Protein AF-A0A7M4A6W7-F1 (afdb_monomer)

Sequence (415 aa):
VLIIGISIMILLLTSDSSNPSLQWVFSGVILMFYASWSSSATIPQAIAGMSPFLIIWLISDDEDDLQLLLLPFKSESARMKFAKAIPWYGTSAFLLLTWLLLTVEIDGTNLEAHEFYGAPFIGLLAIGLTIYAWGKSVDIKTGNIIFVSIFFISILLAIYSEKFNLPGDSSLLFASSFSRGSVSIFLLTWMALAIPPNIKQAYSTLTSVIPKIRDDGLLSKKNSSRIRLLGSHLSHLGILLLLVGHIFTTTLIDRSDPSHLVTLSRDQPILHDGYEFIFTDVELIALDSEDYDYPVGDGYLGVVIEMRKDGELIDTLRPGILRFDSPSGQVTPRSEPDRHVGLFGDTIIILDIFQSNDLLDAMMFRETSQVDRIRVTVHDLQGSHAVWLGWILIIIGGGLALASSQKFHPKKQKI

Radius of gyration: 26.53 Å; Cα contacts (8 Å, |Δi|>4): 626; chains: 1; bounding box: 72×64×66 Å

Foldseek 3Di:
DVVVLVVLLVVQVPPDLQDGPVVSLVVQLLLLVLCCLLVVDPPVRSVVSSCSSVVSVVPHPPPCVVVLVCVLLVDLVSVLVLLVCLVPVLVVSLVSSLVSNVVSCPPDRPLLSSLVVNLVSLLSNLLSLLSNLCRVVADSVRSVVVVVVLQVVLQVCLVVLVVDPADAQQQPDSDPPHGLSSSLSSSVSSLVSRQVSLVVQLVVLCVVLVVVCVVQPLLDLVNLVSLLSNLVSLLSNLSSLLSNLCSQQRSRHDPPDCLLKDKEFAQDWDDDPQKTKHWHFKDKAAPPDPPDPDPDAGIKIWTWIFIGHPRHTPDIWTWTWGWHADPVRDTDIDTDWTWDDDDFFIKIKTFDVVCVVVVVVCCVVPNRVPCGMGIIRIDTSGSVVSSVSSVVSNVSSVVSNVSSDDDDDDPPPDD

pLDDT: mean 86.1, std 11.52, range [39.28, 97.81]

Structure (mmCIF, N/CA/C/O backbone):
data_AF-A0A7M4A6W7-F1
#
_entry.id   AF-A0A7M4A6W7-F1
#
loop_
_atom_site.group_PDB
_atom_site.id
_atom_site.type_symbol
_atom_site.label_atom_id
_atom_site.label_alt_id
_atom_site.label_comp_id
_atom_site.label_asym_id
_atom_site.label_entity_id
_atom_site.label_seq_id
_atom_site.pdbx_PDB_ins_code
_atom_site.Cartn_x
_atom_site.Cartn_y
_atom_site.Cartn_z
_atom_site.occupancy
_atom_site.B_iso_or_equiv
_atom_site.auth_seq_id
_atom_site.auth_comp_id
_atom_site.auth_asym_id
_atom_site.auth_atom_id
_atom_site.pdbx_PDB_model_num
ATOM 1 N N . VAL A 1 1 ? 22.076 -0.193 12.879 1.00 81.12 1 VAL A N 1
ATOM 2 C CA . VAL A 1 1 ? 22.725 0.823 12.006 1.00 81.12 1 VAL A CA 1
ATOM 3 C C . VAL A 1 1 ? 24.238 0.631 11.890 1.00 81.12 1 VAL A C 1
ATOM 5 O O . VAL A 1 1 ? 24.693 0.329 10.797 1.00 81.12 1 VAL A O 1
ATOM 8 N N . LEU A 1 2 ? 25.015 0.731 12.980 1.00 84.94 2 LEU A N 1
ATOM 9 C CA . LEU A 1 2 ? 26.492 0.737 12.935 1.00 84.94 2 LEU A CA 1
ATOM 10 C C . LEU A 1 2 ? 27.124 -0.468 12.207 1.00 84.94 2 LEU A C 1
ATOM 12 O O . LEU A 1 2 ? 27.942 -0.273 11.317 1.00 84.94 2 LEU A O 1
ATOM 16 N N . ILE A 1 3 ? 26.707 -1.700 12.523 1.00 86.75 3 ILE A N 1
ATOM 17 C CA . ILE A 1 3 ? 27.237 -2.926 11.886 1.00 86.75 3 ILE A CA 1
ATOM 18 C C . ILE A 1 3 ? 27.010 -2.917 10.366 1.00 86.75 3 ILE A C 1
ATOM 20 O O . ILE A 1 3 ? 27.916 -3.228 9.592 1.00 86.75 3 ILE A O 1
ATOM 24 N N . ILE A 1 4 ? 25.810 -2.526 9.930 1.00 86.25 4 ILE A N 1
ATOM 25 C CA . ILE A 1 4 ? 25.458 -2.452 8.506 1.00 86.25 4 ILE A CA 1
ATOM 26 C C . ILE A 1 4 ? 26.243 -1.325 7.832 1.00 86.25 4 ILE A C 1
ATOM 28 O O . ILE A 1 4 ? 26.831 -1.549 6.779 1.00 86.25 4 ILE A O 1
ATOM 32 N N . GLY A 1 5 ? 26.323 -0.149 8.459 1.00 86.50 5 GLY A N 1
ATOM 33 C CA . GLY A 1 5 ? 27.091 0.985 7.941 1.00 86.50 5 GLY A CA 1
ATOM 34 C C . GLY A 1 5 ? 28.569 0.645 7.745 1.00 86.50 5 GLY A C 1
ATOM 35 O O . GLY A 1 5 ? 29.120 0.916 6.684 1.00 86.50 5 GLY A O 1
ATOM 36 N N . ILE A 1 6 ? 29.187 -0.036 8.715 1.00 89.44 6 ILE A N 1
ATOM 37 C CA . ILE A 1 6 ? 30.567 -0.532 8.604 1.00 89.44 6 ILE A CA 1
ATOM 38 C C . ILE A 1 6 ? 30.689 -1.562 7.477 1.00 89.44 6 ILE A C 1
ATOM 40 O O . ILE A 1 6 ? 31.643 -1.509 6.710 1.00 89.44 6 ILE A O 1
ATOM 44 N N . SER A 1 7 ? 29.724 -2.470 7.333 1.00 90.19 7 SER A N 1
ATOM 45 C CA . SER A 1 7 ? 29.748 -3.479 6.265 1.00 90.19 7 SER A CA 1
ATOM 46 C C . SER A 1 7 ? 29.684 -2.840 4.874 1.00 90.19 7 SER A C 1
ATOM 48 O O . SER A 1 7 ? 30.476 -3.190 4.003 1.00 90.19 7 SER A O 1
ATOM 50 N N . ILE A 1 8 ? 28.796 -1.858 4.673 1.00 89.12 8 ILE A N 1
ATOM 51 C CA . ILE A 1 8 ? 28.703 -1.094 3.418 1.00 89.12 8 ILE A CA 1
ATOM 52 C C . ILE A 1 8 ? 29.994 -0.305 3.180 1.00 89.12 8 ILE A C 1
ATOM 54 O O . ILE A 1 8 ? 30.490 -0.274 2.058 1.00 89.12 8 ILE A O 1
ATOM 58 N N . MET A 1 9 ? 30.565 0.294 4.228 1.00 87.56 9 MET A N 1
ATOM 59 C CA . MET A 1 9 ? 31.833 1.015 4.136 1.00 87.56 9 MET A CA 1
ATOM 60 C C . MET A 1 9 ? 32.981 0.095 3.716 1.00 87.56 9 MET A C 1
ATOM 62 O O . MET A 1 9 ? 33.744 0.444 2.825 1.00 87.56 9 MET A O 1
ATOM 66 N N . ILE A 1 10 ? 33.087 -1.102 4.301 1.00 87.81 10 ILE A N 1
ATOM 67 C CA . ILE A 1 10 ? 34.086 -2.098 3.897 1.00 87.81 10 ILE A CA 1
ATOM 68 C C . ILE A 1 10 ? 33.892 -2.455 2.423 1.00 87.81 10 ILE A C 1
ATOM 70 O O . ILE A 1 10 ? 34.859 -2.433 1.673 1.00 87.81 10 ILE A O 1
ATOM 74 N N . LEU A 1 11 ? 32.656 -2.714 1.986 1.00 87.88 11 LEU A N 1
ATOM 75 C CA . LEU A 1 11 ? 32.366 -3.026 0.584 1.00 87.88 11 LEU A CA 1
ATOM 76 C C . LEU A 1 11 ? 32.756 -1.883 -0.361 1.00 87.88 11 LEU A C 1
ATOM 78 O O . LEU A 1 11 ? 33.349 -2.144 -1.407 1.00 87.88 11 LEU A O 1
ATOM 82 N N . LEU A 1 12 ? 32.486 -0.634 0.024 1.00 86.25 12 LEU A N 1
ATOM 83 C CA . LEU A 1 12 ? 32.900 0.557 -0.716 1.00 86.25 12 LEU A CA 1
ATOM 84 C C . LEU A 1 12 ? 34.430 0.673 -0.790 1.00 86.25 12 LEU A C 1
ATOM 86 O O . LEU A 1 12 ? 34.968 0.871 -1.873 1.00 86.25 12 LEU A O 1
ATOM 90 N N . LEU A 1 13 ? 35.138 0.482 0.324 1.00 83.06 13 LEU A N 1
ATOM 91 C CA . LEU A 1 13 ? 36.604 0.542 0.378 1.00 83.06 13 LEU A CA 1
ATOM 92 C C . LEU A 1 13 ? 37.283 -0.614 -0.369 1.00 83.06 13 LEU A C 1
ATOM 94 O O . LEU A 1 13 ? 38.390 -0.453 -0.868 1.00 83.06 13 LEU A O 1
ATOM 98 N N . THR A 1 14 ? 36.639 -1.782 -0.434 1.00 82.25 14 THR A N 1
ATOM 99 C CA . THR A 1 14 ? 37.110 -2.922 -1.239 1.00 82.25 14 THR A CA 1
ATOM 100 C C . THR A 1 14 ? 36.725 -2.815 -2.713 1.00 82.25 14 THR A C 1
ATOM 102 O O . THR A 1 14 ? 37.202 -3.612 -3.521 1.00 82.25 14 THR A O 1
ATOM 105 N N . SER A 1 15 ? 35.849 -1.869 -3.068 1.00 75.88 15 SER A N 1
ATOM 106 C CA . SER A 1 15 ? 35.567 -1.541 -4.464 1.00 75.88 15 SER A CA 1
ATOM 107 C C . SER A 1 15 ? 36.706 -0.705 -5.052 1.00 75.88 15 SER A C 1
ATOM 109 O O . SER A 1 15 ? 37.571 -0.230 -4.318 1.00 75.88 15 SER A O 1
ATOM 111 N N . ASP A 1 16 ? 36.752 -0.583 -6.377 1.00 71.38 16 ASP A N 1
ATOM 112 C CA . ASP A 1 16 ? 37.822 0.151 -7.053 1.00 71.38 16 ASP A CA 1
ATOM 113 C C . ASP A 1 16 ? 37.899 1.594 -6.529 1.00 71.38 16 ASP A C 1
ATOM 115 O O . ASP A 1 16 ? 36.956 2.369 -6.679 1.00 71.38 16 ASP A O 1
AT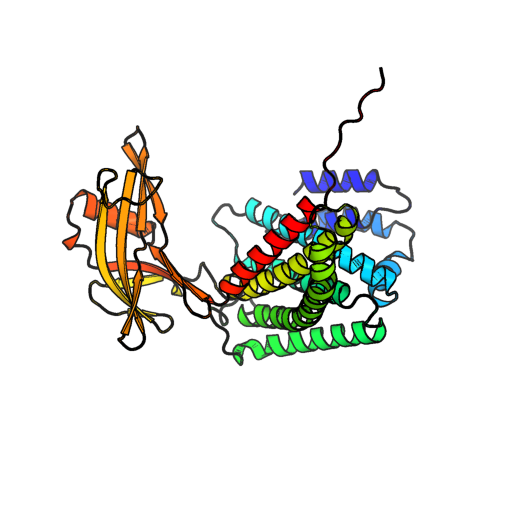OM 119 N N . SER A 1 17 ? 39.020 1.954 -5.897 1.00 63.34 17 SER A N 1
ATOM 120 C CA . SER A 1 17 ? 39.212 3.278 -5.297 1.00 63.34 17 SER A CA 1
ATOM 121 C C . SER A 1 17 ? 39.213 4.404 -6.330 1.00 63.34 17 SER A C 1
ATOM 123 O O . SER A 1 17 ? 39.034 5.557 -5.954 1.00 63.34 17 SER A O 1
ATOM 125 N N . SER A 1 18 ? 39.444 4.084 -7.609 1.00 62.94 18 SER A N 1
ATOM 126 C CA . SER A 1 18 ? 39.410 5.049 -8.713 1.00 62.94 18 SER A CA 1
ATOM 127 C C . SER A 1 18 ? 38.010 5.262 -9.300 1.00 62.94 18 SER A C 1
ATOM 129 O O . SER A 1 18 ? 37.769 6.301 -9.902 1.00 62.94 18 SER A O 1
ATOM 131 N N . ASN A 1 19 ? 37.083 4.322 -9.086 1.00 68.94 19 ASN A N 1
ATOM 132 C CA . ASN A 1 19 ? 35.680 4.431 -9.484 1.00 68.94 19 ASN A CA 1
ATOM 133 C C . ASN A 1 19 ? 34.794 3.801 -8.388 1.00 68.94 19 ASN A C 1
ATOM 135 O O . ASN A 1 19 ? 34.422 2.620 -8.477 1.00 68.94 19 ASN A O 1
ATOM 139 N N . PRO A 1 20 ? 34.517 4.546 -7.299 1.00 70.25 20 PRO A N 1
ATOM 140 C CA . PRO A 1 20 ? 33.761 4.019 -6.176 1.00 70.25 20 PRO A CA 1
ATOM 141 C C . PRO A 1 20 ? 32.350 3.640 -6.625 1.00 70.25 20 PRO A C 1
ATOM 143 O O . PRO A 1 20 ? 31.628 4.425 -7.236 1.00 70.25 20 PRO A O 1
ATOM 146 N N . SER A 1 21 ? 31.907 2.431 -6.276 1.00 81.38 21 SER A N 1
ATOM 147 C CA . SER A 1 21 ? 30.565 1.977 -6.653 1.00 81.38 21 SER A CA 1
ATOM 148 C C . SER A 1 21 ? 29.491 2.877 -6.032 1.00 81.38 21 SER A C 1
ATOM 150 O O . SER A 1 21 ? 29.217 2.803 -4.828 1.00 81.38 21 SER A O 1
ATOM 152 N N . LEU A 1 22 ? 28.810 3.656 -6.882 1.00 80.44 22 LEU A N 1
ATOM 153 C CA . LEU A 1 22 ? 27.685 4.525 -6.508 1.00 80.44 22 LEU A CA 1
ATOM 154 C C . LEU A 1 22 ? 26.631 3.791 -5.674 1.00 80.44 22 LEU A C 1
ATOM 156 O O . LEU A 1 22 ? 26.018 4.363 -4.779 1.00 80.44 22 LEU A O 1
ATOM 160 N N . GLN A 1 23 ? 26.442 2.496 -5.925 1.00 84.19 23 GLN A N 1
ATOM 161 C CA . GLN A 1 23 ? 25.480 1.661 -5.210 1.00 84.19 23 GLN A CA 1
ATOM 162 C C . GLN A 1 23 ? 25.777 1.621 -3.705 1.00 84.19 23 GLN A C 1
ATOM 164 O O . GLN A 1 23 ? 24.855 1.718 -2.896 1.00 84.19 23 GLN A O 1
ATOM 169 N N . TRP A 1 24 ? 27.053 1.506 -3.321 1.00 87.88 24 TRP A N 1
ATOM 170 C CA . TRP A 1 24 ? 27.468 1.453 -1.918 1.00 87.88 24 TRP A CA 1
ATOM 171 C C . TRP A 1 24 ? 27.454 2.833 -1.269 1.00 87.88 24 TRP A C 1
ATOM 173 O O . TRP A 1 24 ? 27.007 2.953 -0.129 1.00 87.88 24 TRP A O 1
ATOM 183 N N . VAL A 1 25 ? 27.842 3.872 -2.015 1.00 87.50 25 VAL A N 1
ATOM 184 C CA . VAL A 1 25 ? 27.713 5.270 -1.578 1.00 87.50 25 VAL A CA 1
ATOM 185 C C . VAL A 1 25 ? 26.253 5.582 -1.243 1.00 87.50 25 VAL A C 1
ATOM 187 O O . VAL A 1 25 ? 25.941 5.933 -0.104 1.00 87.50 25 VAL A O 1
ATOM 190 N N . PHE A 1 26 ? 25.336 5.374 -2.194 1.00 87.38 26 PHE A N 1
ATOM 191 C CA . PHE A 1 26 ? 23.910 5.629 -1.988 1.00 87.38 26 PHE A CA 1
ATOM 192 C C . PHE A 1 26 ? 23.313 4.740 -0.897 1.00 87.38 26 PHE A C 1
ATOM 194 O O . PHE A 1 26 ? 22.505 5.227 -0.114 1.00 87.38 26 PHE A O 1
ATOM 201 N N . SER A 1 27 ? 23.729 3.475 -0.781 1.00 88.75 27 SER A N 1
ATOM 202 C CA . SER A 1 27 ? 23.250 2.592 0.294 1.00 88.75 27 SER A CA 1
ATOM 203 C C . SER A 1 27 ? 23.642 3.107 1.6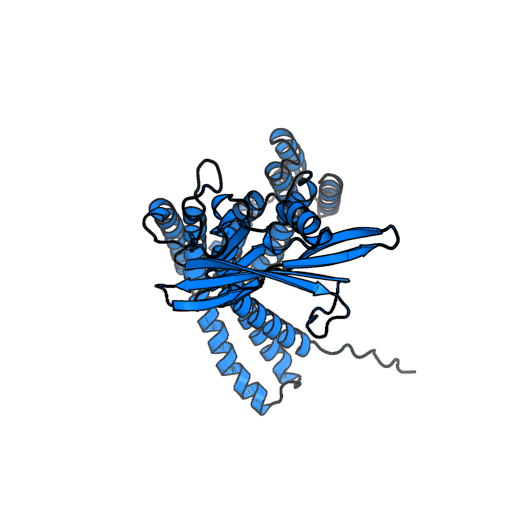82 1.00 88.75 27 SER A C 1
ATOM 205 O O . SER A 1 27 ? 22.821 3.079 2.596 1.00 88.75 27 SER A O 1
ATOM 207 N N . GLY A 1 28 ? 24.870 3.610 1.843 1.00 90.38 28 GLY A N 1
ATOM 208 C CA . GLY A 1 28 ? 25.335 4.206 3.096 1.00 90.38 28 GLY A CA 1
ATOM 209 C C . GLY A 1 28 ? 24.610 5.508 3.434 1.00 90.38 28 GLY A C 1
ATOM 210 O O . GLY A 1 28 ? 24.173 5.698 4.570 1.00 90.38 28 GLY A O 1
ATOM 211 N N . VAL A 1 29 ? 24.404 6.372 2.436 1.00 91.12 29 VAL A N 1
ATOM 212 C CA . VAL A 1 29 ? 23.643 7.620 2.599 1.00 91.12 29 VAL A CA 1
ATOM 213 C C . VAL A 1 29 ? 22.188 7.331 2.974 1.00 91.12 29 VAL A C 1
ATOM 215 O O . VAL A 1 29 ? 21.700 7.882 3.958 1.00 91.12 29 VAL A O 1
ATOM 218 N N . ILE A 1 30 ? 21.514 6.430 2.253 1.00 90.31 30 ILE A N 1
ATOM 219 C CA . ILE A 1 30 ? 20.128 6.026 2.533 1.00 90.31 30 ILE A CA 1
ATOM 220 C C . ILE A 1 30 ? 20.012 5.423 3.937 1.00 90.31 30 ILE A C 1
ATOM 222 O O . ILE A 1 30 ? 19.104 5.791 4.677 1.00 90.31 30 ILE A O 1
ATOM 226 N N . LEU A 1 31 ? 20.945 4.554 4.344 1.00 91.75 31 LEU A N 1
ATOM 227 C CA . LEU A 1 31 ? 20.949 3.966 5.686 1.00 91.75 31 LEU A CA 1
ATOM 228 C C . LEU A 1 31 ? 20.985 5.043 6.779 1.00 91.75 31 LEU A C 1
ATOM 230 O O . LEU A 1 31 ? 20.229 4.965 7.746 1.00 91.75 31 LEU A O 1
ATOM 234 N N . MET A 1 32 ? 21.862 6.038 6.638 1.00 92.38 32 MET A N 1
ATOM 235 C CA . MET A 1 32 ? 21.992 7.111 7.626 1.00 92.38 32 MET A CA 1
ATOM 236 C C . MET A 1 32 ? 20.821 8.090 7.581 1.00 92.38 32 MET A C 1
ATOM 238 O O . MET A 1 32 ? 20.424 8.622 8.615 1.00 92.38 32 MET A O 1
ATOM 242 N N . PHE A 1 33 ? 20.238 8.295 6.403 1.00 89.19 33 PHE A N 1
ATOM 243 C CA . PHE A 1 33 ? 19.039 9.105 6.234 1.00 89.19 33 PHE A CA 1
ATOM 244 C C . PHE A 1 33 ? 17.855 8.472 6.960 1.00 89.19 33 PHE A C 1
ATOM 246 O O . PHE A 1 33 ? 17.207 9.120 7.779 1.00 89.19 33 PHE A O 1
ATOM 253 N N . TYR A 1 34 ? 17.652 7.172 6.760 1.00 89.62 34 TYR A N 1
ATOM 254 C CA . TYR A 1 34 ? 16.643 6.420 7.490 1.00 89.62 34 TYR A CA 1
ATOM 255 C C . TYR A 1 34 ? 16.919 6.356 8.981 1.00 89.62 34 TYR A C 1
ATOM 257 O O . TYR A 1 34 ? 15.977 6.470 9.747 1.00 89.62 34 TYR A O 1
ATOM 265 N N . ALA A 1 35 ? 18.180 6.238 9.405 1.00 87.81 35 ALA A N 1
ATOM 266 C CA . ALA A 1 35 ? 18.519 6.293 10.823 1.00 87.81 35 ALA A CA 1
ATOM 267 C C . ALA A 1 35 ? 18.080 7.620 11.469 1.00 87.81 35 ALA A C 1
ATOM 269 O O . ALA A 1 35 ? 17.709 7.628 12.640 1.00 87.81 35 ALA A O 1
ATOM 270 N N . SER A 1 36 ? 18.091 8.729 10.717 1.00 87.56 36 SER A N 1
ATOM 271 C CA . SER A 1 36 ? 17.516 9.995 11.181 1.00 87.56 36 SER A CA 1
ATOM 272 C C . SER A 1 36 ? 15.993 9.947 11.255 1.00 87.56 36 SER A C 1
ATOM 274 O O . SER A 1 36 ? 15.415 10.436 12.219 1.00 87.56 36 SER A O 1
ATOM 276 N N . TRP A 1 37 ? 15.341 9.397 10.232 1.00 82.50 37 TRP A N 1
ATOM 277 C CA . TRP A 1 37 ? 13.880 9.330 10.130 1.00 82.50 37 TRP A CA 1
ATOM 278 C C . TRP A 1 37 ? 13.242 8.375 11.137 1.00 82.50 37 TRP A C 1
ATOM 280 O O . TRP A 1 37 ? 12.178 8.670 11.672 1.00 82.50 37 TRP A O 1
ATOM 290 N N . SER A 1 38 ? 13.914 7.268 11.446 1.00 79.06 38 SER A N 1
ATOM 291 C CA . SER A 1 38 ? 13.515 6.318 12.482 1.00 79.06 38 SER A CA 1
ATOM 292 C C . SER A 1 38 ? 13.868 6.790 13.889 1.00 79.06 38 SER A C 1
ATOM 294 O O . SER A 1 38 ? 13.641 6.055 14.839 1.00 79.06 38 SER A O 1
ATOM 296 N N . SER A 1 39 ? 14.467 7.974 14.051 1.00 79.31 39 SER A N 1
ATOM 297 C CA . SER A 1 39 ? 15.006 8.462 15.329 1.00 79.31 39 SER A CA 1
ATOM 298 C C . SER A 1 39 ? 16.094 7.566 15.953 1.00 79.31 39 SER A C 1
ATOM 300 O O . SER A 1 39 ? 16.449 7.749 17.115 1.00 79.31 39 SER A O 1
ATOM 302 N N . SER A 1 40 ? 16.693 6.634 15.191 1.00 83.69 40 SER A N 1
ATOM 303 C CA . SER A 1 40 ? 17.869 5.857 15.632 1.00 83.69 40 SER A CA 1
ATOM 304 C C . SER A 1 40 ? 19.121 6.720 15.806 1.00 83.69 40 SER A C 1
ATOM 306 O O . SER A 1 40 ? 20.054 6.336 16.511 1.00 83.69 40 SER A O 1
ATOM 308 N N . ALA A 1 41 ? 19.188 7.836 15.084 1.00 86.00 41 ALA A N 1
ATOM 309 C CA . ALA A 1 41 ? 20.276 8.794 15.103 1.00 86.00 41 ALA A CA 1
ATOM 310 C C . ALA A 1 41 ? 19.696 10.208 15.066 1.00 86.00 41 ALA A C 1
ATOM 312 O O . ALA A 1 41 ? 18.734 10.488 14.358 1.00 86.00 41 ALA A O 1
ATOM 313 N N . THR A 1 42 ? 20.313 11.129 15.797 1.00 88.00 42 THR A N 1
ATOM 314 C CA . THR A 1 42 ? 19.988 12.553 15.659 1.00 88.00 42 THR A CA 1
ATOM 315 C C . THR A 1 42 ? 20.433 13.068 14.287 1.00 88.00 42 THR A C 1
ATOM 317 O O . THR A 1 42 ? 21.354 12.515 13.684 1.00 88.00 42 THR A O 1
ATOM 320 N N . ILE A 1 43 ? 19.841 14.165 13.802 1.00 88.19 43 ILE A N 1
ATOM 321 C CA . ILE A 1 43 ? 20.225 14.774 12.513 1.00 88.19 43 ILE A CA 1
ATOM 322 C C . ILE A 1 43 ? 21.751 15.008 12.417 1.00 88.19 43 ILE A C 1
ATOM 324 O O . ILE A 1 43 ? 22.342 14.593 11.418 1.00 88.19 43 ILE A O 1
ATOM 328 N N . PRO A 1 44 ? 22.445 15.570 13.435 1.00 93.25 44 PRO A N 1
ATOM 329 C CA . PRO A 1 44 ? 23.902 15.709 13.384 1.00 93.25 44 PRO A CA 1
ATOM 330 C C . PRO A 1 44 ? 24.650 14.374 13.277 1.00 93.25 44 PRO A C 1
ATOM 332 O O . PRO A 1 44 ? 25.635 14.283 12.548 1.00 93.25 44 PRO A O 1
ATOM 335 N N . GLN A 1 45 ? 24.186 13.326 13.967 1.00 92.00 45 GLN A N 1
ATOM 336 C CA . GLN A 1 45 ? 24.784 11.987 13.885 1.00 92.00 45 GLN A CA 1
ATOM 337 C C . GLN A 1 45 ? 24.557 11.347 12.512 1.00 92.00 45 GLN A C 1
ATOM 339 O O . GLN A 1 45 ? 25.462 10.709 11.977 1.00 92.00 45 GLN A O 1
ATOM 344 N N . ALA A 1 46 ? 23.374 11.537 11.927 1.00 92.44 46 ALA A N 1
ATOM 345 C CA . ALA A 1 46 ? 23.061 11.079 10.583 1.00 92.44 46 ALA A CA 1
ATOM 346 C C . ALA A 1 46 ? 23.969 11.748 9.547 1.00 92.44 46 ALA A C 1
ATOM 348 O O . ALA A 1 46 ? 24.612 11.049 8.767 1.00 92.44 46 ALA A O 1
ATOM 349 N N . ILE A 1 47 ? 24.112 13.077 9.609 1.00 92.94 47 ILE A N 1
ATOM 350 C CA . ILE A 1 47 ? 25.037 13.837 8.756 1.00 92.94 47 ILE A CA 1
ATOM 351 C C . ILE A 1 47 ? 26.471 13.326 8.939 1.00 92.94 47 ILE A C 1
ATOM 353 O O . ILE A 1 47 ? 27.136 13.005 7.957 1.00 92.94 47 ILE A O 1
ATOM 357 N N . ALA A 1 48 ? 26.935 13.176 10.184 1.00 92.88 48 ALA A N 1
ATOM 358 C CA . ALA A 1 48 ? 28.277 12.673 10.469 1.00 92.88 48 ALA A CA 1
ATOM 359 C C . ALA A 1 48 ? 28.513 11.261 9.908 1.00 92.88 48 ALA A C 1
ATOM 361 O O . ALA A 1 48 ? 29.597 10.985 9.400 1.00 92.88 48 ALA A O 1
ATOM 362 N N . GLY A 1 49 ? 27.512 10.378 9.958 1.00 91.00 49 GLY A N 1
ATOM 363 C CA . GLY A 1 49 ? 27.605 9.037 9.380 1.00 91.00 49 GLY A CA 1
ATOM 364 C C . GLY A 1 49 ? 27.480 8.999 7.853 1.00 91.00 49 GLY A C 1
ATOM 365 O O . GLY A 1 49 ? 28.009 8.075 7.240 1.00 91.00 49 GLY A O 1
ATOM 366 N N . MET A 1 50 ? 26.823 9.980 7.221 1.00 93.69 50 MET A N 1
ATOM 367 C CA . MET A 1 50 ? 26.793 10.123 5.756 1.00 93.69 50 MET A CA 1
ATOM 368 C C . MET A 1 50 ? 28.135 10.597 5.201 1.00 93.69 50 MET A C 1
ATOM 370 O O . MET A 1 50 ? 28.532 10.166 4.117 1.00 93.69 50 MET A O 1
ATOM 374 N N . SER A 1 51 ? 28.831 11.475 5.934 1.00 92.31 51 SER A N 1
ATOM 375 C CA . SER A 1 51 ? 30.052 12.142 5.471 1.00 92.31 51 SER A CA 1
ATOM 376 C C . SER A 1 51 ? 31.103 11.184 4.901 1.00 92.31 51 SER A C 1
ATOM 378 O O . SER A 1 51 ? 31.565 11.449 3.797 1.00 92.31 51 SER A O 1
ATOM 380 N N . PRO A 1 52 ? 31.456 10.051 5.540 1.00 89.44 52 PRO A N 1
ATOM 381 C CA . PRO A 1 52 ? 32.413 9.103 4.972 1.00 89.44 52 PRO A CA 1
ATOM 382 C C . PRO A 1 52 ? 32.041 8.589 3.572 1.00 89.44 52 PRO A C 1
ATOM 384 O O . PRO A 1 52 ? 32.916 8.460 2.724 1.00 89.44 52 PRO A O 1
ATOM 387 N N . PHE A 1 53 ? 30.756 8.335 3.303 1.00 90.31 53 PHE A N 1
ATOM 388 C CA . PHE A 1 53 ? 30.294 7.865 1.991 1.00 90.31 53 PHE A CA 1
ATOM 389 C C . PHE A 1 53 ? 30.352 8.979 0.943 1.00 90.31 53 PHE A C 1
ATOM 391 O O . PHE A 1 53 ? 30.829 8.759 -0.168 1.00 90.31 53 PHE A O 1
ATOM 398 N N . LEU A 1 54 ? 29.896 10.181 1.309 1.00 88.44 54 LEU A N 1
ATOM 399 C CA . LEU A 1 54 ? 29.892 11.341 0.415 1.00 88.44 54 LEU A CA 1
ATOM 400 C C . LEU A 1 54 ? 31.303 11.850 0.114 1.00 88.44 54 LEU A C 1
ATOM 402 O O . LEU A 1 54 ? 31.559 12.263 -1.007 1.00 88.44 54 LEU A O 1
ATOM 406 N N . ILE A 1 55 ? 32.220 11.807 1.084 1.00 87.25 55 ILE A N 1
ATOM 407 C CA . ILE A 1 55 ? 33.617 12.223 0.905 1.00 87.25 55 ILE A CA 1
ATOM 408 C C . ILE A 1 55 ? 34.318 11.314 -0.103 1.00 87.25 55 ILE A C 1
ATOM 410 O O . ILE A 1 55 ? 35.000 11.818 -0.987 1.00 87.25 55 ILE A O 1
ATOM 414 N N . ILE A 1 56 ? 34.126 9.993 -0.006 1.00 83.38 56 ILE A N 1
ATOM 415 C CA . ILE A 1 56 ? 34.695 9.044 -0.975 1.00 83.38 56 ILE A CA 1
ATOM 416 C C . ILE A 1 56 ? 34.188 9.353 -2.389 1.00 83.38 56 ILE A C 1
ATOM 418 O O . ILE A 1 56 ? 34.976 9.363 -3.326 1.00 83.38 56 ILE A O 1
ATOM 422 N N . TRP A 1 57 ? 32.896 9.660 -2.527 1.00 82.81 57 TRP A N 1
ATOM 423 C CA . TRP A 1 57 ? 32.299 10.039 -3.808 1.00 82.81 57 TRP A CA 1
ATOM 424 C C . TRP A 1 57 ? 32.742 11.421 -4.317 1.00 82.81 57 TRP A C 1
ATOM 426 O O . TRP A 1 57 ? 32.892 11.622 -5.513 1.00 82.81 57 TRP A O 1
ATOM 436 N N . LEU A 1 58 ? 32.984 12.388 -3.431 1.00 81.06 58 LEU A N 1
ATOM 437 C CA . LEU A 1 58 ? 33.435 13.726 -3.826 1.00 81.06 58 LEU A CA 1
ATOM 438 C C . LEU A 1 58 ? 34.911 13.745 -4.256 1.00 81.06 58 LEU A C 1
ATOM 440 O O . LEU A 1 58 ? 35.314 14.625 -5.008 1.00 81.06 58 LEU A O 1
ATOM 444 N N . ILE A 1 59 ? 35.719 12.813 -3.743 1.00 79.94 59 ILE A N 1
ATOM 445 C CA . ILE A 1 59 ? 37.145 12.683 -4.077 1.00 79.94 59 ILE A CA 1
ATOM 446 C C . ILE A 1 59 ? 37.352 11.928 -5.400 1.00 79.94 59 ILE A C 1
ATOM 448 O O . ILE A 1 59 ? 38.412 12.070 -6.004 1.00 79.94 59 ILE A O 1
ATOM 452 N N . SER A 1 60 ? 36.384 11.131 -5.866 1.00 73.19 60 SER A N 1
ATOM 4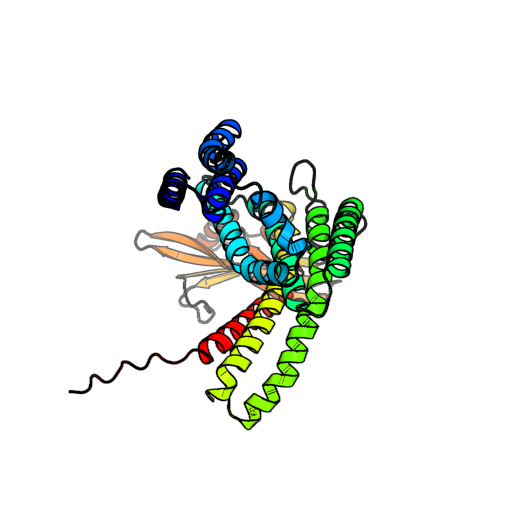53 C CA . SER A 1 60 ? 36.504 10.485 -7.176 1.00 73.19 60 SER A CA 1
ATOM 454 C C . SER A 1 60 ? 36.424 11.511 -8.309 1.00 73.19 60 SER A C 1
ATOM 456 O O . SER A 1 60 ? 35.473 12.283 -8.382 1.00 73.19 60 SER A O 1
ATOM 458 N N . ASP A 1 61 ? 37.408 11.481 -9.210 1.00 59.66 61 ASP A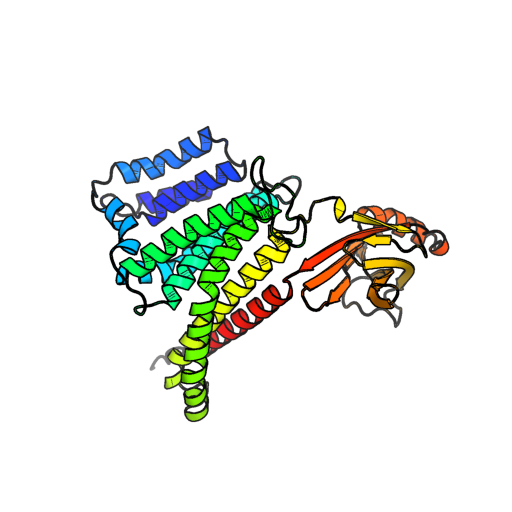 N 1
ATOM 459 C CA . ASP A 1 61 ? 37.597 12.425 -10.327 1.00 59.66 61 ASP A CA 1
ATOM 460 C C . ASP A 1 61 ? 36.629 12.205 -11.522 1.00 59.66 61 ASP A C 1
ATOM 462 O O . ASP A 1 61 ? 36.922 12.596 -12.652 1.00 59.66 61 ASP A O 1
ATOM 466 N N . ASP A 1 62 ? 35.461 11.591 -11.309 1.00 62.72 62 ASP A N 1
ATOM 467 C CA . ASP A 1 62 ? 34.495 11.308 -12.381 1.00 62.72 62 ASP A CA 1
ATOM 468 C C . ASP A 1 62 ? 33.485 12.467 -12.556 1.00 62.72 62 ASP A C 1
ATOM 470 O O . ASP A 1 62 ? 32.382 12.469 -12.004 1.00 62.72 62 ASP A O 1
ATOM 474 N N . GLU A 1 63 ? 33.821 13.451 -13.406 1.00 57.78 63 GLU A N 1
ATOM 475 C CA . GLU A 1 63 ? 32.890 14.517 -13.852 1.00 57.78 63 GLU A CA 1
ATOM 476 C C . GLU A 1 63 ? 31.614 13.961 -14.542 1.00 57.78 63 GLU A C 1
ATOM 478 O O . GLU A 1 63 ? 30.608 14.664 -14.701 1.00 57.78 63 GLU A O 1
ATOM 483 N N . ASP A 1 64 ? 31.624 12.679 -14.923 1.00 65.56 64 ASP A N 1
ATOM 484 C CA . ASP A 1 64 ? 30.533 11.978 -15.602 1.00 65.56 64 ASP A CA 1
ATOM 485 C C . ASP A 1 64 ? 29.451 11.405 -14.658 1.00 65.56 64 ASP A C 1
ATOM 487 O O . ASP A 1 64 ? 28.372 11.027 -15.127 1.00 65.56 64 ASP A O 1
ATOM 491 N N . ASP A 1 65 ? 29.641 11.408 -13.335 1.00 68.19 65 ASP A N 1
ATOM 492 C CA . ASP A 1 65 ? 28.686 10.821 -12.373 1.00 68.19 65 ASP A CA 1
ATOM 493 C C . ASP A 1 65 ? 27.334 11.547 -12.310 1.00 68.19 65 ASP A C 1
ATOM 495 O O . ASP A 1 65 ? 26.258 10.935 -12.292 1.00 68.19 65 ASP A O 1
ATOM 499 N N . LEU A 1 66 ? 27.348 12.880 -12.358 1.00 68.56 66 LEU A N 1
ATOM 500 C CA . LEU A 1 66 ? 26.111 13.660 -12.472 1.00 68.56 66 LEU A CA 1
ATOM 501 C C . LEU A 1 66 ? 25.434 13.438 -13.829 1.00 68.56 66 LEU A C 1
ATOM 503 O O . LEU A 1 66 ? 24.203 13.462 -13.933 1.00 68.56 66 LEU A O 1
ATOM 507 N N . GLN A 1 67 ? 26.217 13.185 -14.880 1.00 71.94 67 GLN A N 1
ATOM 508 C CA . GLN A 1 67 ? 25.664 12.846 -16.184 1.00 71.94 67 GLN A CA 1
ATOM 509 C C . GLN A 1 67 ? 25.009 11.463 -16.162 1.00 71.94 67 GLN A C 1
ATOM 511 O O . GLN A 1 67 ? 23.921 11.327 -16.728 1.00 71.94 67 GLN A O 1
ATOM 516 N N . LEU A 1 68 ? 25.605 10.491 -15.458 1.00 72.38 68 LEU A N 1
ATOM 517 C CA . LEU A 1 68 ? 25.073 9.147 -15.211 1.00 72.38 68 LEU A CA 1
ATOM 518 C C . LEU A 1 68 ? 23.687 9.192 -14.552 1.00 72.38 68 LEU A C 1
ATOM 520 O O . LEU A 1 68 ? 22.774 8.505 -15.019 1.00 72.38 68 LEU A O 1
ATOM 524 N N . LEU A 1 69 ? 23.482 10.060 -13.553 1.00 74.69 69 LEU A N 1
ATOM 525 C CA . LEU A 1 69 ? 22.172 10.260 -12.910 1.00 74.69 69 LEU A CA 1
ATOM 526 C C . LEU A 1 69 ? 21.107 10.819 -13.867 1.00 74.69 69 LEU A C 1
ATOM 528 O O . LEU A 1 69 ? 19.922 10.513 -13.734 1.00 74.69 69 LEU A O 1
ATOM 532 N N . LEU A 1 70 ? 21.516 11.604 -14.868 1.00 82.19 70 LEU A N 1
ATOM 533 C CA . LEU A 1 70 ? 20.618 12.179 -15.873 1.00 82.19 70 LEU A CA 1
ATOM 534 C C . LEU A 1 70 ? 20.401 11.272 -17.095 1.00 82.19 70 LEU A C 1
ATOM 536 O O . LEU A 1 70 ? 19.499 11.533 -17.897 1.00 82.19 70 LEU A O 1
ATOM 540 N N . LEU A 1 71 ? 21.181 10.197 -17.263 1.00 84.38 71 LEU A N 1
ATOM 541 C CA . LEU A 1 71 ? 21.063 9.280 -18.405 1.00 84.38 71 LEU A CA 1
ATOM 542 C C . LEU A 1 71 ? 19.663 8.680 -18.606 1.00 84.38 71 LEU A C 1
ATOM 544 O O . LEU A 1 71 ? 19.273 8.549 -19.774 1.00 84.38 71 LEU A O 1
ATOM 548 N N . PRO A 1 72 ? 18.878 8.333 -17.562 1.00 84.06 72 PRO A N 1
ATOM 549 C CA . PRO A 1 72 ? 17.506 7.854 -17.740 1.00 84.06 72 PRO A CA 1
ATOM 550 C C . PRO A 1 72 ? 16.603 8.859 -18.469 1.00 84.06 72 PRO A C 1
ATOM 552 O O . PRO A 1 72 ? 15.663 8.460 -19.150 1.00 84.06 72 PRO A O 1
ATOM 555 N N . PHE A 1 73 ? 16.917 10.152 -18.391 1.00 86.31 73 PHE A N 1
ATOM 556 C CA . PHE A 1 73 ? 16.178 11.226 -19.056 1.00 86.31 73 PHE A CA 1
ATOM 557 C C . PHE A 1 73 ? 16.767 11.617 -20.416 1.00 86.31 73 PHE A C 1
ATOM 559 O O . PHE A 1 73 ? 16.197 12.468 -21.095 1.00 86.31 73 PHE A O 1
ATOM 566 N N . LYS A 1 74 ? 17.897 11.017 -20.816 1.00 87.44 74 LYS A N 1
ATOM 567 C CA . LYS A 1 74 ? 18.626 11.327 -22.060 1.00 87.44 74 LYS A CA 1
ATOM 568 C C . LYS A 1 74 ? 18.725 10.150 -23.030 1.00 87.44 74 LYS A C 1
ATOM 570 O O . LYS A 1 74 ? 18.842 10.382 -24.229 1.00 87.44 74 LYS A O 1
ATOM 575 N N . SER A 1 75 ? 18.661 8.900 -22.556 1.00 88.19 75 SER A N 1
ATOM 576 C CA . SER A 1 75 ? 18.719 7.708 -23.419 1.00 88.19 75 SER A CA 1
ATOM 577 C C . SER A 1 75 ? 17.657 6.653 -23.078 1.00 88.19 75 SER A C 1
ATOM 579 O O . SER A 1 75 ? 17.443 6.314 -21.915 1.00 88.19 75 SER A O 1
ATOM 581 N N . GLU A 1 76 ? 17.024 6.061 -24.098 1.00 86.81 76 GLU A N 1
ATOM 582 C CA . GLU A 1 76 ? 15.993 5.026 -23.907 1.00 86.81 76 GLU A CA 1
ATOM 583 C C . GLU A 1 76 ? 16.566 3.761 -23.267 1.00 86.81 76 GLU A C 1
ATOM 585 O O . GLU A 1 76 ? 15.920 3.120 -22.439 1.00 86.81 76 GLU A O 1
ATOM 590 N N . SER A 1 77 ? 17.801 3.409 -23.637 1.00 86.88 77 SER A N 1
ATOM 591 C CA . SER A 1 77 ? 18.503 2.246 -23.095 1.00 86.88 77 SER A CA 1
ATOM 592 C C . SER A 1 77 ? 18.756 2.401 -21.595 1.00 86.88 77 SER A C 1
ATOM 594 O O . SER A 1 77 ? 18.429 1.490 -20.832 1.00 86.88 77 SER A O 1
ATOM 596 N N . ALA A 1 78 ? 19.265 3.557 -21.144 1.00 86.94 78 ALA A N 1
ATOM 597 C CA . ALA A 1 78 ? 19.453 3.807 -19.715 1.00 86.94 78 ALA A CA 1
ATOM 598 C C . ALA A 1 78 ? 18.114 3.896 -18.977 1.00 86.94 78 ALA A C 1
ATOM 600 O O . ALA A 1 78 ? 17.974 3.289 -17.919 1.00 86.94 78 ALA A O 1
ATOM 601 N N . ARG A 1 79 ? 17.101 4.548 -19.566 1.00 89.88 79 ARG A N 1
ATOM 602 C CA . ARG A 1 79 ? 15.744 4.624 -19.002 1.00 89.88 79 ARG A CA 1
ATOM 603 C C . ARG A 1 79 ? 15.150 3.234 -18.755 1.00 89.88 79 ARG A C 1
ATOM 605 O O . ARG A 1 79 ? 14.599 2.964 -17.694 1.00 89.88 79 ARG A O 1
ATOM 612 N N . MET A 1 80 ? 15.325 2.320 -19.709 1.00 89.81 80 MET A N 1
ATOM 613 C CA . MET A 1 80 ? 14.867 0.935 -19.591 1.00 89.81 80 MET A CA 1
ATOM 614 C C . MET A 1 80 ? 15.689 0.113 -18.589 1.00 89.81 80 MET A C 1
ATOM 616 O O . MET A 1 80 ? 15.130 -0.725 -17.882 1.00 89.81 80 MET A O 1
ATOM 620 N N . LYS A 1 81 ? 17.010 0.326 -18.506 1.00 88.00 81 LYS A N 1
ATOM 621 C CA . LYS A 1 81 ? 17.845 -0.296 -17.462 1.00 88.00 81 LYS A CA 1
ATOM 622 C C . LYS A 1 81 ? 17.389 0.147 -16.071 1.00 88.00 81 LYS A C 1
ATOM 624 O O . LYS A 1 81 ? 17.208 -0.701 -15.206 1.00 88.00 81 LYS A O 1
ATOM 629 N N . PHE A 1 82 ? 17.131 1.441 -15.900 1.00 85.81 82 PHE A N 1
ATOM 630 C CA . PHE A 1 82 ? 16.623 2.019 -14.660 1.00 85.81 82 PHE A CA 1
ATOM 631 C C . PHE A 1 82 ? 15.257 1.435 -14.276 1.00 85.81 82 PHE A C 1
ATOM 633 O O . PHE A 1 82 ? 15.093 0.933 -13.169 1.00 85.81 82 PHE A O 1
ATOM 640 N N . ALA A 1 83 ? 14.312 1.368 -15.219 1.00 90.06 83 ALA A N 1
ATOM 641 C CA . ALA A 1 83 ? 12.996 0.765 -14.995 1.00 90.06 83 ALA A CA 1
ATOM 642 C C . ALA A 1 83 ? 13.057 -0.688 -14.505 1.00 90.06 83 ALA A C 1
ATOM 644 O O . ALA A 1 83 ? 12.302 -1.078 -13.621 1.00 90.06 83 ALA A O 1
ATOM 645 N N . LYS A 1 84 ? 13.979 -1.490 -15.050 1.00 87.38 84 LYS A N 1
ATOM 646 C CA . LYS A 1 84 ? 14.191 -2.882 -14.619 1.00 87.38 84 LYS A CA 1
ATOM 647 C C . LYS A 1 84 ? 14.832 -2.991 -13.237 1.00 87.38 84 LYS A C 1
ATOM 649 O O . LYS A 1 84 ? 14.665 -4.009 -12.576 1.00 87.38 84 LYS A O 1
ATOM 654 N N . ALA A 1 85 ? 15.584 -1.974 -12.833 1.00 86.19 85 ALA A N 1
ATOM 655 C CA . ALA A 1 85 ? 16.293 -1.931 -11.565 1.00 86.19 85 ALA A CA 1
ATOM 656 C C . ALA A 1 85 ? 15.388 -1.460 -10.410 1.00 86.19 85 ALA A C 1
ATOM 658 O O . ALA A 1 85 ? 15.563 -1.917 -9.282 1.00 86.19 85 ALA A O 1
ATOM 659 N N . ILE A 1 86 ? 14.401 -0.598 -10.692 1.00 86.94 86 ILE A N 1
ATOM 660 C CA . ILE A 1 86 ? 13.498 -0.016 -9.686 1.00 86.94 86 ILE A CA 1
ATOM 661 C C . ILE A 1 86 ? 12.822 -1.066 -8.795 1.00 86.94 86 ILE A C 1
ATOM 663 O O . ILE A 1 86 ? 12.898 -0.892 -7.583 1.00 86.94 86 ILE A O 1
ATOM 667 N N . PRO A 1 87 ? 12.202 -2.149 -9.310 1.00 82.69 87 PRO A N 1
ATOM 668 C CA . PRO A 1 87 ? 11.570 -3.132 -8.433 1.00 82.69 87 PRO A CA 1
ATOM 669 C C . PRO A 1 87 ? 12.546 -3.736 -7.420 1.00 82.69 87 PRO A C 1
ATOM 671 O O . PRO A 1 87 ? 12.185 -3.954 -6.276 1.00 82.69 87 PRO A O 1
ATOM 674 N N . TRP A 1 88 ? 13.806 -3.954 -7.801 1.00 83.06 88 TRP A N 1
ATOM 675 C CA . TRP A 1 88 ? 14.798 -4.523 -6.892 1.00 83.06 88 TRP A CA 1
ATOM 676 C C . TRP A 1 88 ? 15.296 -3.509 -5.857 1.00 83.06 88 TRP A C 1
ATOM 678 O O . TRP A 1 88 ? 15.197 -3.747 -4.651 1.00 83.06 88 TRP A O 1
ATOM 688 N N . TYR A 1 89 ? 15.820 -2.369 -6.318 1.00 84.50 89 TYR A N 1
ATOM 689 C CA . TYR A 1 89 ? 16.404 -1.359 -5.431 1.00 84.50 89 TYR A CA 1
ATOM 690 C C . TYR A 1 89 ? 15.341 -0.630 -4.608 1.00 84.50 89 TYR A C 1
ATOM 692 O O . TYR A 1 89 ? 15.558 -0.386 -3.427 1.00 84.50 89 TYR A O 1
ATOM 700 N N . GLY A 1 90 ? 14.183 -0.333 -5.200 1.00 83.88 90 GLY A N 1
ATOM 701 C CA . GLY A 1 90 ? 13.051 0.290 -4.518 1.00 83.88 90 GLY A CA 1
ATOM 702 C C . GLY A 1 90 ? 12.497 -0.601 -3.411 1.00 83.88 90 GLY A C 1
ATOM 703 O O . GLY A 1 90 ? 12.374 -0.146 -2.279 1.00 83.88 90 GLY A O 1
ATOM 704 N N . THR A 1 91 ? 12.252 -1.887 -3.690 1.00 82.38 91 THR A N 1
ATOM 705 C CA . THR A 1 91 ? 11.806 -2.829 -2.652 1.00 82.38 91 THR A CA 1
ATOM 706 C C . THR A 1 91 ? 12.874 -3.035 -1.582 1.00 82.38 91 THR A C 1
ATOM 708 O O . THR A 1 91 ? 12.544 -3.044 -0.403 1.00 82.38 91 THR A O 1
ATOM 711 N N . SER A 1 92 ? 14.154 -3.132 -1.950 1.00 85.19 92 SER A N 1
ATOM 712 C CA . SER A 1 92 ? 15.241 -3.261 -0.968 1.00 85.19 92 SER A CA 1
ATOM 713 C C . SER A 1 92 ? 15.348 -2.032 -0.056 1.00 85.19 92 SER A C 1
ATOM 715 O O . SER A 1 92 ? 15.487 -2.179 1.155 1.00 85.19 92 SER A O 1
ATOM 717 N N . ALA A 1 93 ? 15.225 -0.823 -0.612 1.00 86.56 93 ALA A N 1
ATOM 718 C CA . ALA A 1 93 ? 15.218 0.420 0.155 1.00 86.56 93 ALA A CA 1
ATOM 719 C C . ALA A 1 93 ? 13.983 0.533 1.064 1.00 86.56 93 ALA A C 1
ATOM 721 O O . ALA A 1 93 ? 14.108 0.972 2.204 1.00 86.56 93 ALA A O 1
ATOM 722 N N . PHE A 1 94 ? 12.810 0.101 0.597 1.00 86.50 94 PHE A N 1
ATOM 723 C CA . PHE A 1 94 ? 11.582 0.081 1.394 1.00 86.50 94 PHE A CA 1
ATOM 724 C C . PHE A 1 94 ? 11.654 -0.937 2.544 1.00 86.50 94 PHE A C 1
ATOM 726 O O . PHE A 1 94 ? 11.302 -0.629 3.682 1.00 86.50 94 PHE A O 1
ATOM 733 N N . LEU A 1 95 ? 12.176 -2.139 2.286 1.00 87.56 95 LEU A N 1
ATOM 734 C CA . LEU A 1 95 ? 12.387 -3.154 3.322 1.00 87.56 95 LEU A CA 1
ATOM 735 C C . LEU A 1 95 ? 13.431 -2.709 4.350 1.00 87.56 95 LEU A C 1
ATOM 737 O O . LEU A 1 95 ? 13.245 -2.953 5.537 1.00 87.56 95 LEU A O 1
ATOM 741 N N . LEU A 1 96 ? 14.497 -2.025 3.921 1.00 87.94 96 LEU A N 1
ATOM 742 C CA . LEU A 1 96 ? 15.487 -1.454 4.836 1.00 87.94 96 LEU A CA 1
ATOM 743 C C . LEU A 1 96 ? 14.866 -0.393 5.754 1.00 87.94 96 LEU A C 1
ATOM 745 O O . LEU A 1 96 ? 15.143 -0.401 6.951 1.00 87.94 96 LEU A O 1
ATOM 749 N N . LEU A 1 97 ? 14.027 0.493 5.206 1.00 86.81 97 LEU A N 1
ATOM 750 C CA . LEU A 1 97 ? 13.271 1.473 5.989 1.00 86.81 97 LEU A CA 1
ATOM 751 C C . LEU A 1 97 ? 12.380 0.771 7.018 1.00 86.81 97 LEU A C 1
ATOM 753 O O . LEU A 1 97 ? 12.451 1.078 8.202 1.00 86.81 97 LEU A O 1
ATOM 757 N N . THR A 1 98 ? 11.593 -0.206 6.563 1.00 85.81 98 THR A N 1
ATOM 758 C CA . THR A 1 98 ? 10.691 -0.998 7.414 1.00 85.81 98 THR A CA 1
ATOM 759 C C . THR A 1 98 ? 11.456 -1.655 8.553 1.00 85.81 98 THR A C 1
ATOM 761 O O . THR A 1 98 ? 11.083 -1.534 9.712 1.00 85.81 98 THR A O 1
ATOM 764 N N . TRP A 1 99 ? 12.568 -2.312 8.229 1.00 86.25 99 TRP A N 1
ATOM 765 C CA . TRP A 1 99 ? 13.411 -2.960 9.219 1.00 86.25 99 TRP A CA 1
ATOM 766 C C . TRP A 1 99 ? 13.965 -1.962 10.240 1.00 86.25 99 TRP A C 1
ATOM 768 O O . TRP A 1 99 ? 13.953 -2.252 11.430 1.00 86.25 99 TRP A O 1
ATOM 778 N N . LEU A 1 100 ? 14.415 -0.779 9.809 1.00 85.38 100 LEU A N 1
ATOM 779 C CA . LEU A 1 100 ? 14.907 0.239 10.737 1.00 85.38 100 LEU A CA 1
ATOM 780 C C . LEU A 1 100 ? 13.817 0.760 11.672 1.00 85.38 100 LEU A C 1
ATOM 782 O O . LEU A 1 100 ? 14.091 0.896 12.863 1.00 85.38 100 LEU A O 1
ATOM 786 N N . LEU A 1 101 ? 12.611 1.013 11.165 1.00 82.88 101 LEU A N 1
ATOM 787 C CA . LEU A 1 101 ? 11.482 1.435 11.997 1.00 82.88 101 LEU A CA 1
ATOM 788 C C . LEU A 1 101 ? 11.172 0.376 13.060 1.00 82.88 101 LEU A C 1
ATOM 790 O O . LEU A 1 101 ? 11.252 0.680 14.247 1.00 82.88 101 LEU A O 1
ATOM 794 N N . LEU A 1 102 ? 11.041 -0.892 12.654 1.00 82.00 102 LEU A N 1
ATOM 795 C CA . LEU A 1 102 ? 10.823 -2.017 13.572 1.00 82.00 102 LEU A CA 1
ATOM 796 C C . LEU A 1 102 ? 11.916 -2.156 14.650 1.00 82.00 102 LEU A C 1
ATOM 798 O O . LEU A 1 102 ? 11.658 -2.698 15.719 1.00 82.00 102 LEU A O 1
ATOM 802 N N . THR A 1 103 ? 13.151 -1.702 14.397 1.00 77.69 103 THR A N 1
ATOM 803 C CA . THR A 1 103 ? 14.240 -1.782 15.395 1.00 77.69 103 THR A CA 1
ATOM 804 C C . THR A 1 103 ? 14.227 -0.674 16.447 1.00 77.69 103 THR A C 1
ATOM 806 O O . THR A 1 103 ? 14.892 -0.827 17.470 1.00 77.69 103 THR A O 1
ATOM 809 N N . VAL A 1 104 ? 13.536 0.443 16.201 1.00 74.38 104 VAL A N 1
ATOM 810 C CA . VAL A 1 104 ? 13.462 1.580 17.144 1.00 74.38 104 VAL A CA 1
ATOM 811 C C . VAL A 1 104 ? 12.148 1.597 17.920 1.00 74.38 104 VAL A C 1
ATOM 813 O O . VAL A 1 104 ? 12.039 2.265 18.945 1.00 74.38 104 VAL A O 1
ATOM 816 N N . GLU A 1 105 ? 11.162 0.837 17.464 1.00 69.50 105 GLU A N 1
ATOM 817 C CA . GLU A 1 105 ? 9.851 0.700 18.088 1.00 69.50 105 GLU A CA 1
ATOM 818 C C . GLU A 1 105 ? 9.943 -0.099 19.398 1.00 69.50 105 GLU A C 1
ATOM 820 O O . GLU A 1 105 ? 9.733 -1.308 19.436 1.00 69.50 105 GLU A O 1
ATOM 825 N N . ILE A 1 106 ? 10.299 0.588 20.489 1.00 56.25 106 ILE A N 1
ATOM 826 C CA . ILE A 1 106 ? 10.295 0.025 21.849 1.00 56.25 106 ILE A CA 1
ATOM 827 C C . ILE A 1 106 ? 8.867 0.016 22.433 1.00 56.25 106 ILE A C 1
ATOM 829 O O . ILE A 1 106 ? 8.523 -0.923 23.145 1.00 56.25 106 ILE A O 1
ATOM 833 N N . ASP A 1 107 ? 8.025 1.000 22.079 1.00 49.09 107 ASP A N 1
ATOM 834 C CA . ASP A 1 107 ? 6.708 1.234 22.707 1.00 49.09 107 ASP A CA 1
ATOM 835 C C . ASP A 1 107 ? 5.491 1.044 21.768 1.00 49.09 107 ASP A C 1
ATOM 837 O O . ASP A 1 107 ? 4.353 1.263 22.177 1.00 49.09 107 ASP A O 1
ATOM 841 N N . GLY A 1 108 ? 5.696 0.624 20.514 1.00 55.66 108 GLY A N 1
ATOM 842 C CA . GLY A 1 108 ? 4.615 0.379 19.547 1.00 55.66 108 GLY A CA 1
ATOM 843 C C . GLY A 1 108 ? 5.025 0.659 18.103 1.00 55.66 108 GLY A C 1
ATOM 844 O O . GLY A 1 108 ? 6.013 1.349 17.864 1.00 55.66 108 GLY A O 1
ATOM 845 N N . THR A 1 109 ? 4.276 0.119 17.138 1.00 63.44 109 THR A N 1
ATOM 846 C CA . THR A 1 109 ? 4.599 0.256 15.711 1.00 63.44 109 THR A CA 1
ATOM 847 C C . THR A 1 109 ? 4.337 1.670 15.192 1.00 63.44 109 THR A C 1
ATOM 849 O O . THR A 1 109 ? 3.202 2.136 15.246 1.00 63.44 109 THR A O 1
ATOM 852 N N . ASN A 1 110 ? 5.342 2.334 14.621 1.00 73.19 110 ASN A N 1
ATOM 853 C CA . ASN A 1 110 ? 5.243 3.643 13.981 1.00 73.19 110 ASN A CA 1
ATOM 854 C C . ASN A 1 110 ? 4.787 3.483 12.521 1.00 73.19 110 ASN A C 1
ATOM 856 O O . ASN A 1 110 ? 5.534 3.693 11.557 1.00 73.19 110 ASN A O 1
ATOM 860 N N . LEU A 1 111 ? 3.530 3.058 12.382 1.00 75.06 111 LEU A N 1
ATOM 861 C CA . LEU A 1 111 ? 2.863 2.819 11.101 1.00 75.06 111 LEU A CA 1
ATOM 862 C C . LEU A 1 111 ? 2.837 4.088 10.240 1.00 75.06 111 LEU A C 1
ATOM 864 O O . LEU A 1 111 ? 3.113 4.026 9.043 1.00 75.06 111 LEU A O 1
ATOM 868 N N . GLU A 1 112 ? 2.620 5.247 10.861 1.00 78.62 112 GLU A N 1
ATOM 869 C CA . GLU A 1 112 ? 2.645 6.545 10.185 1.00 78.62 112 GLU A CA 1
ATOM 870 C C . GLU A 1 112 ? 4.007 6.824 9.528 1.00 78.62 112 GLU A C 1
ATOM 872 O O . GLU A 1 112 ? 4.095 7.149 8.343 1.00 78.62 112 GLU A O 1
ATOM 877 N N . ALA A 1 113 ? 5.117 6.639 10.248 1.00 79.62 113 ALA A N 1
ATOM 878 C CA . ALA A 1 113 ? 6.438 6.833 9.655 1.00 79.62 113 ALA A CA 1
ATOM 879 C C . ALA A 1 113 ? 6.683 5.864 8.488 1.00 79.62 113 ALA A C 1
ATOM 881 O O . ALA A 1 113 ? 7.245 6.261 7.464 1.00 79.62 113 ALA A O 1
ATOM 882 N N . HIS A 1 114 ? 6.249 4.607 8.613 1.00 81.81 114 HIS A N 1
ATOM 883 C CA . HIS A 1 114 ? 6.396 3.609 7.554 1.00 81.81 114 HIS A CA 1
ATOM 884 C C . HIS A 1 114 ? 5.658 4.016 6.274 1.00 81.81 114 HIS A C 1
ATOM 886 O O . HIS A 1 114 ? 6.222 3.951 5.180 1.00 81.81 114 HIS A O 1
ATOM 892 N N . GLU A 1 115 ? 4.420 4.476 6.406 1.00 85.88 115 GLU A N 1
ATOM 893 C CA . GLU A 1 115 ? 3.582 4.851 5.273 1.00 85.88 115 GLU A CA 1
ATOM 894 C C . GLU A 1 115 ? 4.036 6.177 4.635 1.00 85.88 115 GLU A C 1
ATOM 896 O O . GLU A 1 115 ? 4.155 6.263 3.408 1.00 85.88 115 GLU A O 1
ATOM 901 N N . PHE A 1 116 ? 4.380 7.189 5.443 1.00 86.50 116 PHE A N 1
ATOM 902 C CA . PHE A 1 116 ? 4.829 8.492 4.941 1.00 86.50 116 PHE A CA 1
ATOM 903 C C . PHE A 1 116 ? 6.178 8.401 4.229 1.00 86.50 116 PHE A C 1
ATOM 905 O O . PHE A 1 116 ? 6.318 8.813 3.074 1.00 86.50 116 PHE A O 1
ATOM 912 N N . TYR A 1 117 ? 7.184 7.829 4.896 1.00 85.25 117 TYR A N 1
ATOM 913 C CA . TYR A 1 117 ? 8.522 7.678 4.323 1.00 85.25 117 TYR A CA 1
ATOM 914 C C . TYR A 1 117 ? 8.565 6.602 3.231 1.00 85.25 117 TYR A C 1
ATOM 916 O O . TYR A 1 117 ? 9.465 6.607 2.388 1.00 85.25 117 TYR A O 1
ATOM 924 N N . GLY A 1 118 ? 7.574 5.709 3.211 1.00 87.31 118 GLY A N 1
ATOM 925 C CA . GLY A 1 118 ? 7.337 4.727 2.162 1.00 87.31 118 GLY A CA 1
ATOM 926 C C . GLY A 1 118 ? 6.789 5.314 0.857 1.00 87.31 118 GLY A C 1
ATOM 927 O O . GLY A 1 118 ? 7.113 4.814 -0.226 1.00 87.31 118 GLY A O 1
ATOM 928 N N . ALA A 1 119 ? 6.008 6.398 0.927 1.00 90.19 119 ALA A N 1
ATOM 929 C CA . ALA A 1 119 ? 5.311 6.991 -0.217 1.00 90.19 119 ALA A CA 1
ATOM 930 C C . ALA A 1 119 ? 6.217 7.312 -1.431 1.00 90.19 119 ALA A C 1
ATOM 932 O O . ALA A 1 119 ? 5.847 6.963 -2.559 1.00 90.19 119 ALA A O 1
ATOM 933 N N . PRO A 1 120 ? 7.431 7.885 -1.274 1.00 89.50 120 PRO A N 1
ATOM 934 C CA . PRO A 1 120 ? 8.339 8.097 -2.402 1.00 89.50 120 PRO A CA 1
ATOM 935 C C . PRO A 1 120 ? 8.696 6.807 -3.157 1.00 89.50 120 PRO A C 1
ATOM 937 O O . PRO A 1 120 ? 8.793 6.824 -4.385 1.00 89.50 120 PRO A O 1
ATOM 940 N N . PHE A 1 121 ? 8.846 5.673 -2.462 1.00 89.44 121 PHE A N 1
ATOM 941 C CA . PHE A 1 121 ? 9.161 4.383 -3.089 1.00 89.44 121 PHE A CA 1
ATOM 942 C C . PHE A 1 121 ? 7.985 3.829 -3.883 1.00 89.44 121 PHE A C 1
ATOM 944 O O . PHE A 1 121 ? 8.188 3.286 -4.969 1.00 89.44 121 PHE A O 1
ATOM 951 N N . ILE A 1 122 ? 6.762 4.027 -3.387 1.00 91.62 122 ILE A N 1
ATOM 952 C CA . ILE A 1 122 ? 5.530 3.689 -4.109 1.00 91.62 122 ILE A CA 1
ATOM 953 C C . ILE A 1 122 ? 5.462 4.483 -5.421 1.00 91.62 122 ILE A C 1
ATOM 955 O O . ILE A 1 122 ? 5.259 3.900 -6.489 1.00 91.62 122 ILE A O 1
ATOM 959 N N . GLY A 1 123 ? 5.707 5.797 -5.364 1.00 92.69 123 GLY A N 1
ATOM 960 C CA . GLY A 1 123 ? 5.755 6.657 -6.550 1.00 92.69 123 GLY A CA 1
ATOM 961 C C . GLY A 1 123 ? 6.841 6.237 -7.546 1.00 92.69 123 GLY A C 1
ATOM 962 O O . GLY A 1 123 ? 6.572 6.091 -8.740 1.00 92.69 123 GLY A O 1
ATOM 963 N N . LEU A 1 124 ? 8.059 5.961 -7.066 1.00 91.50 124 LEU A N 1
ATOM 964 C CA . LEU A 1 124 ? 9.157 5.473 -7.907 1.00 91.50 124 LEU A CA 1
ATOM 965 C C . LEU A 1 124 ? 8.835 4.123 -8.555 1.00 91.50 124 LEU A C 1
ATOM 967 O O . LEU A 1 124 ? 9.142 3.937 -9.733 1.00 91.50 124 LEU A O 1
ATOM 971 N N . LEU A 1 125 ? 8.188 3.202 -7.833 1.00 92.94 125 LEU A N 1
ATOM 972 C CA . LEU A 1 125 ? 7.762 1.917 -8.384 1.00 92.94 125 LEU A CA 1
ATOM 973 C C . LEU A 1 125 ? 6.731 2.108 -9.500 1.00 92.94 125 LEU A C 1
ATOM 975 O O . LEU A 1 125 ? 6.874 1.510 -10.567 1.00 92.94 125 LEU A O 1
ATOM 979 N N . ALA A 1 126 ? 5.763 3.007 -9.306 1.00 94.75 126 ALA A N 1
ATOM 980 C CA . ALA A 1 126 ? 4.794 3.385 -10.334 1.00 94.75 126 ALA A CA 1
ATOM 981 C C . ALA A 1 126 ? 5.485 3.905 -11.601 1.00 94.75 126 ALA A C 1
ATOM 983 O O . ALA A 1 126 ? 5.199 3.450 -12.712 1.00 94.75 126 ALA A O 1
ATOM 984 N N . ILE A 1 127 ? 6.443 4.822 -11.436 1.00 93.81 127 ILE A N 1
ATOM 985 C CA . ILE A 1 127 ? 7.224 5.396 -12.537 1.00 93.81 127 ILE A CA 1
ATOM 986 C C . ILE A 1 127 ? 8.024 4.300 -13.246 1.00 93.81 127 ILE A C 1
ATOM 988 O O . ILE A 1 127 ? 7.962 4.187 -14.470 1.00 93.81 127 ILE A O 1
ATOM 992 N N . GLY A 1 128 ? 8.731 3.448 -12.502 1.00 93.25 128 GLY A N 1
ATOM 993 C CA . GLY A 1 128 ? 9.521 2.350 -13.059 1.00 93.25 128 GLY A CA 1
ATOM 994 C C . GLY A 1 128 ? 8.690 1.381 -13.887 1.00 93.25 128 GLY A C 1
ATOM 995 O O . GLY A 1 128 ? 9.051 1.074 -15.025 1.00 93.25 128 GLY A O 1
ATOM 996 N N . LEU A 1 129 ? 7.538 0.961 -13.362 1.00 94.56 129 LEU A N 1
ATOM 997 C CA . LEU A 1 129 ? 6.610 0.079 -14.069 1.00 94.56 129 LEU A CA 1
ATOM 998 C C . LEU A 1 129 ? 5.955 0.773 -15.271 1.00 94.56 129 LEU A C 1
ATOM 1000 O O . LEU A 1 129 ? 5.724 0.130 -16.295 1.00 94.56 129 LEU A O 1
ATOM 1004 N N . THR A 1 130 ? 5.714 2.084 -15.207 1.00 95.31 130 THR A N 1
ATOM 1005 C CA . THR A 1 130 ? 5.238 2.877 -16.355 1.00 95.31 130 THR A CA 1
ATOM 1006 C C . THR A 1 130 ? 6.270 2.889 -17.479 1.00 95.31 130 THR A C 1
ATOM 1008 O O . THR A 1 130 ? 5.954 2.555 -18.621 1.00 95.31 130 THR A O 1
ATOM 1011 N N . ILE A 1 131 ? 7.526 3.217 -17.158 1.00 94.25 131 ILE A N 1
ATOM 1012 C CA . ILE A 1 131 ? 8.632 3.231 -18.124 1.00 94.25 131 ILE A CA 1
ATOM 1013 C C . ILE A 1 131 ? 8.815 1.843 -18.738 1.00 94.25 131 ILE A C 1
ATOM 1015 O O . ILE A 1 131 ? 8.990 1.716 -19.954 1.00 94.25 131 ILE A O 1
ATOM 1019 N N . TYR A 1 132 ? 8.781 0.803 -17.903 1.00 93.25 132 TYR A N 1
ATOM 1020 C CA . TYR A 1 132 ? 8.891 -0.576 -18.358 1.00 93.25 132 TYR A CA 1
ATOM 1021 C C . TYR A 1 132 ? 7.786 -0.911 -19.368 1.00 93.25 132 TYR A C 1
ATOM 1023 O O . TYR A 1 132 ? 8.076 -1.446 -20.442 1.00 93.25 132 TYR A O 1
ATOM 1031 N N . ALA A 1 133 ? 6.538 -0.556 -19.053 1.00 93.94 133 ALA A N 1
ATOM 1032 C CA . ALA A 1 133 ? 5.386 -0.829 -19.902 1.00 93.94 133 ALA A CA 1
ATOM 1033 C C . ALA A 1 133 ? 5.407 -0.037 -21.216 1.00 93.94 133 ALA A C 1
ATOM 1035 O O . ALA A 1 133 ? 5.059 -0.574 -22.270 1.00 93.94 133 ALA A O 1
ATOM 1036 N N . TRP A 1 134 ? 5.870 1.215 -21.190 1.00 92.75 134 TRP A N 1
ATOM 1037 C CA . TRP A 1 134 ? 6.081 2.007 -22.402 1.00 92.75 134 TRP A CA 1
ATOM 1038 C C . TRP A 1 134 ? 7.163 1.421 -23.305 1.00 92.75 134 TRP A C 1
ATOM 1040 O O . TRP A 1 134 ? 7.040 1.489 -24.531 1.00 92.75 134 TRP A O 1
ATOM 1050 N N . GLY A 1 135 ? 8.214 0.817 -22.753 1.00 87.69 135 GLY A N 1
ATOM 1051 C CA . GLY A 1 135 ? 9.241 0.195 -23.578 1.00 87.69 135 GLY A CA 1
ATOM 1052 C C . GLY A 1 135 ? 9.904 1.208 -24.519 1.00 87.69 135 GLY A C 1
ATOM 1053 O O . GLY A 1 135 ? 10.376 2.263 -24.099 1.00 87.69 135 GLY A O 1
ATOM 1054 N N . LYS A 1 136 ? 9.901 0.874 -25.814 1.00 84.12 136 LYS A N 1
ATOM 1055 C CA . LYS A 1 136 ? 10.343 1.749 -26.915 1.00 84.12 136 LYS A CA 1
ATOM 1056 C C . LYS A 1 136 ? 9.191 2.477 -27.621 1.00 84.12 136 LYS A C 1
ATOM 1058 O O . LYS A 1 136 ? 9.401 3.086 -28.659 1.00 84.12 136 LYS A O 1
ATOM 1063 N N . SER A 1 137 ? 7.958 2.344 -27.128 1.00 87.56 137 SER A N 1
ATOM 1064 C CA . SER A 1 137 ? 6.782 2.938 -27.783 1.00 87.56 137 SER A CA 1
ATOM 1065 C C . SER A 1 137 ? 6.611 4.430 -27.494 1.00 87.56 137 SER A C 1
ATOM 1067 O O . SER A 1 137 ? 5.911 5.111 -28.235 1.00 87.56 137 SER A O 1
ATOM 1069 N N . VAL A 1 138 ? 7.257 4.930 -26.438 1.00 90.31 138 VAL A N 1
ATOM 1070 C CA . VAL A 1 138 ? 7.251 6.343 -26.050 1.00 90.31 138 VAL A CA 1
ATOM 1071 C C . VAL A 1 138 ? 8.685 6.843 -26.091 1.00 90.31 138 VAL A C 1
ATOM 1073 O O . VAL A 1 138 ? 9.546 6.278 -25.414 1.00 90.31 138 VAL A O 1
ATOM 1076 N N . ASP A 1 139 ? 8.952 7.897 -26.855 1.00 92.19 139 ASP A N 1
ATOM 1077 C CA . ASP A 1 139 ? 10.280 8.501 -26.922 1.00 92.19 139 ASP A CA 1
ATOM 1078 C C . ASP A 1 139 ? 10.642 9.220 -25.605 1.00 92.19 139 ASP A C 1
ATOM 1080 O O . ASP A 1 139 ? 9.866 9.319 -24.646 1.00 92.19 139 ASP A O 1
ATOM 1084 N N . ILE A 1 140 ? 11.877 9.699 -25.519 1.00 91.56 140 ILE A N 1
ATOM 1085 C CA . ILE A 1 140 ? 12.407 10.321 -24.302 1.00 91.56 140 ILE A CA 1
ATOM 1086 C C . ILE A 1 140 ? 11.758 11.672 -24.021 1.00 91.56 140 ILE A C 1
ATOM 1088 O O . ILE A 1 140 ? 11.382 11.932 -22.880 1.00 91.56 140 ILE A O 1
ATOM 1092 N N . LYS A 1 141 ? 11.599 12.519 -25.045 1.00 92.75 141 LYS A N 1
ATOM 1093 C CA . LYS A 1 141 ? 11.038 13.862 -24.869 1.00 92.75 141 LYS A CA 1
ATOM 1094 C C . LYS A 1 141 ? 9.596 13.766 -24.403 1.00 92.75 141 LYS A C 1
ATOM 1096 O O . LYS A 1 141 ? 9.255 14.373 -23.392 1.00 92.75 141 LYS A O 1
ATOM 1101 N N . THR A 1 142 ? 8.787 12.963 -25.089 1.00 93.50 142 THR A N 1
ATOM 1102 C CA . THR A 1 142 ? 7.382 12.756 -24.725 1.00 93.50 142 THR A CA 1
ATOM 1103 C C . THR A 1 142 ? 7.253 12.185 -23.319 1.00 93.50 142 THR A C 1
ATOM 1105 O O . THR A 1 142 ? 6.495 12.715 -22.511 1.00 93.50 142 THR A O 1
ATOM 1108 N N . GLY A 1 143 ? 8.038 11.153 -22.988 1.00 93.19 143 GLY A N 1
ATOM 1109 C CA . GLY A 1 143 ? 8.014 10.555 -21.652 1.00 93.19 143 GLY A CA 1
ATOM 1110 C C . GLY A 1 143 ? 8.372 11.552 -20.546 1.00 93.19 143 GLY A C 1
ATOM 1111 O O . GLY A 1 143 ? 7.673 11.622 -19.539 1.00 93.19 143 GLY A O 1
ATOM 1112 N N . ASN A 1 144 ? 9.412 12.368 -20.750 1.00 93.75 144 ASN A N 1
ATOM 1113 C CA . ASN A 1 144 ? 9.820 13.385 -19.779 1.00 93.75 144 ASN A CA 1
ATOM 1114 C C . ASN A 1 144 ? 8.749 14.471 -19.609 1.00 93.75 144 ASN A C 1
ATOM 1116 O O . ASN A 1 144 ? 8.471 14.866 -18.481 1.00 93.75 144 ASN A O 1
ATOM 1120 N N . ILE A 1 145 ? 8.125 14.923 -20.705 1.00 95.81 145 ILE A N 1
ATOM 1121 C CA . ILE A 1 145 ? 7.017 15.888 -20.648 1.00 95.81 145 ILE A CA 1
ATOM 1122 C C . ILE A 1 145 ? 5.867 15.308 -19.825 1.00 95.81 145 ILE A C 1
ATOM 1124 O O . ILE A 1 145 ? 5.397 15.974 -18.909 1.00 95.81 145 ILE A O 1
ATOM 1128 N N . ILE A 1 146 ? 5.468 14.058 -20.083 1.00 95.69 146 ILE A N 1
ATOM 1129 C CA . ILE A 1 146 ? 4.398 13.400 -19.323 1.00 95.69 146 ILE A CA 1
ATOM 1130 C C . ILE A 1 146 ? 4.755 13.322 -17.835 1.00 95.69 146 ILE A C 1
ATOM 1132 O O . ILE A 1 146 ? 3.919 13.670 -17.009 1.00 95.69 146 ILE A O 1
ATOM 1136 N N . PHE A 1 147 ? 5.976 12.918 -17.471 1.00 94.88 147 PHE A N 1
ATOM 1137 C CA . PHE A 1 147 ? 6.369 12.838 -16.059 1.00 94.88 147 PHE A CA 1
ATOM 1138 C C . PHE A 1 147 ? 6.390 14.193 -15.364 1.00 94.88 147 PHE A C 1
ATOM 1140 O O . PHE A 1 147 ? 5.898 14.296 -14.244 1.00 94.88 147 PHE A O 1
ATOM 1147 N N . VAL A 1 148 ? 6.901 15.233 -16.021 1.00 95.50 148 VAL A N 1
ATOM 1148 C CA . VAL A 1 148 ? 6.887 16.590 -15.467 1.00 95.50 148 VAL A CA 1
ATOM 1149 C C . VAL A 1 148 ? 5.449 17.082 -15.305 1.00 95.50 148 VAL A C 1
ATOM 1151 O O . VAL A 1 148 ? 5.087 17.571 -14.239 1.00 95.50 148 VAL A O 1
ATOM 1154 N N . SER A 1 149 ? 4.601 16.901 -16.321 1.00 96.88 149 SER A N 1
ATOM 1155 C CA . SER A 1 149 ? 3.186 17.269 -16.246 1.00 96.88 149 SER A CA 1
ATOM 1156 C C . SER A 1 149 ? 2.464 16.527 -15.123 1.00 96.88 149 SER A C 1
ATOM 1158 O O . SER A 1 149 ? 1.769 17.161 -14.337 1.00 96.88 149 SER A O 1
ATOM 1160 N N . ILE A 1 150 ? 2.658 15.212 -15.004 1.00 97.31 150 ILE A N 1
ATOM 1161 C CA . ILE A 1 150 ? 2.030 14.398 -13.958 1.00 97.31 150 ILE A CA 1
ATOM 1162 C C . ILE A 1 150 ? 2.538 14.783 -12.574 1.00 97.31 150 ILE A C 1
ATOM 1164 O O . ILE A 1 150 ? 1.726 14.861 -11.664 1.00 97.31 150 ILE A O 1
ATOM 1168 N N . PHE A 1 151 ? 3.821 15.108 -12.415 1.00 96.75 151 PHE A N 1
ATOM 1169 C CA . PHE A 1 151 ? 4.359 15.594 -11.145 1.00 96.75 151 PHE A CA 1
ATOM 1170 C C . PHE A 1 151 ? 3.690 16.902 -10.692 1.00 96.75 151 PHE A C 1
ATOM 1172 O O . PHE A 1 151 ? 3.261 17.024 -9.543 1.00 96.75 151 PHE A O 1
ATOM 1179 N N . PHE A 1 152 ? 3.534 17.872 -11.599 1.00 97.81 152 PHE A N 1
ATOM 1180 C CA . PHE A 1 152 ? 2.823 19.112 -11.277 1.00 97.81 152 PHE A CA 1
ATOM 1181 C C . PHE A 1 152 ? 1.335 18.869 -11.007 1.00 97.81 152 PHE A C 1
ATOM 1183 O O . PHE A 1 152 ? 0.791 19.433 -10.060 1.00 97.81 152 PHE A O 1
ATOM 1190 N N . ILE A 1 153 ? 0.687 18.001 -11.790 1.00 97.81 153 ILE A N 1
ATOM 1191 C CA . ILE A 1 153 ? -0.712 17.616 -11.573 1.00 97.81 153 ILE A CA 1
ATOM 1192 C C . ILE A 1 153 ? -0.872 16.918 -10.218 1.00 97.81 153 ILE A C 1
ATOM 1194 O O . ILE A 1 153 ? -1.786 17.264 -9.482 1.00 97.81 153 ILE A O 1
ATOM 1198 N N . SER A 1 154 ? 0.022 16.001 -9.839 1.00 97.38 154 SER A N 1
ATOM 1199 C CA . SER A 1 154 ? -0.067 15.275 -8.568 1.00 97.38 154 SER A CA 1
ATOM 1200 C C . SER A 1 154 ? 0.066 16.210 -7.371 1.00 97.38 154 SER A C 1
ATOM 1202 O O . SER A 1 154 ? -0.659 16.049 -6.396 1.00 97.38 154 SER A O 1
ATOM 1204 N N . ILE A 1 155 ? 0.942 17.220 -7.454 1.00 96.31 155 ILE A N 1
ATOM 1205 C CA . ILE A 1 155 ? 1.064 18.251 -6.412 1.00 96.31 155 ILE A CA 1
ATOM 1206 C C . ILE A 1 155 ? -0.201 19.110 -6.360 1.00 96.31 155 ILE A C 1
ATOM 1208 O O . ILE A 1 155 ? -0.750 19.331 -5.285 1.00 96.31 155 ILE A O 1
ATOM 1212 N N . LEU A 1 156 ? -0.684 19.576 -7.515 1.00 96.94 156 LEU A N 1
ATOM 1213 C CA . LEU A 1 156 ? -1.879 20.412 -7.587 1.00 96.94 156 LEU A CA 1
ATOM 1214 C C . LEU A 1 156 ? -3.103 19.686 -7.013 1.00 96.94 156 LEU A C 1
ATOM 1216 O O . LEU A 1 156 ? -3.838 20.259 -6.214 1.00 96.94 156 LEU A O 1
ATOM 1220 N N . LEU A 1 157 ? -3.307 18.422 -7.388 1.00 96.88 157 LEU A N 1
ATOM 1221 C CA . LEU A 1 157 ? -4.402 17.604 -6.877 1.00 96.88 157 LEU A CA 1
ATOM 1222 C C . LEU A 1 157 ? -4.252 17.336 -5.374 1.00 96.88 157 LEU A C 1
ATOM 1224 O O . LEU A 1 157 ? -5.245 17.415 -4.659 1.00 96.88 157 LEU A O 1
ATOM 1228 N N . ALA A 1 158 ? -3.034 17.089 -4.881 1.00 94.69 158 ALA A N 1
ATOM 1229 C CA . ALA A 1 158 ? -2.777 16.882 -3.456 1.00 94.69 158 ALA A CA 1
ATOM 1230 C C . ALA A 1 158 ? -3.109 18.121 -2.608 1.00 94.69 158 ALA A C 1
ATOM 1232 O O . ALA A 1 158 ? -3.715 17.988 -1.545 1.00 94.69 158 ALA A O 1
ATOM 1233 N N . ILE A 1 159 ? -2.783 19.324 -3.100 1.00 94.56 159 ILE A N 1
ATOM 1234 C CA . ILE A 1 159 ? -3.147 20.597 -2.451 1.00 94.56 159 ILE A CA 1
ATOM 1235 C C . ILE A 1 159 ? -4.672 20.747 -2.349 1.00 94.56 159 ILE A C 1
ATOM 1237 O O . ILE A 1 159 ? -5.176 21.259 -1.357 1.00 94.56 159 ILE A O 1
ATOM 1241 N N . TYR A 1 160 ? -5.416 20.283 -3.355 1.00 94.56 160 TYR A N 1
ATOM 1242 C CA . TYR A 1 160 ? -6.881 20.307 -3.362 1.00 94.56 160 TYR A CA 1
ATOM 1243 C C . TYR A 1 160 ? -7.519 18.997 -2.877 1.00 94.56 160 TYR A C 1
ATOM 1245 O O . TYR A 1 160 ? -8.693 18.764 -3.164 1.00 94.56 160 TYR A O 1
ATOM 1253 N N . SER A 1 161 ? -6.779 18.155 -2.147 1.00 93.44 161 SER A N 1
ATOM 1254 C CA . SER A 1 161 ? -7.247 16.831 -1.712 1.00 93.44 161 SER A CA 1
ATOM 1255 C C . SER A 1 161 ? -8.552 16.879 -0.911 1.00 93.44 161 SER A C 1
ATOM 1257 O O . SER A 1 161 ? -9.409 16.035 -1.131 1.00 93.44 161 SER A O 1
ATOM 1259 N N . GLU A 1 162 ? -8.767 17.913 -0.096 1.00 90.12 162 GLU A N 1
ATOM 1260 C CA . GLU A 1 162 ? -9.999 18.120 0.689 1.00 90.12 162 GLU A CA 1
ATOM 1261 C C . GLU A 1 162 ? -11.271 18.272 -0.164 1.00 90.12 162 GLU A C 1
ATOM 1263 O O . GLU A 1 162 ? -12.382 18.085 0.324 1.00 90.12 162 GLU A O 1
ATOM 1268 N N . LYS A 1 163 ? -11.137 18.625 -1.450 1.00 92.12 163 LYS A N 1
ATOM 1269 C CA . LYS A 1 163 ? -12.280 18.708 -2.376 1.00 92.12 163 LYS A CA 1
ATOM 1270 C C . LYS A 1 163 ? -12.692 17.346 -2.927 1.00 92.12 163 LYS A C 1
ATOM 1272 O O . LYS A 1 163 ? -13.742 17.245 -3.562 1.00 92.12 163 LYS A O 1
ATOM 1277 N N . PHE A 1 164 ? -11.858 16.327 -2.747 1.00 90.75 164 PHE A N 1
ATOM 1278 C CA . PHE A 1 164 ? -12.166 14.961 -3.130 1.00 90.75 164 PHE A CA 1
ATOM 1279 C C . PHE A 1 164 ? -12.812 14.259 -1.942 1.00 90.75 164 PHE A C 1
ATOM 1281 O O . PHE A 1 164 ? -12.291 14.296 -0.833 1.00 90.75 164 PHE A O 1
ATOM 1288 N N . ASN A 1 165 ? -13.939 13.592 -2.186 1.00 88.81 165 ASN A N 1
ATOM 1289 C CA . ASN A 1 165 ? -14.577 12.747 -1.184 1.00 88.81 165 ASN A CA 1
ATOM 1290 C C . ASN A 1 165 ? -13.819 11.414 -1.090 1.00 88.81 165 ASN A C 1
ATOM 1292 O O . ASN A 1 165 ? -14.216 10.423 -1.704 1.00 88.81 165 ASN A O 1
ATOM 1296 N N . LEU A 1 166 ? -12.658 11.442 -0.436 1.00 91.25 166 LEU A N 1
ATOM 1297 C CA . LEU A 1 166 ? -11.833 10.262 -0.198 1.00 91.25 166 LEU A CA 1
ATOM 1298 C C . LEU A 1 166 ? -12.356 9.489 1.016 1.00 91.25 166 LEU A C 1
ATOM 1300 O O . LEU A 1 166 ? -12.751 10.119 1.996 1.00 91.25 166 LEU A O 1
ATOM 1304 N N . PRO A 1 167 ? -12.328 8.149 0.971 1.00 90.50 167 PRO A N 1
ATOM 1305 C CA . PRO A 1 167 ? -12.744 7.329 2.099 1.00 90.50 167 PRO A CA 1
ATOM 1306 C C . PRO A 1 167 ? -11.706 7.318 3.224 1.00 90.50 167 PRO A C 1
ATOM 1308 O O . PRO A 1 167 ? -10.577 7.792 3.048 1.00 90.50 167 PRO A O 1
ATOM 1311 N N . GLY A 1 168 ? -12.097 6.725 4.352 1.00 88.62 168 GLY A N 1
ATOM 1312 C CA . GLY A 1 168 ? -11.264 6.606 5.542 1.00 88.62 168 GLY A CA 1
ATOM 1313 C C . GLY A 1 168 ? -10.917 7.966 6.141 1.00 88.62 168 GLY A C 1
ATOM 1314 O O . GLY A 1 168 ? -11.670 8.937 6.051 1.00 88.62 168 GLY A O 1
ATOM 1315 N N . ASP A 1 169 ? -9.714 8.056 6.680 1.00 91.88 169 ASP A N 1
ATOM 1316 C CA . ASP A 1 169 ? -9.248 9.150 7.522 1.00 91.88 169 ASP A CA 1
ATOM 1317 C C . ASP A 1 169 ? -8.514 10.229 6.723 1.00 91.88 169 ASP A C 1
ATOM 1319 O O . ASP A 1 169 ? -7.477 10.767 7.119 1.00 91.88 169 ASP A O 1
ATOM 1323 N N . SER A 1 170 ? -9.047 10.556 5.545 1.00 91.81 170 SER A N 1
ATOM 1324 C CA . SER A 1 170 ? -8.382 11.427 4.570 1.00 91.81 170 SER A CA 1
ATOM 1325 C C . SER A 1 170 ? -8.063 12.834 5.098 1.00 91.81 170 SER A C 1
ATOM 1327 O O . SER A 1 170 ? -7.106 13.463 4.632 1.00 91.81 170 SER A O 1
ATOM 1329 N N . SER A 1 171 ? -8.819 13.321 6.086 1.00 90.19 171 SER A N 1
ATOM 1330 C CA . SER A 1 171 ? -8.598 14.609 6.746 1.00 90.19 171 SER A CA 1
ATOM 1331 C C . SER A 1 171 ? -7.546 14.574 7.857 1.00 90.19 171 SER A C 1
ATOM 1333 O O . SER A 1 171 ? -7.063 15.638 8.245 1.00 90.19 171 SER A O 1
ATOM 1335 N N . LEU A 1 172 ? -7.186 13.397 8.383 1.00 89.81 172 LEU A N 1
ATOM 1336 C CA . LEU A 1 172 ? -6.180 13.290 9.440 1.00 89.81 172 LEU A CA 1
ATOM 1337 C C . LEU A 1 172 ? -4.785 13.624 8.903 1.00 89.81 172 LEU A C 1
ATOM 1339 O O . LEU A 1 172 ? -4.477 13.454 7.717 1.00 89.81 172 LEU A O 1
ATOM 1343 N N . LEU A 1 173 ? -3.935 14.145 9.785 1.00 86.69 173 LEU A N 1
ATOM 1344 C CA . LEU A 1 173 ? -2.571 14.539 9.451 1.00 86.69 173 LEU A CA 1
ATOM 1345 C C . LEU A 1 173 ? -1.629 13.332 9.501 1.00 86.69 173 LEU A C 1
ATOM 1347 O O . LEU A 1 173 ? -1.629 12.587 10.465 1.00 86.69 173 LEU A O 1
ATOM 1351 N N . PHE A 1 174 ? -0.796 13.192 8.470 1.00 72.19 174 PHE A N 1
ATOM 1352 C CA . PHE A 1 174 ? 0.321 12.238 8.399 1.00 72.19 174 PHE A CA 1
ATOM 1353 C C . PHE A 1 174 ? 1.577 12.761 9.101 1.00 72.19 174 PHE A C 1
ATOM 1355 O O . PHE A 1 174 ? 2.408 12.028 9.620 1.00 72.19 174 PHE A O 1
ATOM 1362 N N . ALA A 1 175 ? 1.762 14.070 8.989 1.00 69.38 175 ALA A N 1
ATOM 1363 C CA . ALA A 1 175 ? 2.863 14.846 9.525 1.00 69.38 175 ALA A CA 1
ATOM 1364 C C . ALA A 1 175 ? 2.324 16.252 9.802 1.00 69.38 175 ALA A C 1
ATOM 1366 O O . ALA A 1 175 ? 1.229 16.600 9.358 1.00 69.38 175 ALA A O 1
ATOM 1367 N N . SER A 1 176 ? 3.116 17.113 10.444 1.00 70.56 176 SER A N 1
ATOM 1368 C CA . SER A 1 176 ? 2.704 18.473 10.838 1.00 70.56 176 SER A CA 1
ATOM 1369 C C . SER A 1 176 ? 2.147 19.359 9.710 1.00 70.56 176 SER A C 1
ATOM 1371 O O . SER A 1 176 ? 1.659 20.452 9.983 1.00 70.56 176 SER A O 1
ATOM 1373 N N . SER A 1 177 ? 2.277 18.960 8.442 1.00 78.62 177 SER A N 1
ATOM 1374 C CA . SER A 1 177 ? 1.923 19.786 7.283 1.00 78.62 177 SER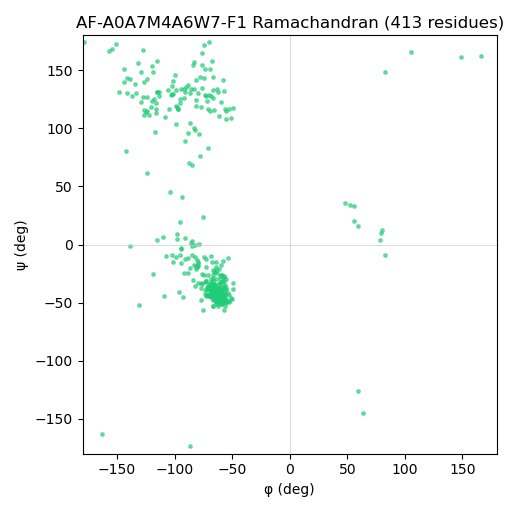 A CA 1
ATOM 1375 C C . SER A 1 177 ? 1.217 19.045 6.144 1.00 78.62 177 SER A C 1
ATOM 1377 O O . SER A 1 177 ? 0.875 19.688 5.156 1.00 78.62 177 SER A O 1
ATOM 1379 N N . PHE A 1 178 ? 0.997 17.730 6.245 1.00 86.69 178 PHE A N 1
ATOM 1380 C CA . PHE A 1 178 ? 0.406 16.935 5.160 1.00 86.69 178 PHE A CA 1
ATOM 1381 C C . PHE A 1 178 ? -0.688 16.018 5.700 1.00 86.69 178 PHE A C 1
ATOM 1383 O O . PHE A 1 178 ? -0.449 15.291 6.660 1.00 86.69 178 PHE A O 1
ATOM 1390 N N . SER A 1 179 ? -1.865 16.027 5.070 1.00 92.56 179 SER A N 1
ATOM 1391 C CA . SER A 1 179 ? -2.953 15.093 5.384 1.00 92.56 179 SER A CA 1
ATOM 1392 C C . SER A 1 179 ? -2.781 13.750 4.674 1.00 92.56 179 SER A C 1
ATOM 1394 O O . SER A 1 179 ? -2.160 13.678 3.606 1.00 92.56 179 SER A O 1
ATOM 1396 N N . ARG A 1 180 ? -3.396 12.695 5.215 1.00 92.88 180 ARG A N 1
ATOM 1397 C CA . ARG A 1 180 ? -3.511 11.373 4.576 1.00 92.88 180 ARG A CA 1
ATOM 1398 C C . ARG A 1 180 ? -4.107 11.460 3.176 1.00 92.88 180 ARG A C 1
ATOM 1400 O O . ARG A 1 180 ? -3.569 10.865 2.238 1.00 92.88 180 ARG A O 1
ATOM 1407 N N . GLY A 1 181 ? -5.136 12.284 2.991 1.00 94.81 181 GLY A N 1
ATOM 1408 C CA . GLY A 1 181 ? -5.750 12.556 1.693 1.00 94.81 181 GLY A CA 1
ATOM 1409 C C . GLY A 1 181 ? -4.787 13.193 0.689 1.00 94.81 181 GLY A C 1
ATOM 1410 O O . GLY A 1 181 ? -4.755 12.785 -0.473 1.00 94.81 181 GLY A O 1
ATOM 1411 N N . SER A 1 182 ? -3.946 14.140 1.123 1.00 94.75 182 SER A N 1
ATOM 1412 C CA . SER A 1 182 ? -2.973 14.805 0.244 1.00 94.75 182 SER A CA 1
ATOM 1413 C C . SER A 1 182 ? -1.921 13.835 -0.304 1.00 94.75 182 SER A C 1
ATOM 1415 O O . SER A 1 182 ? -1.694 13.786 -1.517 1.00 94.75 182 SER A O 1
ATOM 1417 N N . VAL A 1 183 ? -1.341 13.000 0.565 1.00 94.56 183 VAL A N 1
ATOM 1418 C CA . VAL A 1 183 ? -0.360 11.972 0.184 1.00 94.56 183 VAL A CA 1
ATOM 1419 C C . VAL A 1 183 ? -1.017 10.922 -0.711 1.00 94.56 183 VAL A C 1
ATOM 1421 O O . VAL A 1 183 ? -0.464 10.548 -1.747 1.00 94.56 183 VAL A O 1
ATOM 1424 N N . SER A 1 184 ? -2.231 10.497 -0.369 1.00 95.44 184 SER A N 1
ATOM 1425 C CA . SER A 1 184 ? -2.963 9.487 -1.133 1.00 95.44 184 SER A CA 1
ATOM 1426 C C . SER A 1 184 ? -3.305 9.966 -2.540 1.00 95.44 184 SER A C 1
ATOM 1428 O O . SER A 1 184 ? -3.030 9.256 -3.502 1.00 95.44 184 SER A O 1
ATOM 1430 N N . ILE A 1 185 ? -3.812 11.191 -2.708 1.00 96.62 185 ILE A N 1
ATOM 1431 C CA . ILE A 1 185 ? -4.088 11.769 -4.035 1.00 96.62 185 ILE A CA 1
ATOM 1432 C C . ILE A 1 185 ? -2.813 11.919 -4.860 1.00 96.62 185 ILE A C 1
ATOM 1434 O O . ILE A 1 185 ? -2.814 11.612 -6.059 1.00 96.62 185 ILE A O 1
ATOM 1438 N N . PHE A 1 186 ? -1.716 12.351 -4.232 1.00 96.25 186 PHE A N 1
ATOM 1439 C CA . PHE A 1 186 ? -0.421 12.417 -4.898 1.00 96.25 186 PHE A CA 1
ATOM 1440 C C . PHE A 1 186 ? -0.044 11.047 -5.486 1.00 96.25 186 PHE A C 1
ATOM 1442 O O . PHE A 1 186 ? 0.244 10.948 -6.680 1.00 96.25 186 PHE A O 1
ATOM 1449 N N . LEU A 1 187 ? -0.120 9.977 -4.687 1.00 96.88 187 LEU A N 1
ATOM 1450 C CA . LEU A 1 187 ? 0.213 8.617 -5.120 1.00 96.88 187 LEU A CA 1
ATOM 1451 C C . LEU A 1 187 ? -0.789 8.043 -6.131 1.00 96.88 187 LEU A C 1
ATOM 1453 O O . LEU A 1 187 ? -0.376 7.456 -7.133 1.00 96.88 187 LEU A O 1
ATOM 1457 N N . LEU A 1 188 ? -2.092 8.246 -5.925 1.00 97.19 188 LEU A N 1
ATOM 1458 C CA . LEU A 1 188 ? -3.147 7.795 -6.839 1.00 97.19 188 LEU A CA 1
ATOM 1459 C C . LEU A 1 188 ? -3.005 8.429 -8.224 1.00 97.19 188 LEU A C 1
ATOM 1461 O O . LEU A 1 188 ? -3.264 7.763 -9.225 1.00 97.19 188 LEU A O 1
ATOM 1465 N N . THR A 1 189 ? -2.521 9.670 -8.307 1.00 97.56 189 THR A N 1
ATOM 1466 C CA . THR A 1 189 ? -2.222 10.321 -9.592 1.00 97.56 189 THR A CA 1
ATOM 1467 C C . THR A 1 189 ? -1.141 9.553 -10.364 1.00 97.56 189 THR A C 1
ATOM 1469 O O . THR A 1 189 ? -1.275 9.318 -11.568 1.00 97.56 189 THR A O 1
ATOM 1472 N N . TRP A 1 190 ? -0.094 9.084 -9.678 1.00 97.81 190 TRP A N 1
ATOM 1473 C CA . TRP A 1 190 ? 0.936 8.234 -10.283 1.00 97.81 190 TRP A CA 1
ATOM 1474 C C . TRP A 1 190 ? 0.413 6.840 -10.643 1.00 97.81 190 TRP A C 1
ATOM 1476 O O . TRP A 1 190 ? 0.762 6.314 -11.702 1.00 97.81 190 TRP A O 1
ATOM 1486 N N . MET A 1 191 ? -0.468 6.256 -9.824 1.00 97.69 191 MET A N 1
ATOM 1487 C CA . MET A 1 191 ? -1.129 4.985 -10.153 1.00 97.69 191 MET A CA 1
ATOM 1488 C C . MET A 1 191 ? -2.009 5.108 -11.400 1.00 97.69 191 MET A C 1
ATOM 1490 O O . MET A 1 191 ? -1.959 4.241 -12.274 1.00 97.69 191 MET A O 1
ATOM 1494 N N . ALA A 1 192 ? -2.753 6.208 -11.534 1.00 97.00 192 ALA A N 1
ATOM 1495 C CA . ALA A 1 192 ? -3.592 6.483 -12.697 1.00 97.00 192 ALA A CA 1
ATOM 1496 C C . ALA A 1 192 ? -2.775 6.558 -13.998 1.00 97.00 192 ALA A C 1
ATOM 1498 O O . ALA A 1 192 ? -3.246 6.114 -15.046 1.00 97.00 192 ALA A O 1
ATOM 1499 N N . LEU A 1 193 ? -1.530 7.047 -13.934 1.00 96.38 193 LEU A N 1
ATOM 1500 C CA . LEU A 1 193 ? -0.593 6.993 -15.058 1.00 96.38 193 LEU A CA 1
ATOM 1501 C C . LEU A 1 193 ? -0.082 5.566 -15.322 1.00 96.38 193 LEU A C 1
ATOM 1503 O O . LEU A 1 193 ? 0.018 5.146 -16.478 1.00 96.38 193 LEU A O 1
ATOM 1507 N N . ALA A 1 194 ? 0.266 4.827 -14.267 1.00 97.19 194 ALA A N 1
ATOM 1508 C CA . ALA A 1 194 ? 0.956 3.545 -14.373 1.00 97.19 194 ALA A CA 1
ATOM 1509 C C . ALA A 1 194 ? 0.057 2.382 -14.809 1.00 97.19 194 ALA A C 1
ATOM 1511 O O . ALA A 1 194 ? 0.510 1.484 -15.527 1.00 97.19 194 ALA A O 1
ATOM 1512 N N . ILE A 1 195 ? -1.214 2.382 -14.406 1.00 97.69 195 ILE A N 1
ATOM 1513 C CA . ILE A 1 195 ? -2.135 1.260 -14.626 1.00 97.69 195 ILE A CA 1
ATOM 1514 C C . ILE A 1 195 ? -2.457 1.035 -16.115 1.00 97.69 195 ILE A C 1
ATOM 1516 O O . ILE A 1 195 ? -2.240 -0.085 -16.589 1.00 97.69 195 ILE A O 1
ATOM 1520 N N . PRO A 1 196 ? -2.910 2.034 -16.904 1.00 97.06 196 PRO A N 1
ATOM 1521 C CA . PRO A 1 196 ? -3.306 1.810 -18.295 1.00 97.06 196 PRO A CA 1
ATOM 1522 C C . PRO A 1 196 ? -2.233 1.154 -19.187 1.00 97.06 196 PRO A C 1
ATOM 1524 O O . PRO A 1 196 ? -2.558 0.175 -19.874 1.00 97.06 196 PRO A O 1
ATOM 1527 N N . PRO A 1 197 ? -0.957 1.605 -19.206 1.00 96.06 197 PRO A N 1
ATOM 1528 C CA . PRO A 1 197 ? 0.058 0.960 -20.034 1.00 96.06 197 PRO A CA 1
ATOM 1529 C C . PRO A 1 197 ? 0.371 -0.469 -19.565 1.00 96.06 197 PRO A C 1
ATOM 1531 O O . PRO A 1 197 ? 0.596 -1.338 -20.409 1.00 96.06 197 PRO A O 1
ATOM 1534 N N . ASN A 1 198 ? 0.316 -0.747 -18.258 1.00 97.06 198 ASN A N 1
ATOM 1535 C CA . ASN A 1 198 ? 0.541 -2.088 -17.715 1.00 97.06 198 ASN A CA 1
ATOM 1536 C C . ASN A 1 198 ? -0.624 -3.045 -18.021 1.00 97.06 198 ASN A C 1
ATOM 1538 O O . ASN A 1 198 ? -0.376 -4.184 -18.417 1.00 97.06 198 ASN A O 1
ATOM 1542 N N . ILE A 1 199 ? -1.881 -2.581 -17.964 1.00 97.62 199 ILE A N 1
ATOM 1543 C CA . ILE A 1 199 ? -3.048 -3.353 -18.430 1.00 97.62 199 ILE A CA 1
ATOM 1544 C C . ILE A 1 199 ? -2.884 -3.707 -19.908 1.00 97.62 199 ILE A C 1
ATOM 1546 O O . ILE A 1 199 ? -2.994 -4.874 -20.288 1.00 97.62 199 ILE A O 1
ATOM 1550 N N . LYS A 1 200 ? -2.573 -2.714 -20.753 1.00 96.31 200 LYS A N 1
ATOM 1551 C CA . LYS A 1 200 ? -2.369 -2.927 -22.192 1.00 96.31 200 LYS A CA 1
ATOM 1552 C C . LYS A 1 200 ? -1.256 -3.944 -22.456 1.00 96.31 200 LYS A C 1
ATOM 1554 O O . LYS A 1 200 ? -1.408 -4.813 -23.318 1.00 96.31 200 LYS A O 1
ATOM 1559 N N . GLN A 1 201 ? -0.145 -3.851 -21.725 1.00 94.81 201 GLN A N 1
ATOM 1560 C CA . GLN A 1 201 ? 0.991 -4.759 -21.864 1.00 94.81 201 GLN A CA 1
ATOM 1561 C C . GLN A 1 201 ? 0.637 -6.189 -21.432 1.00 94.81 201 GLN A C 1
ATOM 1563 O O . GLN A 1 201 ? 0.913 -7.137 -22.178 1.00 94.81 201 GLN A O 1
ATOM 1568 N N . ALA A 1 202 ? -0.016 -6.352 -20.278 1.00 95.94 202 ALA A N 1
ATOM 1569 C CA . ALA A 1 202 ? -0.480 -7.645 -19.786 1.00 95.94 202 ALA A CA 1
ATOM 1570 C C . ALA A 1 202 ? -1.475 -8.286 -20.762 1.00 95.94 202 ALA A C 1
ATOM 1572 O O . ALA A 1 202 ? -1.273 -9.426 -21.173 1.00 95.94 202 ALA A O 1
ATOM 1573 N N . TYR A 1 203 ? -2.474 -7.533 -21.231 1.00 96.75 203 TYR A N 1
ATOM 1574 C CA . TYR A 1 203 ? -3.481 -8.010 -22.182 1.00 96.75 203 TYR A CA 1
ATOM 1575 C C . TYR A 1 203 ? -2.883 -8.417 -23.540 1.00 96.75 203 TYR A C 1
ATOM 1577 O O . TYR A 1 203 ? -3.171 -9.497 -24.060 1.00 96.75 203 TYR A O 1
ATOM 1585 N N . SER A 1 204 ? -2.000 -7.593 -24.110 1.00 94.94 204 SER A N 1
ATOM 1586 C CA . SER A 1 204 ? -1.305 -7.906 -25.370 1.00 94.94 204 SER A CA 1
ATOM 1587 C C . SER A 1 204 ? -0.439 -9.168 -25.250 1.00 94.94 204 SER A C 1
ATOM 1589 O O . SER A 1 204 ? -0.374 -10.014 -26.146 1.00 94.94 204 SER A O 1
ATOM 1591 N N . THR A 1 205 ? 0.200 -9.348 -24.097 1.00 94.00 205 THR A N 1
ATOM 1592 C CA . THR A 1 205 ? 1.012 -10.540 -23.836 1.00 94.00 205 THR A CA 1
ATOM 1593 C C . THR A 1 205 ? 0.135 -11.767 -23.648 1.00 94.00 205 THR A C 1
ATOM 1595 O O . THR A 1 205 ? 0.403 -12.803 -24.243 1.00 94.00 205 THR A O 1
ATOM 1598 N N . LEU A 1 206 ? -0.953 -11.642 -22.893 1.00 94.44 206 LEU A N 1
ATOM 1599 C CA . LEU A 1 206 ? -1.926 -12.703 -22.666 1.00 94.44 206 LEU A CA 1
ATOM 1600 C C . LEU A 1 206 ? -2.493 -13.229 -23.992 1.00 94.44 206 LEU A C 1
ATOM 1602 O O . LEU A 1 206 ? -2.399 -14.421 -24.283 1.00 94.44 206 LEU A O 1
ATOM 1606 N N . THR A 1 207 ? -2.993 -12.326 -24.835 1.00 95.25 207 THR A N 1
ATOM 1607 C CA . THR A 1 207 ? -3.601 -12.657 -26.135 1.00 95.25 207 THR A CA 1
ATOM 1608 C C . THR A 1 207 ? -2.603 -13.226 -27.146 1.00 95.25 207 THR A C 1
ATOM 1610 O O . THR A 1 207 ? -2.980 -14.050 -27.976 1.00 95.25 207 THR A O 1
ATOM 1613 N N . SER A 1 208 ? -1.322 -12.857 -27.066 1.00 92.31 208 SER A N 1
ATOM 1614 C CA . SER A 1 208 ? -0.282 -13.374 -27.969 1.00 92.31 208 SER A CA 1
ATOM 1615 C C . SER A 1 208 ? 0.394 -14.665 -27.488 1.00 92.31 208 SER A C 1
ATOM 1617 O O . SER A 1 208 ? 0.945 -15.411 -28.308 1.00 92.31 208 SER A O 1
ATOM 1619 N N . VAL A 1 209 ? 0.385 -14.931 -26.179 1.00 91.00 209 VAL A N 1
ATOM 1620 C CA . VAL A 1 209 ? 1.058 -16.079 -25.554 1.00 91.00 209 VAL A CA 1
ATOM 1621 C C . VAL A 1 209 ? 0.106 -17.257 -25.338 1.00 91.00 209 VAL A C 1
ATOM 1623 O O . VAL A 1 209 ? 0.510 -18.383 -25.623 1.00 91.00 209 VAL A O 1
ATOM 1626 N N . ILE A 1 210 ? -1.144 -17.033 -24.909 1.00 89.56 210 ILE A N 1
ATOM 1627 C CA . ILE A 1 210 ? -2.110 -18.117 -24.637 1.00 89.56 210 ILE A CA 1
ATOM 1628 C C . ILE A 1 210 ? -2.318 -19.051 -25.838 1.00 89.56 210 ILE A C 1
ATOM 1630 O O . ILE A 1 210 ? -2.215 -20.263 -25.639 1.00 89.56 210 ILE A O 1
ATOM 1634 N N . PRO A 1 211 ? -2.558 -18.561 -27.074 1.00 90.31 211 PRO A N 1
ATOM 1635 C CA . PRO A 1 211 ? -2.759 -19.451 -28.218 1.00 90.31 211 PRO A CA 1
ATOM 1636 C C . PRO A 1 211 ? -1.549 -20.363 -28.452 1.00 90.31 211 PRO A C 1
ATOM 1638 O O . PRO A 1 211 ? -1.687 -21.571 -28.588 1.00 90.31 211 PRO A O 1
ATOM 1641 N N . LYS A 1 212 ? -0.336 -19.807 -28.347 1.00 87.56 212 LYS A N 1
ATOM 1642 C CA . LYS A 1 212 ? 0.917 -20.560 -28.514 1.00 87.56 212 LYS A CA 1
ATOM 1643 C C . LYS A 1 212 ? 1.136 -21.589 -27.405 1.00 87.56 212 LYS A C 1
ATOM 1645 O O . LYS A 1 212 ? 1.709 -22.644 -27.650 1.00 87.56 212 LYS A O 1
ATOM 1650 N N . ILE A 1 213 ? 0.698 -21.294 -26.179 1.00 85.81 213 ILE A N 1
ATOM 1651 C CA . ILE A 1 213 ? 0.721 -22.262 -25.073 1.00 85.81 213 ILE A CA 1
ATOM 1652 C C . ILE A 1 213 ? -0.261 -23.405 -25.332 1.00 85.81 213 ILE A C 1
ATOM 1654 O O . ILE A 1 213 ? 0.076 -24.554 -25.053 1.00 85.81 213 ILE A O 1
ATOM 1658 N N . ARG A 1 214 ? -1.447 -23.101 -25.866 1.00 86.62 214 ARG A N 1
ATOM 1659 C CA . ARG A 1 214 ? -2.458 -24.106 -26.207 1.00 86.62 214 ARG A CA 1
ATOM 1660 C C . ARG A 1 214 ? -1.968 -25.056 -27.302 1.00 86.62 214 ARG A C 1
ATOM 1662 O O . ARG A 1 214 ? -2.213 -26.251 -27.190 1.00 86.62 214 ARG A O 1
ATOM 1669 N N . ASP A 1 215 ? -1.247 -24.535 -28.292 1.00 87.19 215 ASP A N 1
ATOM 1670 C CA . ASP A 1 215 ? -0.739 -25.323 -29.421 1.00 87.19 215 ASP A CA 1
ATOM 1671 C C . ASP A 1 215 ? 0.498 -26.162 -29.052 1.00 87.19 215 ASP A C 1
ATOM 1673 O O . ASP A 1 215 ? 0.561 -27.354 -29.342 1.00 87.19 215 ASP A O 1
ATOM 1677 N N . ASP A 1 216 ? 1.492 -25.553 -28.393 1.00 83.81 216 ASP A N 1
ATOM 1678 C CA . ASP A 1 216 ? 2.791 -26.188 -28.112 1.00 83.81 216 ASP A CA 1
ATOM 1679 C C . ASP A 1 216 ? 2.831 -26.923 -26.749 1.00 83.81 216 ASP A C 1
ATOM 1681 O O . ASP A 1 216 ? 3.792 -27.641 -26.459 1.00 83.81 216 ASP A O 1
ATOM 1685 N N . GLY A 1 217 ? 1.835 -26.712 -25.881 1.00 77.88 217 GLY A N 1
ATOM 1686 C CA . GLY A 1 217 ? 1.793 -27.199 -24.499 1.00 77.88 217 GLY A CA 1
ATOM 1687 C C . GLY A 1 217 ? 2.558 -26.320 -23.493 1.00 77.88 217 GLY A C 1
ATOM 1688 O O . GLY A 1 217 ? 3.584 -25.700 -23.798 1.00 77.88 217 GLY A O 1
ATOM 1689 N N . LEU A 1 218 ? 2.077 -26.283 -22.244 1.00 73.12 218 LEU A N 1
ATOM 1690 C CA . LEU A 1 218 ? 2.584 -25.391 -21.185 1.00 73.12 218 LEU A CA 1
ATOM 1691 C C . LEU A 1 218 ? 4.030 -25.699 -20.753 1.00 73.12 218 LEU A C 1
ATOM 1693 O O . LEU A 1 218 ? 4.800 -24.786 -20.485 1.00 73.12 218 LEU A O 1
ATOM 1697 N N . LEU A 1 219 ? 4.438 -26.970 -20.754 1.00 70.88 219 LEU A N 1
ATOM 1698 C CA . LEU A 1 219 ? 5.785 -27.397 -20.338 1.00 70.88 219 LEU A CA 1
ATOM 1699 C C . LEU A 1 219 ? 6.805 -27.443 -21.489 1.00 70.88 219 LEU A C 1
ATOM 1701 O O . LEU A 1 219 ? 7.940 -27.893 -21.312 1.00 70.88 219 LEU A O 1
ATOM 1705 N N . SER A 1 220 ? 6.425 -26.990 -22.685 1.00 77.31 220 SER A N 1
ATOM 1706 C CA . SER A 1 220 ? 7.333 -26.970 -23.829 1.00 77.31 220 SER A CA 1
ATOM 1707 C C . SER A 1 220 ? 8.479 -25.985 -23.604 1.00 77.31 220 SER A C 1
ATOM 1709 O O . SER A 1 220 ? 8.269 -24.815 -23.275 1.00 77.31 220 SER A O 1
ATOM 1711 N N . LYS A 1 221 ? 9.720 -26.418 -23.876 1.00 76.38 221 LYS A N 1
ATOM 1712 C CA . LYS A 1 221 ? 10.908 -25.542 -23.816 1.00 76.38 221 LYS A CA 1
ATOM 1713 C C . LYS A 1 221 ? 10.759 -24.296 -24.696 1.00 76.38 221 LYS A C 1
ATOM 1715 O O . LYS A 1 221 ? 11.307 -23.250 -24.357 1.00 76.38 221 LYS A O 1
ATOM 1720 N N . LYS A 1 222 ? 9.992 -24.389 -25.791 1.00 77.94 222 LYS A N 1
ATOM 1721 C CA . LYS A 1 222 ? 9.707 -23.269 -26.704 1.00 77.94 222 LYS A CA 1
ATOM 1722 C C . LYS A 1 222 ? 8.852 -22.171 -26.053 1.00 77.94 222 LYS A C 1
ATOM 1724 O O . LYS A 1 222 ? 8.905 -21.025 -26.491 1.00 77.94 222 LYS A O 1
ATOM 1729 N N . ASN A 1 223 ? 8.110 -22.507 -24.996 1.00 84.50 223 ASN A N 1
ATOM 1730 C CA . ASN A 1 223 ? 7.215 -21.599 -24.282 1.00 84.50 223 ASN A CA 1
ATOM 1731 C C . ASN A 1 223 ? 7.806 -21.015 -22.995 1.00 84.50 223 ASN A C 1
ATOM 1733 O O . ASN A 1 223 ? 7.244 -20.053 -22.486 1.00 84.50 223 ASN A O 1
ATOM 1737 N N . SER A 1 224 ? 8.952 -21.503 -22.503 1.00 85.38 224 SER A N 1
ATOM 1738 C CA . SER A 1 224 ? 9.566 -21.022 -21.250 1.00 85.38 224 SER A CA 1
ATOM 1739 C C . SER A 1 224 ? 9.746 -19.495 -21.222 1.00 85.38 224 SER A C 1
ATOM 1741 O O . SER A 1 224 ? 9.307 -18.828 -20.286 1.00 85.38 224 SER A O 1
ATOM 1743 N N . SER A 1 225 ? 10.301 -18.897 -22.282 1.00 88.25 225 SER A N 1
ATOM 1744 C CA . SER A 1 225 ? 10.474 -17.438 -22.350 1.00 88.25 225 SER A CA 1
ATOM 1745 C C . SER A 1 225 ? 9.147 -16.677 -22.429 1.00 88.25 225 SER A C 1
ATOM 1747 O O . SER A 1 225 ? 9.030 -15.606 -21.839 1.00 88.25 225 SER A O 1
ATOM 1749 N N . ARG A 1 226 ? 8.147 -17.234 -23.126 1.00 89.88 226 ARG A N 1
ATOM 1750 C CA . ARG A 1 226 ? 6.808 -16.644 -23.286 1.00 89.88 226 ARG A CA 1
ATOM 1751 C C . ARG A 1 226 ? 6.034 -16.661 -21.969 1.00 89.88 226 ARG A C 1
ATOM 1753 O O . ARG A 1 226 ? 5.435 -15.657 -21.606 1.00 89.88 226 ARG A O 1
ATOM 1760 N N . ILE A 1 227 ? 6.105 -17.773 -21.240 1.00 90.25 227 ILE A N 1
ATOM 1761 C CA . ILE A 1 227 ? 5.487 -17.953 -19.923 1.00 90.25 227 ILE A CA 1
ATOM 1762 C C . ILE A 1 227 ? 6.136 -17.022 -18.902 1.00 90.25 227 ILE A C 1
ATOM 1764 O O . ILE A 1 227 ? 5.424 -16.347 -18.167 1.00 90.25 227 ILE A O 1
ATOM 1768 N N . ARG A 1 228 ? 7.471 -16.914 -18.895 1.00 91.12 228 ARG A N 1
ATOM 1769 C CA . ARG A 1 228 ? 8.176 -15.969 -18.019 1.00 91.12 228 ARG A CA 1
ATOM 1770 C C . ARG A 1 228 ? 7.794 -14.518 -18.307 1.00 91.12 228 ARG A C 1
ATOM 1772 O O . ARG A 1 228 ? 7.615 -13.742 -17.375 1.00 91.12 228 ARG A O 1
ATOM 1779 N N . LEU A 1 229 ? 7.664 -14.154 -19.584 1.00 91.81 229 LEU A N 1
ATOM 1780 C CA . LEU A 1 229 ? 7.234 -12.814 -19.986 1.00 91.81 229 LEU A CA 1
ATOM 1781 C C . LEU A 1 229 ? 5.795 -12.527 -19.538 1.00 91.81 229 LEU A C 1
ATOM 1783 O O . LEU A 1 229 ? 5.540 -11.481 -18.951 1.00 91.81 229 LEU A O 1
ATOM 1787 N N . LEU A 1 230 ? 4.875 -13.469 -19.773 1.00 94.00 230 LEU A N 1
ATOM 1788 C CA . LEU A 1 230 ? 3.493 -13.370 -19.304 1.00 94.00 230 LEU A CA 1
ATOM 1789 C C . LEU A 1 230 ? 3.438 -13.229 -17.781 1.00 94.00 230 LEU A C 1
ATOM 1791 O O . LEU A 1 230 ? 2.771 -12.329 -17.282 1.00 94.00 230 LEU A O 1
ATOM 1795 N N . GLY A 1 231 ? 4.184 -14.070 -17.061 1.00 93.81 231 GLY A N 1
ATOM 1796 C CA . GLY A 1 231 ? 4.267 -14.017 -15.609 1.00 93.81 231 GLY A CA 1
ATOM 1797 C C . GLY A 1 231 ? 4.756 -12.661 -15.109 1.00 93.81 231 GLY A C 1
ATOM 1798 O O . GLY A 1 231 ? 4.108 -12.065 -14.259 1.00 93.81 231 GLY A O 1
ATOM 1799 N N . SER A 1 232 ? 5.817 -12.112 -15.710 1.00 92.75 232 SER A N 1
ATOM 1800 C CA . SER A 1 232 ? 6.332 -10.781 -15.364 1.00 92.75 232 SER A CA 1
ATOM 1801 C C . SER A 1 232 ? 5.296 -9.673 -15.569 1.00 92.75 232 SER A C 1
ATOM 1803 O O . SER A 1 232 ? 5.145 -8.831 -14.691 1.00 92.75 232 SER A O 1
ATOM 1805 N N . HIS A 1 233 ? 4.569 -9.661 -16.691 1.00 94.81 233 HIS A N 1
ATOM 1806 C CA . HIS A 1 233 ? 3.568 -8.620 -16.949 1.00 94.81 233 HIS A CA 1
ATOM 1807 C C . HIS A 1 233 ? 2.336 -8.740 -16.042 1.00 94.81 233 HIS A C 1
ATOM 1809 O O . HIS A 1 233 ? 1.794 -7.718 -15.625 1.00 94.81 233 HIS A O 1
ATOM 1815 N N . LEU A 1 234 ? 1.917 -9.964 -15.699 1.00 96.38 234 LEU A N 1
ATOM 1816 C CA . LEU A 1 234 ? 0.864 -10.185 -14.704 1.00 96.38 234 LEU A CA 1
ATOM 1817 C C . LEU A 1 234 ? 1.315 -9.722 -13.316 1.00 96.38 234 LEU A C 1
ATOM 1819 O O . LEU A 1 234 ? 0.576 -8.995 -12.660 1.00 96.38 234 LEU A O 1
ATOM 1823 N N . SER A 1 235 ? 2.541 -10.055 -12.902 1.00 95.00 235 SER A N 1
ATOM 1824 C CA . SER A 1 235 ? 3.096 -9.591 -11.630 1.00 95.00 235 SER A CA 1
ATOM 1825 C C . SER A 1 235 ? 3.231 -8.067 -11.577 1.00 95.00 235 SER A C 1
ATOM 1827 O O . SER A 1 235 ? 2.894 -7.486 -10.555 1.00 95.00 235 SER A O 1
ATOM 1829 N N . HIS A 1 236 ? 3.660 -7.393 -12.652 1.00 94.69 236 HIS A N 1
ATOM 1830 C CA . HIS A 1 236 ? 3.734 -5.924 -12.685 1.00 94.69 236 HIS A CA 1
ATOM 1831 C C . HIS A 1 236 ? 2.363 -5.267 -12.498 1.00 94.69 236 HIS A C 1
ATOM 1833 O O . HIS A 1 236 ? 2.230 -4.345 -11.696 1.00 94.69 236 HIS A O 1
ATOM 1839 N N . LEU A 1 237 ? 1.336 -5.760 -13.199 1.00 96.94 237 LEU A N 1
ATOM 1840 C CA . LEU A 1 237 ? -0.031 -5.281 -12.999 1.00 96.94 237 LEU A CA 1
ATOM 1841 C C . LEU A 1 237 ? -0.518 -5.581 -11.575 1.00 96.94 237 LEU A C 1
ATOM 1843 O O . LEU A 1 237 ? -1.102 -4.712 -10.938 1.00 96.94 237 LEU A O 1
ATOM 1847 N N . GLY A 1 238 ? -0.226 -6.778 -11.061 1.00 96.62 238 GLY A N 1
ATOM 1848 C CA . GLY A 1 238 ? -0.559 -7.166 -9.694 1.00 96.62 238 GLY A CA 1
ATOM 1849 C C . GLY A 1 238 ? 0.074 -6.256 -8.641 1.00 96.62 238 GLY A C 1
ATOM 1850 O O . GLY A 1 238 ? -0.613 -5.846 -7.715 1.00 96.62 238 GLY A O 1
ATOM 1851 N N . ILE A 1 239 ? 1.339 -5.859 -8.823 1.00 94.94 239 ILE A N 1
ATOM 1852 C CA . ILE A 1 239 ? 2.026 -4.898 -7.946 1.00 94.94 239 ILE A CA 1
ATOM 1853 C C . ILE A 1 239 ? 1.302 -3.548 -7.952 1.00 94.94 239 ILE A C 1
ATOM 1855 O O . ILE A 1 239 ? 1.074 -2.984 -6.891 1.00 94.94 239 ILE A O 1
ATOM 1859 N N . LEU A 1 240 ? 0.901 -3.032 -9.117 1.00 96.50 240 LEU A N 1
ATOM 1860 C CA . LEU A 1 240 ? 0.170 -1.761 -9.182 1.00 96.50 240 LEU A CA 1
ATOM 1861 C C . LEU A 1 240 ? -1.193 -1.839 -8.482 1.00 96.50 240 LEU A C 1
ATOM 1863 O O . LEU A 1 240 ? -1.564 -0.900 -7.786 1.00 96.50 240 LEU A O 1
ATOM 1867 N N . LEU A 1 241 ? -1.919 -2.952 -8.624 1.00 97.25 241 LEU A N 1
ATOM 1868 C CA . LEU A 1 241 ? -3.192 -3.153 -7.922 1.00 97.25 241 LEU A CA 1
ATOM 1869 C C . LEU A 1 241 ? -3.003 -3.288 -6.407 1.00 97.25 241 LEU A C 1
ATOM 1871 O O . LEU A 1 241 ? -3.759 -2.677 -5.655 1.00 97.25 241 LEU A O 1
ATOM 1875 N N . LEU A 1 242 ? -1.960 -4.004 -5.966 1.00 95.50 242 LEU A N 1
ATOM 1876 C CA . LEU A 1 242 ? -1.563 -4.041 -4.557 1.00 95.50 242 LEU A CA 1
ATOM 1877 C C . LEU A 1 242 ? -1.288 -2.638 -4.023 1.00 95.50 242 LEU A C 1
ATOM 1879 O O . LEU A 1 242 ? -1.756 -2.313 -2.942 1.00 95.50 242 LEU A O 1
ATOM 1883 N N . LEU A 1 243 ? -0.545 -1.813 -4.766 1.00 95.00 243 LEU A N 1
ATOM 1884 C CA . LEU A 1 243 ? -0.218 -0.452 -4.347 1.00 95.00 243 LEU A CA 1
ATOM 1885 C C . LEU A 1 243 ? -1.450 0.451 -4.280 1.00 95.00 243 LEU A C 1
ATOM 1887 O O . LEU A 1 243 ? -1.556 1.242 -3.352 1.00 95.00 243 LEU A O 1
ATOM 1891 N N . VAL A 1 244 ? -2.397 0.321 -5.214 1.00 96.88 244 VAL A N 1
ATOM 1892 C CA . VAL A 1 244 ? -3.689 1.018 -5.106 1.00 96.88 244 VAL A CA 1
ATOM 1893 C C . VAL A 1 244 ? -4.410 0.587 -3.835 1.00 96.88 244 VAL A C 1
ATOM 1895 O O . VAL A 1 244 ? -4.787 1.439 -3.038 1.00 96.88 244 VAL A O 1
ATOM 1898 N N . GLY A 1 245 ? -4.555 -0.721 -3.615 1.00 95.25 245 GLY A N 1
ATOM 1899 C CA . GLY A 1 245 ? -5.188 -1.245 -2.410 1.00 95.25 245 GLY A CA 1
ATOM 1900 C C . GLY A 1 245 ? -4.473 -0.812 -1.127 1.00 95.25 245 GLY A C 1
ATOM 1901 O O . GLY A 1 245 ? -5.129 -0.454 -0.160 1.00 95.25 245 GLY A O 1
ATOM 1902 N N . HIS A 1 246 ? -3.141 -0.753 -1.129 1.00 93.12 246 HIS A N 1
ATOM 1903 C CA . HIS A 1 246 ? -2.336 -0.227 -0.026 1.00 93.12 246 HIS A CA 1
ATOM 1904 C C . HIS A 1 246 ? -2.654 1.249 0.247 1.00 93.12 246 HIS A C 1
ATOM 1906 O O . HIS A 1 246 ? -2.962 1.603 1.377 1.00 93.12 246 HIS A O 1
ATOM 1912 N N . ILE A 1 247 ? -2.697 2.104 -0.783 1.00 95.12 247 ILE A N 1
ATOM 1913 C CA . ILE A 1 247 ? -3.058 3.518 -0.595 1.00 95.12 247 ILE A CA 1
ATOM 1914 C C . ILE A 1 247 ? -4.432 3.651 0.084 1.00 95.12 247 ILE A C 1
ATOM 1916 O O . ILE A 1 247 ? -4.583 4.456 0.999 1.00 95.12 247 ILE A O 1
ATOM 1920 N N . PHE A 1 248 ? -5.416 2.836 -0.304 1.00 94.94 248 PHE A N 1
ATOM 1921 C CA . PHE A 1 248 ? -6.745 2.894 0.310 1.00 94.94 248 PHE A CA 1
ATOM 1922 C C . PHE A 1 248 ? -6.854 2.229 1.695 1.00 94.94 248 PHE A C 1
ATOM 1924 O O . PHE A 1 248 ? -7.607 2.721 2.523 1.00 94.94 248 PHE A O 1
ATOM 1931 N N . THR A 1 249 ? -6.116 1.150 1.971 1.00 91.56 249 THR A N 1
ATOM 1932 C CA . THR A 1 249 ? -6.287 0.334 3.198 1.00 91.56 249 THR A CA 1
ATOM 1933 C C . THR A 1 249 ? -5.239 0.574 4.289 1.00 91.56 249 THR A C 1
ATOM 1935 O O . THR A 1 249 ? -5.357 0.030 5.393 1.00 91.56 249 THR A O 1
ATOM 1938 N N . THR A 1 250 ? -4.185 1.333 3.983 1.00 88.38 250 THR A N 1
ATOM 1939 C CA . THR A 1 250 ? -3.146 1.717 4.949 1.00 88.38 250 THR A CA 1
ATOM 1940 C C . THR A 1 250 ? -2.874 3.217 4.904 1.00 88.38 250 THR A C 1
ATOM 1942 O O . THR A 1 250 ? -2.997 3.877 5.918 1.00 88.38 250 THR A O 1
ATOM 1945 N N . THR A 1 251 ? -2.612 3.819 3.737 1.00 91.06 251 THR A N 1
ATOM 1946 C CA . THR A 1 251 ? -2.286 5.263 3.691 1.00 91.06 251 THR A CA 1
ATOM 1947 C C . THR A 1 251 ? -3.474 6.148 4.092 1.00 91.06 251 THR A C 1
ATOM 1949 O O . THR A 1 251 ? -3.293 7.117 4.831 1.00 91.06 251 THR A O 1
ATOM 1952 N N . LEU A 1 252 ? -4.685 5.824 3.623 1.00 92.75 252 LEU A N 1
ATOM 1953 C CA . LEU A 1 252 ? -5.905 6.567 3.957 1.00 92.75 252 LEU A CA 1
ATOM 1954 C C . LEU A 1 252 ? -6.493 6.229 5.328 1.00 92.75 252 LEU A C 1
ATOM 1956 O O . LEU A 1 252 ? -7.301 7.015 5.800 1.00 92.75 252 LEU A O 1
ATOM 1960 N N . ILE A 1 253 ? -6.120 5.111 5.954 1.00 90.94 253 ILE A N 1
ATOM 1961 C CA . ILE A 1 253 ? -6.755 4.638 7.193 1.00 90.94 253 ILE A CA 1
ATOM 1962 C C . ILE A 1 253 ? -5.737 4.657 8.322 1.00 90.94 253 ILE A C 1
ATOM 1964 O O . ILE A 1 253 ? -4.754 3.918 8.305 1.00 90.94 253 ILE A O 1
ATOM 1968 N N . ASP A 1 254 ? -6.006 5.475 9.326 1.00 88.81 254 ASP A N 1
ATOM 1969 C CA . ASP A 1 254 ? -5.240 5.525 10.553 1.00 88.81 254 ASP A CA 1
ATOM 1970 C C . ASP A 1 254 ? -5.694 4.432 11.516 1.00 88.81 254 ASP A C 1
ATOM 1972 O O . ASP A 1 254 ? -6.661 4.564 12.259 1.00 88.81 254 ASP A O 1
ATOM 1976 N N . ARG A 1 255 ? -4.957 3.325 11.535 1.00 83.44 255 ARG A N 1
ATOM 1977 C CA . ARG A 1 255 ? -5.289 2.176 12.390 1.00 83.44 255 ARG A CA 1
ATOM 1978 C C . ARG A 1 255 ? -5.130 2.452 13.884 1.00 83.44 255 ARG A C 1
ATOM 1980 O O . ARG A 1 255 ? -5.594 1.652 14.691 1.00 83.44 255 ARG A O 1
ATOM 1987 N N . SER A 1 256 ? -4.443 3.530 14.247 1.00 81.38 256 SER A N 1
ATOM 1988 C CA . SER A 1 256 ? -4.257 3.958 15.633 1.00 81.38 256 SER A CA 1
ATOM 1989 C C . SER A 1 256 ? -5.268 5.009 16.076 1.00 81.38 256 SER A C 1
ATOM 1991 O O . SER A 1 256 ? -5.313 5.319 17.270 1.00 81.38 256 SER A O 1
ATOM 1993 N N . ASP A 1 257 ? -6.073 5.556 15.161 1.00 86.38 257 ASP A N 1
ATOM 1994 C CA . ASP A 1 257 ? -6.986 6.632 15.512 1.00 86.38 257 ASP A CA 1
ATOM 1995 C C . ASP A 1 257 ? -8.139 6.121 16.403 1.00 86.38 257 ASP A C 1
ATOM 1997 O O . ASP A 1 257 ? -8.813 5.140 16.064 1.00 86.38 257 ASP A O 1
ATOM 2001 N N . PRO A 1 258 ? -8.401 6.771 17.554 1.00 87.12 258 PRO A N 1
ATOM 2002 C CA . PRO A 1 258 ? -9.457 6.348 18.468 1.00 87.12 258 PRO A CA 1
ATOM 2003 C C . PRO A 1 258 ? -10.878 6.437 17.900 1.00 87.12 258 PRO A C 1
ATOM 2005 O O . PRO A 1 258 ? -11.785 5.878 18.510 1.00 87.12 258 PRO A O 1
ATOM 2008 N N . SER A 1 259 ? -11.113 7.139 16.786 1.00 89.88 259 SER A N 1
ATOM 2009 C CA . SER A 1 259 ? -12.445 7.229 16.169 1.00 89.88 259 SER A CA 1
ATOM 2010 C C . SER A 1 259 ? -12.957 5.886 15.647 1.00 89.88 259 SER A C 1
ATOM 2012 O O . SER A 1 259 ? -14.170 5.680 15.620 1.00 89.88 259 SER A O 1
ATOM 2014 N N . HIS A 1 260 ? -12.054 4.947 15.350 1.00 91.00 260 HIS A N 1
ATOM 2015 C CA . HIS A 1 260 ? -12.385 3.566 14.983 1.00 91.00 260 HIS A CA 1
ATOM 2016 C C . HIS A 1 260 ? -12.868 2.727 16.176 1.00 91.00 260 HIS A C 1
ATOM 2018 O O . HIS A 1 260 ? -13.392 1.632 15.985 1.00 91.00 260 HIS A O 1
ATOM 2024 N N . LEU A 1 261 ? -12.704 3.204 17.419 1.00 91.19 261 LEU A N 1
ATOM 2025 C CA . LEU A 1 261 ? -13.172 2.520 18.628 1.00 91.19 261 LEU A CA 1
ATOM 2026 C C . LEU A 1 261 ? -14.630 2.879 18.927 1.00 91.19 261 LEU A C 1
ATOM 2028 O O . LEU A 1 261 ? -14.947 3.934 19.483 1.00 91.19 261 LEU A O 1
ATOM 2032 N N . VAL A 1 262 ? -15.526 1.942 18.647 1.00 92.50 262 VAL A N 1
ATOM 2033 C CA . VAL A 1 262 ? -16.967 2.092 18.833 1.00 92.50 262 VAL A CA 1
ATOM 2034 C C . VAL A 1 262 ? -17.405 1.354 20.092 1.00 92.50 262 VAL A C 1
ATOM 2036 O O . VAL A 1 262 ? -17.088 0.185 20.302 1.00 92.50 262 VAL A O 1
ATOM 2039 N N . THR A 1 263 ? -18.157 2.037 20.957 1.00 92.56 263 THR A N 1
ATOM 2040 C CA . THR A 1 263 ? -18.795 1.394 22.115 1.00 92.56 263 THR A CA 1
ATOM 2041 C C . THR A 1 263 ? -20.239 1.056 21.775 1.00 92.56 263 THR A C 1
ATOM 2043 O O . THR A 1 263 ? -21.044 1.961 21.558 1.00 92.56 263 THR A O 1
ATOM 2046 N N . LEU A 1 264 ? -20.566 -0.233 21.769 1.00 93.00 264 LEU A N 1
ATOM 2047 C CA . LEU A 1 264 ? -21.905 -0.748 21.512 1.00 93.00 264 LEU A CA 1
ATOM 2048 C C . LEU A 1 264 ? -22.593 -1.065 22.840 1.00 93.00 264 LEU A C 1
ATOM 2050 O O . LEU A 1 264 ? -22.001 -1.691 23.720 1.00 93.00 264 LEU A O 1
ATOM 2054 N N . SER A 1 265 ? -23.839 -0.627 22.981 1.00 92.00 265 SER A N 1
ATOM 2055 C CA . SER A 1 265 ? -24.714 -1.029 24.084 1.00 92.00 265 SER A CA 1
ATOM 2056 C C . SER A 1 265 ? -25.664 -2.117 23.591 1.00 92.00 265 SER A C 1
ATOM 2058 O O . SER A 1 265 ? -26.073 -2.094 22.428 1.00 92.00 265 SER A O 1
ATOM 2060 N N . ARG A 1 266 ? -26.017 -3.060 24.466 1.00 90.44 266 ARG A N 1
ATOM 2061 C CA . ARG A 1 266 ? -26.870 -4.198 24.119 1.00 90.44 266 ARG A CA 1
ATOM 2062 C C . ARG A 1 266 ? -28.216 -3.729 23.565 1.00 90.44 266 ARG A C 1
ATOM 2064 O O . ARG A 1 266 ? -28.835 -2.824 24.125 1.00 90.44 266 ARG A O 1
ATOM 2071 N N . ASP A 1 267 ? -28.622 -4.323 22.447 1.00 93.88 267 ASP A N 1
ATOM 2072 C CA . ASP A 1 267 ? -29.866 -4.064 21.716 1.00 93.88 267 ASP A CA 1
ATOM 2073 C C . ASP A 1 267 ? -30.078 -2.594 21.296 1.00 93.88 267 ASP A C 1
ATOM 2075 O O . ASP A 1 267 ? -31.201 -2.171 21.010 1.00 93.88 267 ASP A O 1
ATOM 2079 N N . GLN A 1 268 ? -29.007 -1.793 21.239 1.00 94.44 268 GLN A N 1
ATOM 2080 C CA . GLN A 1 268 ? -29.059 -0.399 20.797 1.00 94.44 268 GLN A CA 1
ATOM 2081 C C . GLN A 1 268 ? -28.292 -0.212 19.483 1.00 94.44 268 GLN A C 1
ATOM 2083 O O . GLN A 1 268 ? -27.114 -0.568 19.416 1.00 94.44 268 GLN A O 1
ATOM 2088 N N . PRO A 1 269 ? -28.917 0.385 18.449 1.00 94.56 269 PRO A N 1
ATOM 2089 C CA . PRO A 1 269 ? -28.229 0.694 17.204 1.00 94.56 269 PRO A CA 1
ATOM 2090 C C . PRO A 1 269 ? -27.272 1.870 17.382 1.00 94.56 269 PRO A C 1
ATOM 2092 O O . PRO A 1 269 ? -27.663 2.944 17.844 1.00 94.56 269 PRO A O 1
ATOM 2095 N N . ILE A 1 270 ? -26.021 1.670 16.971 1.00 95.50 270 ILE A N 1
ATOM 2096 C CA . ILE A 1 270 ? -24.991 2.708 16.913 1.00 95.50 270 ILE A CA 1
ATOM 2097 C C . ILE A 1 270 ? -24.578 2.916 15.457 1.00 95.50 270 ILE A C 1
ATOM 2099 O O . ILE A 1 270 ? -24.134 1.981 14.795 1.00 95.50 270 ILE A O 1
ATOM 2103 N N . LEU A 1 271 ? -24.720 4.149 14.966 1.00 93.94 271 LEU A N 1
ATOM 2104 C CA . LEU A 1 271 ? -24.314 4.531 13.614 1.00 93.94 271 LEU A CA 1
ATOM 2105 C C . LEU A 1 271 ? -22.808 4.816 13.570 1.00 93.94 271 LEU A C 1
ATOM 2107 O O . LEU A 1 271 ? -22.321 5.685 14.295 1.00 93.94 271 LEU A O 1
ATOM 2111 N N . HIS A 1 272 ? -22.095 4.133 12.682 1.00 92.00 272 HIS A N 1
ATOM 2112 C CA . HIS A 1 272 ? -20.677 4.349 12.416 1.00 92.00 272 HIS A CA 1
ATOM 2113 C C . HIS A 1 272 ? -20.378 4.038 10.941 1.00 92.00 272 HIS A C 1
ATOM 2115 O O . HIS A 1 272 ? -20.850 3.034 10.414 1.00 92.00 272 HIS A O 1
ATOM 2121 N N . ASP A 1 273 ? -19.679 4.941 10.247 1.00 86.62 273 ASP A N 1
ATOM 2122 C CA . ASP A 1 273 ? -19.320 4.826 8.821 1.00 86.62 273 ASP A CA 1
ATOM 2123 C C . ASP A 1 273 ? -20.468 4.437 7.869 1.00 86.62 273 ASP A C 1
ATOM 2125 O O . ASP A 1 273 ? -20.300 3.739 6.870 1.00 86.62 273 ASP A O 1
ATOM 2129 N N . GLY A 1 274 ? -21.675 4.932 8.163 1.00 88.00 274 GLY A N 1
ATOM 2130 C CA . GLY A 1 274 ? -22.865 4.694 7.342 1.00 88.00 274 GLY A CA 1
ATOM 2131 C C . GLY A 1 274 ? -23.528 3.328 7.551 1.00 88.00 274 GLY A C 1
ATOM 2132 O O . GLY A 1 274 ? -24.433 2.987 6.786 1.00 88.00 274 GLY A O 1
ATOM 2133 N N . TYR A 1 275 ? -23.113 2.581 8.576 1.00 93.31 275 TYR A N 1
ATOM 2134 C CA . TYR A 1 275 ? -23.746 1.345 9.026 1.00 93.31 275 TYR A CA 1
ATOM 2135 C C . TYR A 1 275 ? -24.237 1.470 10.466 1.00 93.31 275 TYR A C 1
ATOM 2137 O O . TYR A 1 275 ? -23.652 2.173 11.288 1.00 93.31 275 TYR A O 1
ATOM 2145 N N . GLU A 1 276 ? -25.324 0.775 10.771 1.00 95.94 276 GLU A N 1
ATOM 2146 C CA . GLU A 1 276 ? -25.846 0.630 12.123 1.00 95.94 276 GLU A CA 1
ATOM 2147 C C . GLU A 1 276 ? -25.364 -0.705 12.691 1.00 95.94 276 GLU A C 1
ATOM 2149 O O . GLU A 1 276 ? -25.685 -1.766 12.156 1.00 95.94 276 GLU A O 1
ATOM 2154 N N . PHE A 1 277 ? -24.598 -0.655 13.778 1.00 96.50 277 PHE A N 1
ATOM 2155 C CA . PHE A 1 277 ? -24.126 -1.835 14.495 1.00 96.50 277 PHE A CA 1
ATOM 2156 C C . PHE A 1 277 ? -24.967 -2.051 15.751 1.00 96.50 277 PHE A C 1
ATOM 2158 O O . PHE A 1 277 ? -25.145 -1.124 16.547 1.00 96.50 277 PHE A O 1
ATOM 2165 N N . ILE A 1 278 ? -25.476 -3.270 15.936 1.00 96.25 278 ILE A N 1
ATOM 2166 C CA . ILE A 1 278 ? -26.295 -3.652 17.092 1.00 96.25 278 ILE A CA 1
ATOM 2167 C C . ILE A 1 278 ? -25.642 -4.849 17.776 1.00 96.25 278 ILE A C 1
ATOM 2169 O O . ILE A 1 278 ? -25.569 -5.933 17.204 1.00 96.25 278 ILE A O 1
ATOM 2173 N N . PHE A 1 279 ? -25.187 -4.661 19.013 1.00 94.75 279 PHE A N 1
ATOM 2174 C CA . PHE A 1 279 ? -24.713 -5.753 19.862 1.00 94.75 279 PHE A CA 1
ATOM 2175 C C . PHE A 1 279 ? -25.915 -6.516 20.430 1.00 94.75 279 PHE A C 1
ATOM 2177 O O . PHE A 1 279 ? -26.719 -5.930 21.150 1.00 94.75 279 PHE A O 1
ATOM 2184 N N . THR A 1 280 ? -26.043 -7.802 20.103 1.00 93.50 280 THR A N 1
ATOM 2185 C CA . THR A 1 280 ? -27.231 -8.612 20.436 1.00 93.50 280 THR A CA 1
ATOM 2186 C C . THR A 1 280 ? -26.947 -9.657 21.510 1.00 93.50 280 THR A C 1
ATOM 2188 O O . THR A 1 280 ? -27.721 -9.807 22.463 1.00 93.50 280 THR A O 1
ATOM 2191 N N . ASP A 1 281 ? -25.822 -10.365 21.400 1.00 91.00 281 ASP A N 1
ATOM 2192 C CA . ASP A 1 281 ? -25.509 -11.449 22.327 1.00 91.00 281 ASP A CA 1
ATOM 2193 C C . ASP A 1 281 ? -24.015 -11.733 22.484 1.00 91.00 281 ASP A C 1
ATOM 2195 O O . ASP A 1 281 ? -23.185 -11.236 21.726 1.00 91.00 281 ASP A O 1
ATOM 2199 N N . VAL A 1 282 ? -23.679 -12.542 23.486 1.00 88.31 282 VAL A N 1
ATOM 2200 C CA . VAL A 1 282 ? -22.320 -13.007 23.776 1.00 88.31 282 VAL A CA 1
ATOM 2201 C C . VAL A 1 282 ? -22.275 -14.525 23.638 1.00 88.31 282 VAL A C 1
ATOM 2203 O O . VAL A 1 282 ? -23.032 -15.234 24.298 1.00 88.31 282 VAL A O 1
ATOM 2206 N N . GLU A 1 283 ? -21.359 -15.030 22.817 1.00 87.31 283 GLU A N 1
ATOM 2207 C CA . GLU A 1 283 ? -21.180 -16.460 22.566 1.00 87.31 283 GLU A CA 1
ATOM 2208 C C . GLU A 1 283 ? -19.961 -16.986 23.334 1.00 87.31 283 GLU A C 1
ATOM 2210 O O . GLU A 1 283 ? -18.858 -16.450 23.229 1.00 87.31 283 GLU A O 1
ATOM 2215 N N . LEU A 1 284 ? -20.144 -18.068 24.094 1.00 84.81 284 LEU A N 1
ATOM 2216 C CA . LEU A 1 284 ? -19.058 -18.783 24.760 1.00 84.81 284 LEU A CA 1
ATOM 2217 C C . LEU A 1 284 ? -19.069 -20.237 24.305 1.00 84.81 284 LEU A C 1
ATOM 2219 O O . LEU A 1 284 ? -19.980 -20.995 24.639 1.00 84.81 284 LEU A O 1
ATOM 2223 N N . ILE A 1 285 ? -18.042 -20.620 23.553 1.00 85.44 285 ILE A N 1
ATOM 2224 C CA . ILE A 1 285 ? -17.935 -21.942 22.945 1.00 85.44 285 ILE A CA 1
ATOM 2225 C C . ILE A 1 285 ? -16.727 -22.648 23.556 1.00 85.44 285 ILE A C 1
ATOM 2227 O O . ILE A 1 285 ? -15.580 -22.228 23.390 1.00 85.44 285 ILE A O 1
ATOM 2231 N N . ALA A 1 286 ? -16.988 -23.713 24.307 1.00 84.25 286 ALA A N 1
ATOM 2232 C CA . ALA A 1 286 ? -15.939 -24.555 24.868 1.00 84.25 286 ALA A CA 1
ATOM 2233 C C . ALA A 1 286 ? -15.342 -25.478 23.793 1.00 84.25 286 ALA A C 1
ATOM 2235 O O . ALA A 1 286 ? -16.024 -25.826 22.832 1.00 84.25 286 ALA A O 1
ATOM 2236 N N . LEU A 1 287 ? -14.086 -25.900 23.974 1.00 85.44 287 LEU A N 1
ATOM 2237 C CA . LEU A 1 287 ? -13.379 -26.787 23.038 1.00 85.44 287 LEU A CA 1
ATOM 2238 C C . LEU A 1 287 ? -14.108 -28.117 22.779 1.00 85.44 287 LEU A C 1
ATOM 2240 O O . LEU A 1 287 ? -13.978 -28.697 21.707 1.00 85.44 287 LEU A O 1
ATOM 2244 N N . ASP A 1 288 ? -14.839 -28.625 23.771 1.00 84.25 288 ASP A N 1
ATOM 2245 C CA . ASP A 1 288 ? -15.597 -29.875 23.694 1.00 84.25 288 ASP A CA 1
ATOM 2246 C C . ASP A 1 288 ? -17.001 -29.708 23.087 1.00 84.25 288 ASP A C 1
ATOM 2248 O O . ASP A 1 288 ? -17.719 -30.698 22.937 1.00 84.25 288 ASP A O 1
ATOM 2252 N N . SER A 1 289 ? -17.389 -28.481 22.728 1.00 86.06 289 SER A N 1
ATOM 2253 C CA . SER A 1 289 ? -18.651 -28.196 22.046 1.00 86.06 289 SER A CA 1
ATOM 2254 C C . SER A 1 289 ? -18.602 -28.620 20.577 1.00 86.06 289 SER A C 1
ATOM 2256 O O . SER A 1 289 ? -17.598 -28.417 19.897 1.00 86.06 289 SER A O 1
ATOM 2258 N N . GLU A 1 290 ? -19.721 -29.132 20.055 1.00 85.19 290 GLU A N 1
ATOM 2259 C CA . GLU A 1 290 ? -19.887 -29.377 18.613 1.00 85.19 290 GLU A CA 1
ATOM 2260 C C . GLU A 1 290 ? -19.847 -28.074 17.793 1.00 85.19 290 GLU A C 1
ATOM 2262 O O . GLU A 1 290 ? -19.505 -28.107 16.614 1.00 85.19 290 GLU A O 1
ATOM 2267 N N . ASP A 1 291 ? -20.132 -26.931 18.428 1.00 84.38 291 ASP A N 1
ATOM 2268 C CA . ASP A 1 291 ? -20.130 -25.605 17.798 1.00 84.38 291 ASP A CA 1
ATOM 2269 C C . ASP A 1 291 ? -18.720 -24.980 17.696 1.00 84.38 291 ASP A C 1
ATOM 2271 O O . ASP A 1 291 ? -18.564 -23.862 17.205 1.00 84.38 291 ASP A O 1
ATOM 2275 N N . TYR A 1 292 ? -17.672 -25.665 18.175 1.00 87.31 292 TYR A N 1
ATOM 2276 C CA . TYR A 1 292 ? -16.294 -25.171 18.115 1.00 87.31 292 TYR A CA 1
ATOM 2277 C C . TYR A 1 292 ? -15.640 -25.466 16.755 1.00 87.31 292 TYR A C 1
ATOM 2279 O O . TYR A 1 292 ? -15.147 -26.566 16.512 1.00 87.31 292 TYR A O 1
ATOM 2287 N N . ASP A 1 293 ? -15.594 -24.461 15.876 1.00 87.00 293 ASP A N 1
ATOM 2288 C CA . ASP A 1 293 ? -15.079 -24.590 14.496 1.00 87.00 293 ASP A CA 1
ATOM 2289 C C . ASP A 1 293 ? -13.612 -24.131 14.324 1.00 87.00 293 ASP A C 1
ATOM 2291 O O . ASP A 1 293 ? -13.089 -24.000 13.215 1.00 87.00 293 ASP A O 1
ATOM 2295 N N . TYR A 1 294 ? -12.904 -23.857 15.423 1.00 87.50 294 TYR A N 1
ATOM 2296 C CA . TYR A 1 294 ? -11.536 -23.343 15.351 1.00 87.50 294 TYR A CA 1
ATOM 2297 C C . TYR A 1 294 ? -10.498 -24.476 15.389 1.00 87.50 294 TYR A C 1
ATOM 2299 O O . TYR A 1 294 ? -10.558 -25.356 16.247 1.00 87.50 294 TYR A O 1
ATOM 2307 N N . PRO A 1 295 ? -9.476 -24.460 14.509 1.00 86.19 295 PRO A N 1
ATOM 2308 C CA . PRO A 1 295 ? -8.443 -25.498 14.489 1.00 86.19 295 PRO A CA 1
ATOM 2309 C C . PRO A 1 295 ? -7.434 -25.373 15.642 1.00 86.19 295 PRO A C 1
ATOM 2311 O O . PRO A 1 295 ? -6.582 -26.246 15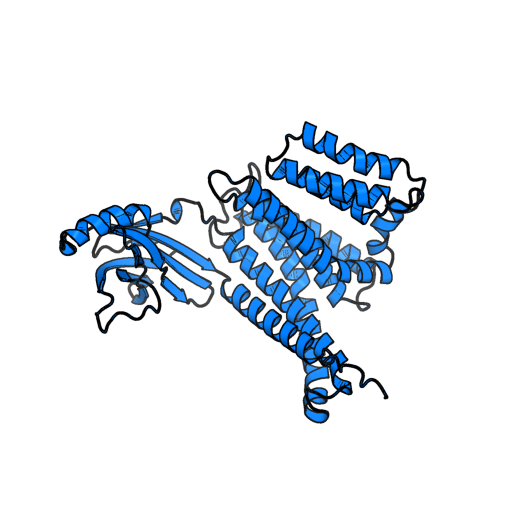.812 1.00 86.19 295 PRO A O 1
ATOM 2314 N N . VAL A 1 296 ? -7.461 -24.255 16.372 1.00 89.00 296 VAL A N 1
ATOM 2315 C CA . VAL A 1 296 ? -6.520 -23.902 17.438 1.00 89.00 296 VAL A CA 1
ATOM 2316 C C . VAL A 1 296 ? -7.247 -23.168 18.559 1.00 89.00 296 VAL A C 1
ATOM 2318 O O . VAL A 1 296 ? -8.180 -22.417 18.289 1.00 89.00 296 VAL A O 1
ATOM 2321 N N . GLY A 1 297 ? -6.731 -23.303 19.780 1.00 85.69 297 GLY A N 1
ATOM 2322 C CA . GLY A 1 297 ? -7.306 -22.712 20.986 1.00 85.69 297 GLY A CA 1
ATOM 2323 C C . GLY A 1 297 ? -8.009 -23.758 21.848 1.00 85.69 297 GLY A C 1
ATOM 2324 O O . GLY A 1 297 ? -8.260 -24.877 21.412 1.00 85.69 297 GLY A O 1
ATOM 2325 N N . ASP A 1 298 ? -8.293 -23.374 23.085 1.00 87.56 298 ASP A N 1
ATOM 2326 C CA . ASP A 1 298 ? -8.929 -24.195 24.120 1.00 87.56 298 ASP A CA 1
ATOM 2327 C C . ASP A 1 298 ? -10.363 -23.717 24.434 1.00 87.56 298 ASP A C 1
ATOM 2329 O O . ASP A 1 298 ? -11.025 -24.193 25.358 1.00 87.56 298 ASP A O 1
ATOM 2333 N N . GLY A 1 299 ? -10.849 -22.749 23.660 1.00 87.75 299 GLY A N 1
ATOM 2334 C CA . GLY A 1 299 ? -12.181 -22.168 23.754 1.00 87.75 299 GLY A CA 1
ATOM 2335 C C . GLY A 1 299 ? -12.273 -20.874 22.953 1.00 87.75 299 GLY A C 1
ATOM 2336 O O . GLY A 1 299 ? -11.256 -20.280 22.584 1.00 87.75 299 GLY A O 1
ATOM 2337 N N . TYR A 1 300 ? -13.497 -20.450 22.669 1.00 88.19 300 TYR A N 1
ATOM 2338 C CA . TYR A 1 300 ? -13.804 -19.219 21.956 1.00 88.19 300 TYR A CA 1
ATOM 2339 C C . TYR A 1 300 ? -14.779 -18.374 22.767 1.00 88.19 300 TYR A C 1
ATOM 2341 O O . TYR A 1 300 ? -15.723 -18.883 23.378 1.00 88.19 300 TYR A O 1
ATOM 2349 N N . LEU A 1 301 ? -14.522 -17.074 22.751 1.00 85.94 301 LEU A N 1
ATOM 2350 C CA . LEU A 1 301 ? -15.379 -16.062 23.320 1.00 85.94 301 LEU A CA 1
ATOM 2351 C C . LEU A 1 301 ? -15.688 -15.007 22.263 1.00 85.94 301 LEU A C 1
ATOM 2353 O O . LEU A 1 301 ? -14.783 -14.294 21.846 1.00 85.94 301 LEU A O 1
ATOM 2357 N N . GLY A 1 302 ? -16.947 -14.872 21.873 1.00 88.56 302 GLY A N 1
ATOM 2358 C CA . GLY A 1 302 ? -17.387 -13.957 20.828 1.00 88.56 302 GLY A CA 1
ATOM 2359 C C . GLY A 1 302 ? -18.522 -13.048 21.258 1.00 88.56 302 GLY A C 1
ATOM 2360 O O . GLY A 1 302 ? -19.177 -13.260 22.278 1.00 88.56 302 GLY A O 1
ATOM 2361 N N . VAL A 1 303 ? -18.774 -12.033 20.444 1.00 91.19 303 VAL A N 1
ATOM 2362 C CA . VAL A 1 303 ? -19.964 -11.185 20.534 1.00 91.19 303 VAL A CA 1
ATOM 2363 C C . VAL A 1 303 ? -20.689 -11.211 19.199 1.00 91.19 303 VAL A C 1
ATOM 2365 O O . VAL A 1 303 ? -20.052 -11.210 18.154 1.00 91.19 303 VAL A O 1
ATOM 2368 N N . VAL A 1 304 ? -22.014 -11.211 19.227 1.00 94.62 304 VAL A N 1
ATOM 2369 C CA . VAL A 1 304 ? -22.860 -11.207 18.035 1.00 94.62 304 VAL A CA 1
ATOM 2370 C C . VAL A 1 304 ? -23.290 -9.778 17.751 1.00 94.62 304 VAL A C 1
ATOM 2372 O O . VAL A 1 304 ? -23.988 -9.141 18.549 1.00 94.62 304 VAL A O 1
ATOM 2375 N N . ILE A 1 305 ? -22.863 -9.268 16.602 1.00 96.44 305 ILE A N 1
ATOM 2376 C CA . ILE A 1 305 ? -23.128 -7.905 16.155 1.00 96.44 305 ILE A CA 1
ATOM 2377 C C . ILE A 1 305 ? -23.886 -7.968 14.836 1.00 96.44 305 ILE A C 1
ATOM 2379 O O . ILE A 1 305 ? -23.378 -8.460 13.831 1.00 96.44 305 ILE A O 1
ATOM 2383 N N . GLU A 1 306 ? -25.101 -7.437 14.817 1.00 97.31 306 GLU A N 1
ATOM 2384 C CA . GLU A 1 306 ? -25.819 -7.216 13.568 1.00 97.31 306 GLU A CA 1
ATOM 2385 C C . GLU A 1 306 ? -25.308 -5.943 12.895 1.00 97.31 306 GLU A C 1
ATOM 2387 O O . GLU A 1 306 ? -25.239 -4.884 13.521 1.00 97.31 306 GLU A O 1
ATOM 2392 N N . MET A 1 307 ? -24.986 -6.047 11.609 1.00 96.19 307 MET A N 1
ATOM 2393 C CA . MET A 1 307 ? -24.627 -4.924 10.753 1.00 96.19 307 MET A CA 1
ATOM 2394 C C . MET A 1 307 ? -25.810 -4.617 9.842 1.00 96.19 307 MET A C 1
ATOM 2396 O O . MET A 1 307 ? -26.219 -5.446 9.024 1.00 96.19 307 MET A O 1
ATOM 2400 N N . ARG A 1 308 ? -26.376 -3.420 9.984 1.00 95.62 308 ARG A N 1
ATOM 2401 C CA . ARG A 1 308 ? -27.541 -2.972 9.223 1.00 95.62 308 ARG A CA 1
ATOM 2402 C C . ARG A 1 308 ? -27.230 -1.727 8.405 1.00 95.62 308 ARG A C 1
ATOM 2404 O O . ARG A 1 308 ? -26.355 -0.935 8.751 1.00 95.62 308 ARG A O 1
ATOM 2411 N N . LYS A 1 309 ? -27.962 -1.543 7.311 1.00 93.50 309 LYS A N 1
ATOM 2412 C CA . LYS A 1 309 ? -27.919 -0.331 6.490 1.00 93.50 309 LYS A CA 1
ATOM 2413 C C . LYS A 1 309 ? -29.334 0.063 6.115 1.00 93.50 309 LYS A C 1
ATOM 2415 O O . LYS A 1 309 ? -30.090 -0.774 5.633 1.00 93.50 309 LYS A O 1
ATOM 2420 N N . ASP A 1 310 ? -29.693 1.318 6.371 1.00 91.31 310 ASP A N 1
ATOM 2421 C CA . ASP A 1 310 ? -31.042 1.841 6.120 1.00 91.31 310 ASP A CA 1
ATOM 2422 C C . ASP A 1 310 ? -32.157 0.974 6.758 1.00 91.31 310 ASP A C 1
ATOM 2424 O O . ASP A 1 310 ? -33.252 0.831 6.216 1.00 91.31 310 ASP A O 1
ATOM 2428 N N . GLY A 1 311 ? -31.873 0.372 7.922 1.00 87.88 311 GLY A N 1
ATOM 2429 C CA . GLY A 1 311 ? -32.779 -0.517 8.658 1.00 87.88 311 GLY A CA 1
ATOM 2430 C C . GLY A 1 311 ? -32.808 -1.982 8.194 1.00 87.88 311 GLY A C 1
ATOM 2431 O O . GLY A 1 311 ? -33.386 -2.818 8.894 1.00 87.88 311 GLY A O 1
ATOM 2432 N N . GLU A 1 312 ? -32.172 -2.324 7.071 1.00 93.94 312 GLU A N 1
ATOM 2433 C CA . GLU A 1 312 ? -32.072 -3.699 6.571 1.00 93.94 312 GLU A CA 1
ATOM 2434 C C . GLU A 1 312 ? -30.844 -4.416 7.141 1.00 93.94 312 GLU A C 1
ATOM 2436 O O . GLU A 1 312 ? -29.755 -3.845 7.212 1.00 93.94 312 GLU A O 1
ATOM 2441 N N . LEU A 1 313 ? -31.011 -5.682 7.540 1.00 95.56 313 LEU A N 1
ATOM 2442 C CA . LEU A 1 313 ? -29.905 -6.531 7.985 1.00 95.56 313 LEU A CA 1
ATOM 2443 C C . LEU A 1 313 ? -29.026 -6.906 6.789 1.00 95.56 313 LEU A C 1
ATOM 2445 O O . LEU A 1 313 ? -29.486 -7.583 5.871 1.00 95.56 313 LEU A O 1
ATOM 2449 N N . ILE A 1 314 ? -27.770 -6.465 6.825 1.00 94.62 314 ILE A N 1
ATOM 2450 C CA . ILE A 1 314 ? -26.769 -6.749 5.794 1.00 94.62 314 ILE A CA 1
ATOM 2451 C C . ILE A 1 314 ? -25.977 -7.999 6.160 1.00 94.62 314 ILE A C 1
ATOM 2453 O O . ILE A 1 314 ? -25.767 -8.857 5.304 1.00 94.62 314 ILE A O 1
ATOM 2457 N N . ASP A 1 315 ? -25.546 -8.096 7.419 1.00 95.81 315 ASP A N 1
ATOM 2458 C CA . ASP A 1 315 ? -24.723 -9.204 7.897 1.00 95.81 315 ASP A CA 1
ATOM 2459 C C . ASP A 1 315 ? -24.823 -9.394 9.419 1.00 95.81 315 ASP A C 1
ATOM 2461 O O . ASP A 1 315 ? -25.311 -8.525 10.149 1.00 95.81 315 ASP A O 1
ATOM 2465 N N . THR A 1 316 ? -24.330 -10.530 9.906 1.00 96.56 316 THR A N 1
ATOM 2466 C CA . THR A 1 316 ? -24.178 -10.829 11.334 1.00 96.56 316 THR A CA 1
ATOM 2467 C C . THR A 1 316 ? -22.744 -11.257 11.610 1.00 96.56 316 THR A C 1
ATOM 2469 O O . THR A 1 316 ? -22.322 -12.336 11.199 1.00 96.56 316 THR A O 1
ATOM 2472 N N . LEU A 1 317 ? -22.022 -10.408 12.335 1.00 95.81 317 LEU A N 1
ATOM 2473 C CA . LEU A 1 317 ? -20.598 -10.534 12.606 1.00 95.81 317 LEU A CA 1
ATOM 2474 C C . LEU A 1 317 ? -20.360 -11.082 14.014 1.00 95.81 317 LEU A C 1
ATOM 2476 O O . LEU A 1 317 ? -21.052 -10.709 14.962 1.00 95.81 317 LEU A O 1
ATOM 2480 N N . ARG A 1 318 ? -19.360 -11.953 14.139 1.00 94.38 318 ARG A N 1
ATOM 2481 C CA . ARG A 1 318 ? -18.950 -12.647 15.363 1.00 94.38 318 ARG A CA 1
ATOM 2482 C C . ARG A 1 318 ? -17.471 -12.406 15.689 1.00 94.38 318 ARG A C 1
ATOM 2484 O O . ARG A 1 318 ? -16.676 -13.350 15.696 1.00 94.38 318 ARG A O 1
ATOM 2491 N N . PRO A 1 319 ? -17.041 -11.154 15.935 1.00 93.31 319 PRO A N 1
ATOM 2492 C CA . PRO A 1 319 ? -15.688 -10.918 16.415 1.00 93.31 319 PRO A CA 1
ATOM 2493 C C . PRO A 1 319 ? -15.532 -11.504 17.820 1.00 93.31 319 PRO A C 1
ATOM 2495 O O . PRO A 1 319 ? -16.445 -11.457 18.647 1.00 93.31 319 PRO A O 1
ATOM 2498 N N . GLY A 1 320 ? -14.353 -12.038 18.109 1.00 90.62 320 GLY A N 1
ATOM 2499 C CA . GLY A 1 320 ? -14.118 -12.721 19.367 1.00 90.62 320 GLY A CA 1
ATOM 2500 C C . GLY A 1 320 ? -12.653 -12.901 19.702 1.00 90.62 320 GLY A C 1
ATOM 2501 O O . GLY A 1 320 ? -11.771 -12.209 19.192 1.00 90.62 320 GLY A O 1
ATOM 2502 N N . ILE A 1 321 ? -12.405 -13.809 20.635 1.00 88.50 321 ILE A N 1
ATOM 2503 C CA . ILE A 1 321 ? -11.109 -14.118 21.210 1.00 88.50 321 ILE A CA 1
ATOM 2504 C C . ILE A 1 321 ? -11.016 -15.622 21.419 1.00 88.50 321 ILE A C 1
ATOM 2506 O O . ILE A 1 321 ? -11.876 -16.246 22.039 1.00 88.50 321 ILE A O 1
ATOM 2510 N N . LEU A 1 322 ? -9.919 -16.190 20.939 1.00 88.62 322 LEU A N 1
ATOM 2511 C CA . LEU A 1 322 ? -9.518 -17.554 21.230 1.00 88.62 322 LEU A CA 1
ATOM 2512 C C . LEU A 1 322 ? -8.726 -17.593 22.532 1.00 88.62 322 LEU A C 1
ATOM 2514 O O . LEU A 1 322 ? -7.814 -16.790 22.758 1.00 88.62 322 LEU A O 1
ATOM 2518 N N . ARG A 1 323 ? -9.074 -18.555 23.380 1.00 86.25 323 ARG A N 1
ATOM 2519 C CA . ARG A 1 323 ? -8.406 -18.821 24.650 1.00 86.25 323 ARG A CA 1
ATOM 2520 C C . ARG A 1 323 ? -7.274 -19.825 24.442 1.00 86.25 323 ARG A C 1
ATOM 2522 O O . ARG A 1 323 ? -7.485 -20.823 23.766 1.00 86.25 323 ARG A O 1
ATOM 2529 N N . PHE A 1 324 ? -6.103 -19.583 25.026 1.00 87.19 324 PHE A N 1
ATOM 2530 C CA . PHE A 1 324 ? -5.009 -20.557 25.084 1.00 87.19 324 PHE A CA 1
ATOM 2531 C C . PHE A 1 324 ? -4.587 -20.774 26.533 1.00 87.19 324 PHE A C 1
ATOM 2533 O O . PHE A 1 324 ? -4.050 -19.862 27.169 1.00 87.19 324 PHE A O 1
ATOM 2540 N N . ASP A 1 325 ? -4.815 -21.976 27.044 1.00 86.00 325 ASP A N 1
ATOM 2541 C CA . ASP A 1 325 ? -4.600 -22.330 28.438 1.00 86.00 325 ASP A CA 1
ATOM 2542 C C . ASP A 1 325 ? -3.215 -22.959 28.608 1.00 86.00 325 ASP A C 1
ATOM 2544 O O . ASP A 1 325 ? -2.862 -23.970 27.998 1.00 86.00 325 ASP A O 1
ATOM 2548 N N . SER A 1 326 ? -2.388 -22.364 29.462 1.00 84.44 326 SER A N 1
ATOM 2549 C CA . SER A 1 326 ? -1.081 -22.923 29.780 1.00 84.44 326 SER A CA 1
ATOM 2550 C C . SER A 1 326 ? -1.186 -23.989 30.883 1.00 84.44 326 SER A C 1
ATOM 2552 O O . SER A 1 326 ? -2.042 -23.896 31.768 1.00 84.44 326 SER A O 1
ATOM 2554 N N . PRO A 1 327 ? -0.247 -24.955 30.949 1.00 81.94 327 PRO A N 1
ATOM 2555 C CA . PRO A 1 327 ? -0.175 -25.907 32.062 1.00 81.94 327 PRO A CA 1
ATOM 2556 C C . PRO A 1 327 ? 0.028 -25.256 33.441 1.00 81.94 327 PRO A C 1
ATOM 2558 O O . PRO A 1 327 ? -0.208 -25.898 34.461 1.00 81.94 327 PRO A O 1
ATOM 2561 N N . SER A 1 328 ? 0.479 -23.996 33.492 1.00 81.94 328 SER A N 1
ATOM 2562 C CA . SER A 1 328 ? 0.598 -23.222 34.733 1.00 81.94 328 SER A CA 1
ATOM 2563 C C . SER A 1 328 ? -0.709 -22.532 35.141 1.00 81.94 328 SER A C 1
ATOM 2565 O O . SER A 1 328 ? -0.709 -21.793 36.123 1.00 81.94 328 SER A O 1
ATOM 2567 N N . GLY A 1 329 ? -1.799 -22.739 34.392 1.00 76.62 329 GLY A N 1
ATOM 2568 C CA . GLY A 1 329 ? -3.101 -22.107 34.604 1.00 76.62 329 GLY A CA 1
ATOM 2569 C C . GLY A 1 329 ? -3.202 -20.675 34.068 1.00 76.62 329 GLY A C 1
ATOM 2570 O O . GLY A 1 329 ? -4.139 -19.967 34.422 1.00 76.62 329 GLY A O 1
ATOM 2571 N N . GLN A 1 330 ? -2.244 -20.224 33.251 1.00 79.62 330 GLN A N 1
ATOM 2572 C CA . GLN A 1 330 ? -2.287 -18.896 32.636 1.00 79.62 330 GLN A CA 1
ATOM 2573 C C . GLN A 1 330 ? -3.083 -18.955 31.333 1.00 79.62 330 GLN A C 1
ATOM 2575 O O . GLN A 1 330 ? -2.791 -19.775 30.469 1.00 79.62 330 GLN A O 1
ATOM 2580 N N . VAL A 1 331 ? -4.032 -18.039 31.173 1.00 77.81 331 VAL A N 1
ATOM 2581 C CA . VAL A 1 331 ? -4.806 -17.881 29.942 1.00 77.81 331 VAL A CA 1
ATOM 2582 C C . VAL A 1 331 ? -4.170 -16.799 29.078 1.00 77.81 331 VAL A C 1
ATOM 2584 O O . VAL A 1 331 ? -3.972 -15.675 29.535 1.00 77.81 331 VAL A O 1
ATOM 2587 N N . THR A 1 332 ? -3.854 -17.129 27.828 1.00 82.19 332 THR A N 1
ATOM 2588 C CA . THR A 1 332 ? -3.379 -16.164 26.830 1.00 82.19 332 THR A CA 1
ATOM 2589 C C . THR A 1 332 ? -4.476 -15.940 25.788 1.00 82.19 332 THR A C 1
ATOM 2591 O O . THR A 1 332 ? -4.757 -16.855 25.012 1.00 82.19 332 THR A O 1
ATOM 2594 N N . PRO A 1 333 ? -5.121 -14.762 25.756 1.00 82.50 333 PRO A N 1
ATOM 2595 C CA . PRO A 1 333 ? -6.131 -14.457 24.752 1.00 82.50 333 PRO A CA 1
ATOM 2596 C C . PRO A 1 333 ? -5.488 -14.095 23.406 1.00 82.50 333 PRO A C 1
ATOM 2598 O O . PRO A 1 333 ? -4.456 -13.423 23.350 1.00 82.50 333 PRO A O 1
ATOM 2601 N N . ARG A 1 334 ? -6.129 -14.496 22.307 1.00 85.00 334 ARG A N 1
ATOM 2602 C CA . ARG A 1 334 ? -5.813 -14.047 20.945 1.00 85.00 334 ARG A CA 1
ATOM 2603 C C . ARG A 1 334 ? -7.077 -13.530 20.274 1.00 85.00 334 ARG A C 1
ATOM 2605 O O . ARG A 1 334 ? -8.047 -14.266 20.182 1.00 85.00 334 ARG A O 1
ATOM 2612 N N . SER A 1 335 ? -7.038 -12.308 19.751 1.00 87.00 335 SER A N 1
ATOM 2613 C CA . SER A 1 335 ? -8.155 -11.746 18.984 1.00 87.00 335 SER A CA 1
ATOM 2614 C C . SER A 1 335 ? -8.415 -12.543 17.702 1.00 87.00 335 SER A C 1
ATOM 2616 O O . SER A 1 335 ? -7.478 -12.861 16.962 1.00 87.00 335 SER A O 1
ATOM 2618 N N . GLU A 1 336 ? -9.688 -12.840 17.465 1.00 90.50 336 GLU A N 1
ATOM 2619 C CA . GLU A 1 336 ? -10.232 -13.412 16.242 1.00 90.50 336 GLU A CA 1
ATOM 2620 C C . GLU A 1 336 ? -11.205 -12.389 15.634 1.00 90.50 336 GLU A C 1
ATOM 2622 O O . GLU A 1 336 ? -12.345 -12.258 16.090 1.00 90.50 336 GLU A O 1
ATOM 2627 N N . PRO A 1 337 ? -10.742 -11.581 14.668 1.00 92.00 337 PRO A N 1
ATOM 2628 C CA . PRO A 1 337 ? -11.578 -10.576 14.036 1.00 92.00 337 PRO A CA 1
ATOM 2629 C C . PRO A 1 337 ? -12.574 -11.234 13.083 1.00 92.00 337 PRO A C 1
ATOM 2631 O O . PRO A 1 337 ? -12.263 -12.246 12.456 1.00 92.00 337 PRO A O 1
ATOM 2634 N N . ASP A 1 338 ? -13.729 -10.602 12.906 1.00 94.50 338 ASP A N 1
ATOM 2635 C CA . ASP A 1 338 ? -14.681 -10.988 11.865 1.00 94.50 338 ASP A CA 1
ATOM 2636 C C . ASP A 1 338 ? -14.826 -9.864 10.835 1.00 94.50 338 ASP A C 1
ATOM 2638 O O . ASP A 1 338 ? -14.485 -8.705 11.099 1.00 94.50 338 ASP A O 1
ATOM 2642 N N . ARG A 1 339 ? -15.279 -10.200 9.627 1.00 94.00 339 ARG A N 1
ATOM 2643 C CA . ARG A 1 339 ? -15.386 -9.243 8.528 1.00 94.00 339 ARG A CA 1
ATOM 2644 C C . ARG A 1 339 ? -16.628 -9.442 7.676 1.00 94.00 339 ARG A C 1
ATOM 2646 O O . ARG A 1 339 ? -16.978 -10.555 7.300 1.00 94.00 339 ARG A O 1
ATOM 2653 N N . HIS A 1 340 ? -17.179 -8.320 7.242 1.00 95.50 340 HIS A N 1
ATOM 2654 C CA . HIS A 1 340 ? -18.144 -8.252 6.160 1.00 95.50 340 HIS A CA 1
ATOM 2655 C C . HIS A 1 340 ? -17.421 -7.958 4.838 1.00 95.50 340 HIS A C 1
ATOM 2657 O O . HIS A 1 340 ? -16.585 -7.054 4.769 1.00 95.50 340 HIS A O 1
ATOM 2663 N N . VAL A 1 341 ? -17.746 -8.693 3.771 1.00 94.12 341 VAL A N 1
ATOM 2664 C CA . VAL A 1 341 ? -17.205 -8.444 2.423 1.00 94.12 341 VAL A CA 1
ATOM 2665 C C . VAL A 1 341 ? -18.223 -7.647 1.612 1.00 94.12 341 VAL A C 1
ATOM 2667 O O . VAL A 1 341 ? -19.218 -8.191 1.131 1.00 94.12 341 VAL A O 1
ATOM 2670 N N . GLY A 1 342 ? -17.959 -6.352 1.450 1.00 90.88 342 GLY A N 1
ATOM 2671 C CA . GLY A 1 342 ? -18.784 -5.443 0.662 1.00 90.88 342 GLY A CA 1
ATOM 2672 C C . GLY A 1 342 ? -18.405 -5.426 -0.820 1.00 90.88 342 GLY A C 1
ATOM 2673 O O . GLY A 1 342 ? -17.565 -6.182 -1.295 1.00 90.88 342 GLY A O 1
ATOM 2674 N N . LEU A 1 343 ? -19.012 -4.521 -1.595 1.00 88.62 343 LEU A N 1
ATOM 2675 C CA . LEU A 1 343 ? -18.717 -4.386 -3.031 1.00 88.62 343 LEU A CA 1
ATOM 2676 C C . LEU A 1 343 ? -17.348 -3.733 -3.300 1.00 88.62 343 LEU A C 1
ATOM 2678 O O . LEU A 1 343 ? -16.638 -4.112 -4.236 1.00 88.62 343 LEU A O 1
ATOM 2682 N N . PHE A 1 344 ? -16.996 -2.726 -2.498 1.00 86.12 344 PHE A N 1
ATOM 2683 C CA . PHE A 1 344 ? -15.820 -1.875 -2.707 1.00 86.12 344 PHE A CA 1
ATOM 2684 C C . PHE A 1 344 ? -14.684 -2.138 -1.713 1.00 86.12 344 PHE A C 1
ATOM 2686 O O . PHE A 1 344 ? -13.583 -1.620 -1.908 1.00 86.12 344 PHE A O 1
ATOM 2693 N N . GLY A 1 345 ? -14.928 -2.933 -0.674 1.00 91.19 345 GLY A N 1
ATOM 2694 C CA . GLY A 1 345 ? -14.001 -3.148 0.427 1.00 91.19 345 GLY A CA 1
ATOM 2695 C C . GLY A 1 345 ? -14.545 -4.131 1.454 1.00 91.19 345 GLY A C 1
ATOM 2696 O O . GLY A 1 345 ? -15.704 -4.544 1.367 1.00 91.19 345 GLY A O 1
ATOM 2697 N N . ASP A 1 346 ? -13.702 -4.459 2.427 1.00 93.81 346 ASP A N 1
ATOM 2698 C CA . ASP A 1 346 ? -14.058 -5.298 3.570 1.00 93.81 346 ASP A CA 1
ATOM 2699 C C . ASP A 1 346 ? -14.268 -4.380 4.784 1.00 93.81 346 ASP A C 1
ATOM 2701 O O . ASP A 1 346 ? -13.439 -3.505 5.034 1.00 93.81 346 ASP A O 1
ATOM 2705 N N . THR A 1 347 ? -15.317 -4.602 5.573 1.00 93.88 347 THR A N 1
ATOM 2706 C CA . THR A 1 347 ? -15.462 -3.984 6.898 1.00 93.88 347 THR A CA 1
ATOM 2707 C C . THR A 1 347 ? -15.018 -4.997 7.941 1.00 93.88 347 THR A C 1
ATOM 2709 O O . THR A 1 347 ? -15.591 -6.080 8.020 1.00 93.88 347 THR A O 1
ATOM 2712 N N . ILE A 1 348 ? -13.987 -4.675 8.718 1.00 94.38 348 ILE A N 1
ATOM 2713 C CA . ILE A 1 348 ? -13.434 -5.568 9.742 1.00 94.38 348 ILE A CA 1
ATOM 2714 C C . ILE A 1 348 ? -13.848 -5.062 11.116 1.00 94.38 348 ILE A C 1
ATOM 2716 O O . ILE A 1 348 ? -13.685 -3.878 11.408 1.00 94.38 348 ILE A O 1
ATOM 2720 N N . ILE A 1 349 ? -14.336 -5.967 11.961 1.00 94.88 349 ILE A N 1
ATOM 2721 C CA . ILE A 1 349 ? -14.623 -5.691 13.364 1.00 94.88 349 ILE A CA 1
ATOM 2722 C C . ILE A 1 349 ? -13.694 -6.529 14.231 1.00 94.88 349 ILE A C 1
ATOM 2724 O O . ILE A 1 349 ? -13.532 -7.734 14.038 1.00 94.88 349 ILE A O 1
ATOM 2728 N N . ILE A 1 350 ? -13.074 -5.870 15.201 1.00 92.44 350 ILE A N 1
ATOM 2729 C CA . ILE A 1 350 ? -12.114 -6.465 16.121 1.00 92.44 350 ILE A CA 1
ATOM 2730 C C . ILE A 1 350 ? -12.609 -6.213 17.539 1.00 92.44 350 ILE A C 1
ATOM 2732 O O . ILE A 1 350 ? -12.872 -5.072 17.916 1.00 92.44 350 ILE A O 1
ATOM 2736 N N . LEU A 1 351 ? -12.729 -7.270 18.339 1.00 90.00 351 LEU A N 1
ATOM 2737 C CA . LEU A 1 351 ? -13.038 -7.125 19.757 1.00 90.00 351 LEU A CA 1
ATOM 2738 C C . LEU A 1 351 ? -11.804 -6.594 20.503 1.00 90.00 351 LEU A C 1
ATOM 2740 O O . LEU A 1 351 ? -10.712 -7.153 20.367 1.00 90.00 351 LEU A O 1
ATOM 2744 N N . ASP A 1 352 ? -11.975 -5.529 21.290 1.00 79.31 352 ASP A N 1
ATOM 2745 C CA . ASP A 1 352 ? -10.878 -4.924 22.049 1.00 79.31 352 ASP A CA 1
ATOM 2746 C C . ASP A 1 352 ? -10.414 -5.859 23.179 1.00 79.31 352 ASP A C 1
ATOM 2748 O O . ASP A 1 352 ? -11.133 -6.132 24.147 1.00 79.31 352 ASP A O 1
ATOM 2752 N N . ILE A 1 353 ? -9.172 -6.336 23.068 1.00 65.50 353 ILE A N 1
ATOM 2753 C CA . ILE A 1 353 ? -8.575 -7.276 24.018 1.00 65.50 353 ILE A CA 1
ATOM 2754 C C . ILE A 1 353 ? -8.390 -6.660 25.412 1.00 65.50 353 ILE A C 1
ATOM 2756 O O . ILE A 1 353 ? -8.384 -7.390 26.401 1.00 65.50 353 ILE A O 1
ATOM 2760 N N . PHE A 1 354 ? -8.295 -5.332 25.538 1.00 63.19 354 PHE A N 1
ATOM 2761 C CA . PHE A 1 354 ? -8.152 -4.695 26.848 1.00 63.19 354 PHE A CA 1
ATOM 2762 C C . PHE A 1 354 ? -9.457 -4.717 27.650 1.00 63.19 354 PHE A C 1
ATOM 2764 O O . PHE A 1 354 ? -9.401 -4.876 28.867 1.00 63.19 354 PHE A O 1
ATOM 2771 N N . GLN A 1 355 ? -10.617 -4.656 26.987 1.00 58.12 355 GLN A N 1
ATOM 2772 C CA . GLN A 1 355 ? -11.914 -4.933 27.620 1.00 58.12 355 GLN A CA 1
ATOM 2773 C C . GLN A 1 355 ?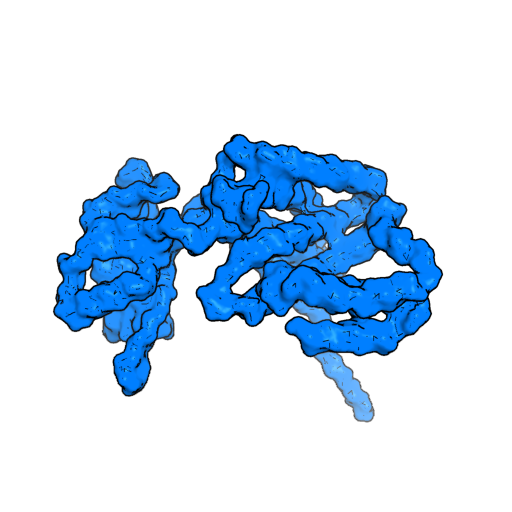 -12.219 -6.424 27.744 1.00 58.12 355 GLN A C 1
ATOM 2775 O O . GLN A 1 355 ? -13.053 -6.820 28.556 1.00 58.12 355 GLN A O 1
ATOM 2780 N N . SER A 1 356 ? -11.545 -7.270 26.966 1.00 58.09 356 SER A N 1
ATOM 2781 C CA . SER A 1 356 ? -11.779 -8.706 27.046 1.00 58.09 356 SER A CA 1
ATOM 2782 C C . SER A 1 356 ? -11.430 -9.318 28.394 1.00 58.09 356 SER A C 1
ATOM 2784 O O . SER A 1 356 ? -12.028 -10.323 28.740 1.00 58.09 356 SER A O 1
ATOM 2786 N N . ASN A 1 357 ? -10.530 -8.711 29.174 1.00 60.75 357 ASN A N 1
ATOM 2787 C CA . ASN A 1 357 ? -10.255 -9.160 30.540 1.00 60.75 357 ASN A CA 1
ATOM 2788 C C . ASN A 1 357 ? -11.472 -8.948 31.457 1.00 60.75 357 ASN A C 1
ATOM 2790 O O . ASN A 1 357 ? -11.826 -9.856 32.200 1.00 60.75 357 ASN A O 1
ATOM 2794 N N . ASP A 1 358 ? -12.169 -7.812 31.335 1.00 58.97 358 ASP A N 1
ATOM 2795 C CA . ASP A 1 358 ? -13.404 -7.543 32.087 1.00 58.97 358 ASP A CA 1
ATOM 2796 C C . ASP A 1 358 ? -14.549 -8.470 31.631 1.00 58.97 358 ASP A C 1
ATOM 2798 O O . ASP A 1 358 ? -15.338 -8.953 32.445 1.00 58.97 358 ASP A O 1
ATOM 2802 N N . LEU A 1 359 ? -14.615 -8.769 30.326 1.00 61.56 359 LEU A N 1
ATOM 2803 C CA . LEU A 1 359 ? -15.543 -9.752 29.754 1.00 61.56 359 LEU A CA 1
ATOM 2804 C C . LEU A 1 359 ? -15.213 -11.187 30.205 1.00 61.56 359 LEU A C 1
ATOM 2806 O O . LEU A 1 359 ? -16.119 -11.947 30.537 1.00 61.56 359 LEU A O 1
ATOM 2810 N N . LEU A 1 360 ? -13.931 -11.557 30.251 1.00 62.19 360 LEU A N 1
ATOM 2811 C CA . LEU A 1 360 ? -13.441 -12.848 30.736 1.00 62.19 360 LEU A CA 1
ATOM 2812 C C . LEU A 1 360 ? -13.773 -13.024 32.218 1.00 62.19 360 LEU A C 1
ATOM 2814 O O . LEU A 1 360 ? -14.270 -14.084 32.586 1.00 62.19 360 LEU A O 1
ATOM 2818 N N . ASP A 1 361 ? -13.581 -11.997 33.046 1.00 62.72 361 ASP A N 1
ATOM 2819 C CA . ASP A 1 361 ? -13.934 -12.036 34.467 1.00 62.72 361 ASP A CA 1
ATOM 2820 C C . ASP A 1 361 ? -15.450 -12.192 34.662 1.00 62.72 361 ASP A C 1
ATOM 2822 O O . ASP A 1 361 ? -15.882 -13.124 35.344 1.00 62.72 361 ASP A O 1
ATOM 2826 N N . ALA A 1 362 ? -16.278 -11.377 33.995 1.00 57.34 362 ALA A N 1
ATOM 2827 C CA . ALA A 1 362 ? -17.742 -11.497 34.051 1.00 57.34 362 ALA A CA 1
ATOM 2828 C C . ALA A 1 362 ? -18.252 -12.884 33.595 1.00 57.34 362 ALA A C 1
ATOM 2830 O O . ALA A 1 362 ? -19.257 -13.398 34.098 1.00 57.34 362 ALA A O 1
ATOM 2831 N N . MET A 1 363 ? -17.534 -13.539 32.677 1.00 53.56 363 MET A N 1
ATOM 2832 C CA . MET A 1 363 ? -17.899 -14.854 32.139 1.00 53.56 363 MET A CA 1
ATOM 2833 C C . MET A 1 363 ? -17.296 -16.041 32.889 1.00 53.56 363 MET A C 1
ATOM 2835 O O . MET A 1 363 ? -17.922 -17.103 32.921 1.00 53.56 363 MET A O 1
ATOM 2839 N N . MET A 1 364 ? -16.166 -15.872 33.582 1.00 56.94 364 MET A N 1
ATOM 2840 C CA . MET A 1 364 ? -15.646 -16.846 34.551 1.00 56.94 364 MET A CA 1
ATOM 2841 C C . MET A 1 364 ? -16.636 -17.065 35.704 1.00 56.94 364 MET A C 1
ATOM 2843 O O . MET A 1 364 ? -16.755 -18.181 36.212 1.00 56.94 364 MET A O 1
ATOM 2847 N N . PHE A 1 365 ? -17.425 -16.042 36.046 1.00 61.50 365 PHE A N 1
ATOM 2848 C CA . PHE A 1 365 ? -18.549 -16.152 36.982 1.00 61.50 365 PHE A CA 1
ATOM 2849 C C . PHE A 1 365 ? -19.869 -16.616 36.331 1.00 61.50 365 PHE A C 1
ATOM 2851 O O . PHE A 1 365 ? -20.861 -16.794 37.033 1.00 61.50 365 PHE A O 1
ATOM 2858 N N . ARG A 1 366 ? -19.876 -16.897 35.015 1.00 56.06 366 ARG A N 1
ATOM 2859 C CA . ARG A 1 366 ? -21.050 -17.276 34.199 1.00 56.06 366 ARG A CA 1
ATOM 2860 C C . ARG A 1 366 ? -22.198 -16.260 34.245 1.00 56.06 366 ARG A C 1
ATOM 2862 O O . ARG A 1 366 ? -23.363 -16.635 34.130 1.00 56.06 366 ARG A O 1
ATOM 2869 N N . GLU A 1 367 ? -21.876 -14.976 34.360 1.00 61.19 367 GLU A N 1
ATOM 2870 C CA . GLU A 1 367 ? -22.849 -13.878 34.384 1.00 61.19 367 GLU A CA 1
ATOM 2871 C C . GLU A 1 367 ? -22.883 -13.126 33.037 1.00 61.19 367 GLU A C 1
ATOM 2873 O O . GLU A 1 367 ? -22.922 -11.900 32.987 1.00 61.19 367 GLU A O 1
ATOM 2878 N N . THR A 1 368 ? -22.898 -13.857 31.913 1.00 62.66 368 THR A N 1
ATOM 2879 C CA . THR A 1 368 ? -22.918 -13.290 30.542 1.00 62.66 368 THR A CA 1
ATOM 2880 C C . THR A 1 368 ? -24.104 -12.353 30.291 1.00 62.66 368 THR A C 1
ATOM 2882 O O . THR A 1 368 ? -24.006 -11.415 29.503 1.00 62.66 368 THR A O 1
ATOM 2885 N N . SER A 1 369 ? -25.221 -12.562 30.995 1.00 60.56 369 SER A N 1
ATOM 2886 C CA . SER A 1 369 ? -26.415 -11.716 30.921 1.00 60.56 369 SER A CA 1
ATOM 2887 C C . SER A 1 369 ? -26.223 -10.309 31.498 1.00 60.56 369 SER A C 1
ATOM 2889 O O . SER A 1 369 ? -27.120 -9.490 31.345 1.00 60.56 369 SER A O 1
ATOM 2891 N N . GLN A 1 370 ? -25.110 -10.035 32.187 1.00 62.06 370 GLN A N 1
ATOM 2892 C CA . GLN A 1 370 ? -24.792 -8.716 32.751 1.00 62.06 370 GLN A CA 1
ATOM 2893 C C . GLN A 1 370 ? -23.904 -7.862 31.830 1.00 62.06 370 GLN A C 1
ATOM 2895 O O . GLN A 1 370 ? -23.595 -6.715 32.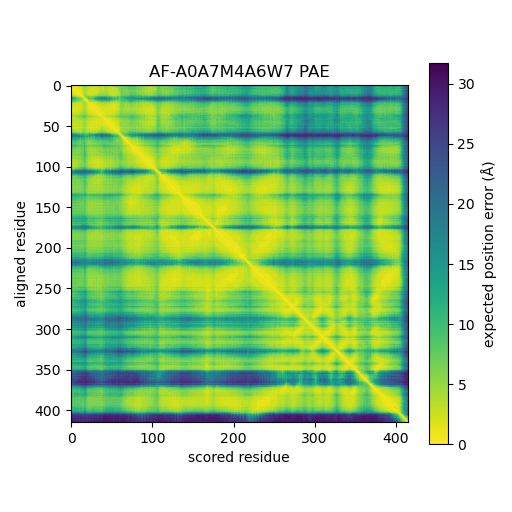155 1.00 62.06 370 GLN A O 1
ATOM 2900 N N . VAL A 1 371 ? -23.470 -8.403 30.685 1.00 75.06 371 VAL A N 1
ATOM 2901 C CA . VAL A 1 371 ? -22.683 -7.641 29.711 1.00 75.06 371 VAL A CA 1
ATOM 2902 C C . VAL A 1 371 ? -23.620 -6.756 28.892 1.00 75.06 371 VAL A C 1
ATOM 2904 O O . VAL A 1 371 ? -24.194 -7.180 27.890 1.00 75.06 371 VAL A O 1
ATOM 2907 N N . ASP A 1 372 ? -23.750 -5.503 29.319 1.00 81.94 372 ASP A N 1
ATOM 2908 C CA . ASP A 1 372 ? -24.612 -4.516 28.659 1.00 81.94 372 ASP A CA 1
ATOM 2909 C C . ASP A 1 372 ? -23.868 -3.644 27.642 1.00 81.94 372 ASP A C 1
ATOM 2911 O O . ASP A 1 372 ? -24.498 -2.952 26.840 1.00 81.94 372 ASP A O 1
ATOM 2915 N N . ARG A 1 373 ? -22.530 -3.618 27.682 1.00 85.44 373 ARG A N 1
ATOM 2916 C CA . ARG A 1 373 ? -21.708 -2.778 26.801 1.00 85.44 373 ARG A CA 1
ATOM 2917 C C . ARG A 1 373 ? -20.421 -3.477 26.405 1.00 85.44 373 ARG A C 1
ATOM 2919 O O . ARG A 1 373 ? -19.753 -4.068 27.248 1.00 85.44 373 ARG A O 1
ATOM 2926 N N . ILE A 1 374 ? -20.048 -3.314 25.144 1.00 88.25 374 ILE A N 1
ATOM 2927 C CA . ILE A 1 374 ? -18.791 -3.801 24.578 1.00 88.25 374 ILE A CA 1
ATOM 2928 C C . ILE A 1 374 ? -18.116 -2.690 23.779 1.00 88.25 374 ILE A C 1
ATOM 2930 O O . ILE A 1 374 ? -18.773 -1.765 23.296 1.00 88.25 374 ILE A O 1
ATOM 2934 N N . ARG A 1 375 ? -16.800 -2.781 23.619 1.00 90.06 375 ARG A N 1
ATOM 2935 C CA . ARG A 1 375 ? -16.027 -1.932 22.720 1.00 90.06 375 ARG A CA 1
ATOM 2936 C C . ARG A 1 375 ? -15.417 -2.782 21.624 1.00 90.06 375 ARG A C 1
ATOM 2938 O O . ARG A 1 375 ? -14.792 -3.808 21.887 1.00 90.06 375 ARG A O 1
ATOM 2945 N N . VAL A 1 376 ? -15.593 -2.317 20.400 1.00 91.94 376 VAL A N 1
ATOM 2946 C CA . VAL A 1 376 ? -15.029 -2.929 19.206 1.00 91.94 376 VAL A CA 1
ATOM 2947 C C . VAL A 1 376 ? -14.299 -1.877 18.392 1.00 91.94 376 VAL A C 1
ATOM 2949 O O . VAL A 1 376 ? -14.690 -0.711 18.383 1.00 91.94 376 VAL A O 1
ATOM 2952 N N . THR A 1 377 ? -13.245 -2.290 17.706 1.00 92.81 377 THR A N 1
ATOM 2953 C CA . THR A 1 377 ? -12.617 -1.486 16.662 1.00 92.81 377 THR A CA 1
ATOM 2954 C C . THR A 1 377 ? -13.256 -1.850 15.332 1.00 92.81 377 THR A C 1
ATOM 2956 O O . THR A 1 377 ? -13.291 -3.031 14.982 1.00 92.81 377 THR A O 1
ATOM 2959 N N . VAL A 1 378 ? -13.755 -0.863 14.594 1.00 94.12 378 VAL A N 1
ATOM 2960 C CA . VAL A 1 378 ? -14.348 -1.048 13.266 1.00 94.12 378 VAL A CA 1
ATOM 2961 C C . VAL A 1 378 ? -13.464 -0.353 12.238 1.00 94.12 378 VAL A C 1
ATOM 2963 O O . VAL A 1 378 ? -13.076 0.790 12.430 1.00 94.12 378 VAL A O 1
ATOM 2966 N N . HIS A 1 379 ? -13.132 -1.045 11.150 1.00 92.94 379 HIS A N 1
ATOM 2967 C CA . HIS A 1 379 ? -12.378 -0.470 10.038 1.00 92.94 379 HIS A CA 1
ATOM 2968 C C . HIS A 1 379 ? -13.085 -0.741 8.709 1.00 92.94 379 HIS A C 1
ATOM 2970 O O . HIS A 1 379 ? -13.266 -1.904 8.338 1.00 92.94 379 HIS A O 1
ATOM 2976 N N . ASP A 1 380 ? -13.416 0.311 7.955 1.00 92.12 380 ASP A N 1
ATOM 2977 C CA . ASP A 1 380 ? -13.869 0.205 6.561 1.00 92.12 380 ASP A CA 1
ATOM 2978 C C . ASP A 1 380 ? -12.674 0.228 5.592 1.00 92.12 380 ASP A C 1
ATOM 2980 O O . ASP A 1 380 ? -12.159 1.279 5.208 1.00 92.12 380 ASP A O 1
ATOM 2984 N N . LEU A 1 381 ? -12.207 -0.954 5.186 1.00 92.62 381 LEU A N 1
ATOM 2985 C CA . LEU A 1 381 ? -11.046 -1.125 4.314 1.00 92.62 381 LEU A CA 1
ATOM 2986 C C . LEU A 1 381 ? -11.444 -1.065 2.836 1.00 92.62 381 LEU A C 1
ATOM 2988 O O . LEU A 1 381 ? -11.375 -2.061 2.100 1.00 92.62 381 LEU A O 1
ATOM 2992 N N . GLN A 1 382 ? -11.818 0.123 2.366 1.00 92.12 382 GLN A N 1
ATOM 2993 C CA . GLN A 1 382 ? -12.080 0.338 0.942 1.00 92.12 382 GLN A CA 1
ATOM 2994 C C . GLN A 1 382 ? -10.848 -0.016 0.098 1.00 92.12 382 GLN A C 1
ATOM 2996 O O . GLN A 1 382 ? -9.708 0.206 0.488 1.00 92.12 382 GLN A O 1
ATOM 3001 N N . GLY A 1 383 ? -11.054 -0.624 -1.069 1.00 91.69 383 GLY A N 1
ATOM 3002 C CA . GLY A 1 383 ? -9.960 -1.064 -1.936 1.00 91.69 383 GLY A CA 1
ATOM 3003 C C . GLY A 1 383 ? -9.264 -2.368 -1.513 1.00 91.69 383 GLY A C 1
ATOM 3004 O O . GLY A 1 383 ? -8.336 -2.785 -2.214 1.00 91.69 383 GLY A O 1
ATOM 3005 N N . SER A 1 384 ? -9.721 -3.065 -0.460 1.00 93.75 384 SER A N 1
ATOM 3006 C CA . SER A 1 384 ? -9.232 -4.406 -0.063 1.00 93.75 384 SER A CA 1
ATOM 3007 C C . SER A 1 384 ? -9.201 -5.393 -1.243 1.00 93.75 384 SER A C 1
ATOM 3009 O O . SER A 1 384 ? -8.250 -6.154 -1.423 1.00 93.75 384 SER A O 1
ATOM 3011 N N . HIS A 1 385 ? -10.199 -5.337 -2.125 1.00 94.81 385 HIS A N 1
ATOM 3012 C CA . HIS A 1 385 ? -10.288 -6.182 -3.315 1.00 94.81 385 HIS A CA 1
ATOM 3013 C C . HIS A 1 385 ? -9.131 -5.972 -4.297 1.00 94.81 385 HIS A C 1
ATOM 3015 O O . HIS A 1 385 ? -8.682 -6.928 -4.933 1.00 94.81 385 HIS A O 1
ATOM 3021 N N . ALA A 1 386 ? -8.610 -4.745 -4.414 1.00 96.12 386 ALA A N 1
ATOM 3022 C CA . ALA A 1 386 ? -7.435 -4.474 -5.237 1.00 96.12 386 ALA A CA 1
ATOM 3023 C C . ALA A 1 386 ? -6.185 -5.147 -4.648 1.00 96.12 386 ALA A C 1
ATOM 3025 O O . ALA A 1 386 ? -5.359 -5.663 -5.406 1.00 96.12 386 ALA A O 1
ATOM 3026 N N . VAL A 1 387 ? -6.095 -5.230 -3.312 1.00 95.12 387 VAL A N 1
ATOM 3027 C CA . VAL A 1 387 ? -5.045 -5.987 -2.617 1.00 95.12 387 VAL A CA 1
ATOM 3028 C C . VAL A 1 387 ? -5.143 -7.475 -2.971 1.00 95.12 387 VAL A C 1
ATOM 3030 O O . VAL A 1 387 ? -4.183 -8.074 -3.458 1.00 95.12 387 VAL A O 1
ATOM 3033 N N . TRP A 1 388 ? -6.318 -8.082 -2.805 1.00 94.25 388 TRP A N 1
ATOM 3034 C CA . TRP A 1 388 ? -6.519 -9.503 -3.108 1.00 94.25 388 TRP A CA 1
ATOM 3035 C C . TRP A 1 388 ? -6.258 -9.840 -4.578 1.00 94.25 388 TRP A C 1
ATOM 3037 O O . TRP A 1 388 ? -5.522 -10.782 -4.884 1.00 94.25 388 TRP A O 1
ATOM 3047 N N . LEU A 1 389 ? -6.798 -9.042 -5.501 1.00 96.44 389 LEU A N 1
ATOM 3048 C CA . LEU A 1 389 ? -6.571 -9.225 -6.932 1.00 96.44 389 LEU A CA 1
ATOM 3049 C C . LEU A 1 389 ? -5.088 -9.065 -7.292 1.00 96.44 389 LEU A C 1
ATOM 3051 O O . LEU A 1 389 ? -4.552 -9.845 -8.082 1.00 96.44 389 LEU A O 1
ATOM 3055 N N . GLY A 1 390 ? -4.410 -8.089 -6.685 1.00 96.69 390 GLY A N 1
ATOM 3056 C CA . GLY A 1 390 ? -2.977 -7.884 -6.842 1.00 96.69 390 GLY A CA 1
ATOM 3057 C C . GLY A 1 390 ? -2.158 -9.108 -6.426 1.00 96.69 390 GLY A C 1
ATOM 3058 O O . GLY A 1 390 ? -1.329 -9.587 -7.206 1.00 96.69 390 GLY A O 1
ATOM 3059 N N . TRP A 1 391 ? -2.447 -9.676 -5.249 1.00 96.44 391 TRP A N 1
ATOM 3060 C CA . TRP A 1 391 ? -1.816 -10.910 -4.767 1.00 96.44 391 TRP A CA 1
ATOM 3061 C C . TRP A 1 391 ? -2.049 -12.090 -5.703 1.00 96.44 391 TRP A C 1
ATOM 3063 O O . TRP A 1 391 ? -1.093 -12.781 -6.056 1.00 96.44 391 TRP A O 1
ATOM 3073 N N . ILE A 1 392 ? -3.288 -12.297 -6.155 1.00 97.75 392 ILE A N 1
ATOM 3074 C CA . ILE A 1 392 ? -3.627 -13.372 -7.096 1.00 97.75 392 ILE A CA 1
ATOM 3075 C C . ILE A 1 392 ? -2.781 -13.254 -8.369 1.00 97.75 392 ILE A C 1
ATOM 3077 O O . ILE A 1 392 ? -2.163 -14.232 -8.794 1.00 97.75 392 ILE A O 1
ATOM 3081 N N . LEU A 1 393 ? -2.687 -12.058 -8.958 1.00 97.50 393 LEU A N 1
ATOM 3082 C CA . LEU A 1 393 ? -1.886 -11.831 -10.164 1.00 97.50 393 LEU A CA 1
ATOM 3083 C C . LEU A 1 393 ? -0.390 -12.071 -9.934 1.00 97.50 393 LEU A C 1
ATOM 3085 O O . LEU A 1 393 ? 0.276 -12.640 -10.802 1.00 97.50 393 LEU A O 1
ATOM 3089 N N . ILE A 1 394 ? 0.145 -11.677 -8.777 1.00 95.38 394 ILE A N 1
ATOM 3090 C CA . ILE A 1 394 ? 1.551 -11.908 -8.428 1.00 95.38 394 ILE A CA 1
ATOM 3091 C C . ILE A 1 394 ? 1.829 -13.391 -8.212 1.00 95.38 394 ILE A C 1
ATOM 3093 O O . ILE A 1 394 ? 2.821 -13.884 -8.744 1.00 95.38 394 ILE A O 1
ATOM 3097 N N . ILE A 1 395 ? 0.966 -14.110 -7.492 1.00 96.56 395 ILE A N 1
ATOM 3098 C CA . ILE A 1 395 ? 1.104 -15.552 -7.248 1.00 96.56 395 ILE A CA 1
ATOM 3099 C C . ILE A 1 395 ? 1.035 -16.314 -8.570 1.00 96.56 395 ILE A C 1
ATOM 3101 O O . ILE A 1 395 ? 1.898 -17.150 -8.842 1.00 96.56 395 ILE A O 1
ATOM 3105 N N . ILE A 1 396 ? 0.067 -15.991 -9.431 1.00 95.50 396 ILE A N 1
ATOM 3106 C CA . ILE A 1 396 ? -0.026 -16.576 -10.773 1.00 95.50 396 ILE A CA 1
ATOM 3107 C C . ILE A 1 396 ? 1.236 -16.245 -11.574 1.00 95.50 396 ILE A C 1
ATOM 3109 O O . ILE A 1 396 ? 1.855 -17.140 -12.148 1.00 95.50 396 ILE A O 1
ATOM 3113 N N . GLY A 1 397 ? 1.660 -14.981 -11.598 1.00 93.44 397 GLY A N 1
ATOM 3114 C CA . GLY A 1 397 ? 2.832 -14.552 -12.355 1.00 93.44 397 GLY A CA 1
ATOM 3115 C C . GLY A 1 397 ? 4.135 -15.204 -11.884 1.00 93.44 397 GLY A C 1
ATOM 3116 O O . GLY A 1 397 ? 4.922 -15.686 -12.704 1.00 93.44 397 GLY A O 1
ATOM 3117 N N . GLY A 1 398 ? 4.326 -15.312 -10.568 1.00 90.88 398 GLY A N 1
ATOM 3118 C CA . GLY A 1 398 ? 5.440 -16.013 -9.935 1.00 90.88 398 GLY A CA 1
ATOM 3119 C C . GLY A 1 398 ? 5.398 -17.517 -10.200 1.00 90.88 398 GLY A C 1
ATOM 3120 O O . GLY A 1 398 ? 6.411 -18.099 -10.584 1.00 90.88 398 GLY A O 1
ATOM 3121 N N . GLY A 1 399 ? 4.220 -18.138 -10.103 1.00 91.75 399 GLY A N 1
ATOM 3122 C CA . GLY A 1 399 ? 4.007 -19.544 -10.444 1.00 91.75 399 GLY A CA 1
ATOM 3123 C C . GLY A 1 399 ? 4.353 -19.853 -11.902 1.00 91.75 399 GLY A C 1
ATOM 3124 O O . GLY A 1 399 ? 5.058 -20.824 -12.181 1.00 91.75 399 GLY A O 1
ATOM 3125 N N . LEU A 1 400 ? 3.951 -18.986 -12.837 1.00 90.12 400 LEU A N 1
ATOM 3126 C CA . LEU A 1 400 ? 4.330 -19.081 -14.249 1.00 90.12 400 LEU A CA 1
ATOM 3127 C C . LEU A 1 400 ? 5.851 -18.951 -14.429 1.00 90.12 400 LEU A C 1
ATOM 3129 O O . LEU A 1 400 ? 6.467 -19.758 -15.132 1.00 90.12 400 LEU A O 1
ATOM 3133 N N . ALA A 1 401 ? 6.485 -17.981 -13.767 1.00 85.12 401 ALA A N 1
ATOM 3134 C CA . ALA A 1 401 ? 7.935 -17.813 -13.820 1.00 85.12 401 ALA A CA 1
ATOM 3135 C C . ALA A 1 401 ? 8.679 -19.051 -13.283 1.00 85.12 401 ALA A C 1
ATOM 3137 O O . ALA A 1 401 ? 9.617 -19.523 -13.932 1.00 85.12 401 ALA A O 1
ATOM 3138 N N . LEU A 1 402 ? 8.227 -19.633 -12.170 1.00 85.44 402 LEU A N 1
ATOM 3139 C CA . LEU A 1 402 ? 8.791 -20.854 -11.587 1.00 85.44 402 LEU A CA 1
ATOM 3140 C C . LEU A 1 402 ? 8.627 -22.062 -12.513 1.00 85.44 402 LEU A C 1
ATOM 3142 O O . LEU A 1 402 ? 9.608 -22.759 -12.786 1.00 85.44 402 LEU A O 1
ATOM 3146 N N . ALA A 1 403 ? 7.426 -22.264 -13.062 1.00 81.69 403 ALA A N 1
ATOM 3147 C CA . ALA A 1 403 ? 7.132 -23.336 -14.016 1.00 81.69 403 ALA A CA 1
ATOM 3148 C C . ALA A 1 403 ? 7.978 -23.232 -15.298 1.00 81.69 403 ALA A C 1
ATOM 3150 O O . ALA A 1 403 ? 8.274 -24.239 -15.941 1.00 81.69 403 ALA A O 1
ATOM 3151 N N . SER A 1 404 ? 8.398 -22.016 -15.660 1.00 79.44 404 SER A N 1
ATOM 3152 C CA . SER A 1 404 ? 9.270 -21.769 -16.809 1.00 79.44 404 SER A CA 1
ATOM 3153 C C . SER A 1 404 ? 10.759 -22.041 -16.548 1.00 79.44 404 SER A C 1
ATOM 3155 O O . SER A 1 404 ? 11.532 -22.123 -17.511 1.00 79.44 404 SER A O 1
ATOM 3157 N N . SER A 1 405 ? 11.179 -22.160 -15.281 1.00 68.38 405 SER A N 1
ATOM 3158 C CA . SER A 1 405 ? 12.574 -22.402 -14.905 1.00 68.38 405 SER A CA 1
ATOM 3159 C C . SER A 1 405 ? 12.946 -23.872 -15.146 1.00 68.38 405 SER A C 1
ATOM 3161 O O . SER A 1 405 ? 12.179 -24.788 -14.853 1.00 68.38 405 SER A O 1
ATOM 3163 N N . GLN A 1 406 ? 14.106 -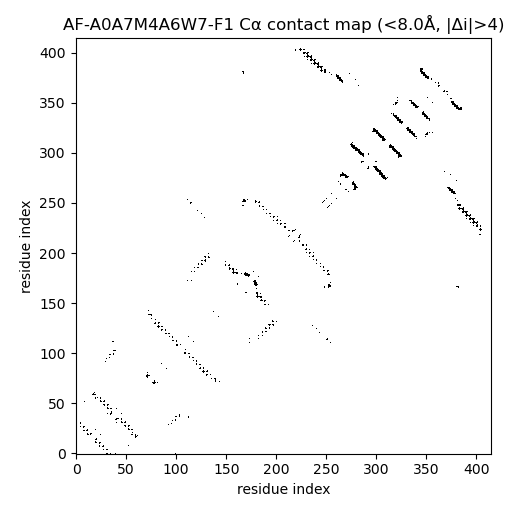24.130 -15.757 1.00 58.03 406 GLN A N 1
ATOM 3164 C CA . GLN A 1 406 ? 14.531 -25.505 -16.033 1.00 58.03 406 GLN A CA 1
ATOM 3165 C C . GLN A 1 406 ? 14.807 -26.243 -14.716 1.00 58.03 406 GLN A C 1
ATOM 3167 O O . GLN A 1 406 ? 15.651 -25.804 -13.938 1.00 58.03 406 GLN A O 1
ATOM 3172 N N . LYS A 1 407 ? 14.171 -27.408 -14.502 1.00 51.62 407 LYS A N 1
ATOM 3173 C CA . LYS A 1 407 ? 14.617 -28.375 -13.485 1.00 51.62 407 LYS A CA 1
ATOM 3174 C C . LYS A 1 407 ? 16.102 -28.666 -13.716 1.00 51.62 407 LYS A C 1
ATOM 3176 O O . LYS A 1 407 ? 16.464 -29.212 -14.760 1.00 51.62 407 LYS A O 1
ATOM 3181 N N . PHE A 1 408 ? 16.937 -28.306 -12.745 1.00 39.28 408 PHE A N 1
ATOM 3182 C CA . PHE A 1 408 ? 18.357 -28.642 -12.691 1.00 39.28 408 PHE A CA 1
ATOM 3183 C C . PHE A 1 408 ? 18.499 -30.160 -12.895 1.00 39.28 408 PHE A C 1
ATOM 3185 O O . PHE A 1 408 ? 18.074 -30.949 -12.055 1.00 39.28 408 PHE A O 1
ATOM 3192 N N . HIS A 1 409 ? 19.016 -30.598 -14.044 1.00 42.56 409 HIS A N 1
ATOM 3193 C CA . HIS A 1 409 ? 19.420 -31.992 -14.210 1.00 42.56 409 HIS A CA 1
ATOM 3194 C C . HIS A 1 409 ? 20.805 -32.135 -13.578 1.00 42.56 409 HIS A C 1
ATOM 3196 O O . HIS A 1 409 ? 21.732 -31.467 -14.051 1.00 42.56 409 HIS A O 1
ATOM 3202 N N . PRO A 1 410 ? 20.992 -32.983 -12.549 1.00 42.62 410 PRO A N 1
ATOM 3203 C CA . PRO A 1 410 ? 22.335 -33.326 -12.122 1.00 42.62 410 PRO A CA 1
ATOM 3204 C C . PRO A 1 410 ? 23.018 -33.976 -13.326 1.00 42.62 410 PRO A C 1
ATOM 3206 O O . PRO A 1 410 ? 22.494 -34.924 -13.918 1.00 42.62 410 PRO A O 1
ATOM 3209 N N . LYS A 1 411 ? 24.149 -33.404 -13.755 1.00 44.12 411 LYS A N 1
ATOM 3210 C CA . LYS A 1 411 ? 24.988 -33.996 -14.800 1.00 44.12 411 LYS A CA 1
ATOM 3211 C C . LYS A 1 411 ? 25.209 -35.460 -14.423 1.00 44.12 411 LYS A C 1
ATOM 3213 O O . LYS A 1 411 ? 25.817 -35.729 -13.392 1.00 44.12 411 LYS A O 1
ATOM 3218 N N . LYS A 1 412 ? 24.747 -36.396 -15.260 1.00 44.81 412 LYS A N 1
ATOM 3219 C CA . LYS A 1 412 ? 25.262 -37.767 -15.232 1.00 44.81 412 LYS A CA 1
ATOM 3220 C C . LYS A 1 412 ? 26.774 -37.652 -15.403 1.00 44.81 412 LYS A C 1
ATOM 3222 O O . LYS A 1 412 ? 27.235 -37.284 -16.485 1.00 44.81 412 LYS A O 1
ATOM 3227 N N . GLN A 1 413 ? 27.523 -37.896 -14.330 1.00 43.59 413 GLN A N 1
ATOM 3228 C CA . GLN A 1 413 ? 28.942 -38.199 -14.436 1.00 43.59 413 GLN A CA 1
ATOM 3229 C C . GLN A 1 413 ? 29.041 -39.392 -15.384 1.00 43.59 413 GLN A C 1
ATOM 3231 O O . GLN A 1 413 ? 28.469 -40.451 -15.127 1.00 43.59 413 GLN A O 1
ATOM 3236 N N . LYS A 1 414 ? 29.669 -39.170 -16.540 1.00 44.28 414 LYS A N 1
ATOM 3237 C CA . LYS A 1 414 ? 30.136 -40.273 -17.369 1.00 44.28 414 LYS A CA 1
ATOM 3238 C C . LYS A 1 414 ? 31.230 -40.961 -16.555 1.00 44.28 414 LYS A C 1
ATOM 3240 O O . LYS A 1 414 ? 32.208 -40.300 -16.214 1.00 44.28 414 LYS A O 1
ATOM 3245 N N . ILE A 1 415 ? 30.969 -42.213 -16.188 1.00 49.41 415 ILE A N 1
ATOM 3246 C CA . ILE A 1 415 ? 31.980 -43.167 -15.721 1.00 49.41 415 ILE A CA 1
ATOM 3247 C C . ILE A 1 415 ? 32.908 -43.469 -16.893 1.00 49.41 415 ILE A C 1
ATOM 3249 O O . ILE A 1 415 ? 32.374 -43.584 -18.025 1.00 49.41 415 ILE A O 1
#

Mean predicted aligned error: 8.82 Å

Secondary structure (DSSP, 8-state):
-HHHHHHHHHHHHHS-TTS--HHHHHHHHHHHHHHHHTTSS-HHHHHHHHHHHHHHHHHS--TTHHHHHHGGGT-HHHHHHHHHHHHHHHHHHHHHHHHHHHHH-SSS--HHHHHHHHHHHHHHHHHHHHHHHHTTSS-HHHHHHHHHHHHHHHHHHHHTGGGS--SSSTTSEEETTEEHHHHHHHHHHHHHHHHHHHHHHHHHHHHHHHHHHHHH-TT-GGGHHHHHHHHHHHHHHHHHHHHHHHIIIIIS--TT-GGGEEEEEBT-EEEETTEEEEEEEEEEEETTSTT---SS-SEEEEEEEEEEETTEEEEEE--EEEEEE-TTS-EEEEEE-EEEE-SSEEEEEEE-HHHHHHHHHHHHTT-GGG--EEEEEEEEEETHHHHHHHHHHHHHHHHHHHHHSPP-PPP----

Solvent-accessible surface area (backbone atoms only — not comparable to full-atom values): 21993 Å² total; per-residue (Å²): 107,69,72,60,49,50,52,39,48,50,53,38,70,73,31,53,82,81,61,62,50,62,69,38,33,52,51,38,37,49,53,24,51,42,29,32,74,44,64,74,27,55,66,70,54,17,52,61,61,24,43,66,36,52,50,58,59,69,69,39,86,60,85,55,56,70,52,59,73,46,31,50,74,73,36,70,67,46,29,47,53,49,21,69,42,28,66,58,55,40,49,52,52,48,51,50,47,50,52,49,41,65,73,57,46,84,90,54,85,63,56,57,59,51,50,60,73,36,45,64,45,56,45,48,41,30,51,18,50,30,49,49,44,41,56,86,80,53,57,59,67,60,48,51,50,51,51,54,51,48,54,54,47,17,51,55,49,16,77,49,23,87,79,49,94,62,68,67,40,22,85,43,68,66,50,104,86,42,30,18,26,24,58,37,41,30,45,49,47,43,44,64,61,22,47,60,47,26,51,54,47,28,52,54,39,47,71,65,38,50,63,54,34,71,75,63,36,78,87,29,80,88,34,22,68,52,38,31,50,41,11,50,35,34,25,53,41,10,51,53,31,27,50,53,10,40,38,43,51,46,51,14,34,62,90,82,48,68,85,35,56,45,76,38,38,57,77,36,78,43,81,54,98,84,31,33,39,25,31,72,49,74,47,77,39,47,61,88,41,91,85,49,86,65,98,68,62,60,24,40,41,32,37,36,31,40,37,24,46,98,86,41,83,73,48,78,40,57,23,18,30,33,33,35,74,42,98,87,74,48,75,49,78,41,78,39,65,26,69,48,83,56,96,61,21,36,39,39,36,34,44,41,68,82,58,41,55,60,52,48,53,42,43,76,74,68,44,63,91,70,66,51,65,51,53,31,36,51,44,72,28,39,31,42,58,34,31,55,52,8,50,52,30,30,53,51,11,50,50,33,36,57,70,37,50,80,80,83,72,79,77,78,78,82,128